Protein 4B6G (pdb70)

Sequence (558 aa):
ENLYFQGAMELIEQHQIFGGSQQVWAHHAQTLQCEMKFAVYLPNNPENRPLGVIYWLSGLTCTEQNFITKSGFQRYAAEHQVIVVAPDTSPRGEQVPNDDAYDLGQSAGFYLNATEQPWAANYQMYDYILNELPRLIEKHFPTNGKRSIMGHSMGGHGALVLALRNQERRYQSVSAFSPILSPSLVPWGEKAFTAYLGKDREKWQQYDANSLIQQGYKVQGMRIDQGLEDEFLPTQLRTEDFIETCRAANQPVDVRFHKGYDHSYYFIASFIGEHIAYHAAFLKMELIEQHQIFGGSQQVWAHHAQTLQCEMKFAVYLPNNPENRPLGVIYWLSGLTCTEQNFITKSGFQRYAAEHQVIVVAPDTSPRGEQVPNDDAYDLGQSAGFYLNATEQPWAANYQMYDYILNELPRLIEKHFPTNGKRSIMGHSMGGHGALVLALRNQERYQSVSAFSPILSPSLVPWGEKAFTAYLGKDREKWQQYDANSLIQQGYKVQGMRIDQGLEDEFLPTQLRTEDFIETCRAANQPVDVRFHKGYDHSYYFIASFIGEHIAYHAAFLK

CATH classification: 3.40.50.1820

Secondary structure (DSSP, 8-state):
----EETTEEEEEEEEETTEEEEEEEEEETTTTEEEEEEEEE---TT---EEEEEEE--TT--SHHHHHHS-THHHHHHHT-EEEEE-SS--STTS---SSTTSBTTB-TTSB--STTGGGT-BHHHIIIIIHHHHHHHHS-EEEEEEEEEETHHHHHHHHHHHHHGGG-S-EEEES----GGGSHHHHHHHHHHH-S-GGGGGGG-HHHHHHHT---S--EEEEETT-TTIIIII-HHHHHHHHHHHT---EEEEETT--SSHHHHHHHHHHHHHHHHTT--/-EEEEEEEETTEEEEEEEEEETTTTEEEEEEEEE---TT---EEEEEEE--TT--SHHHHHHS--HHHHHHHT-EEEEE-SS--STTS---SSTTSBTTB-TTSB--STTGGGT-BHHHIIIIIHHHHHHHHS-EEEEEEEEEETHHHHHHHHHHHHSGGG-S-EEEES----GGGSHHHHHHHHHHH-S-GGGGGGG-HHHHHHTT---S--EEEEETT-TTIIIII-HHHHHHHHHHHT---EEEEETT--SSHHHHHHHHHHHHHHHHHH--

Foldseek 3Di:
DDWDDDVQKTWDDWDDDLQWIKTKIWGQQPQQRAIWIKIKIAADDPPLAAAEEEEEEEAFPDFNPACVPQQQQNNLCNVLRHMYMYTTQFGDDPVFDADPDSLEGHSHLLLDQFDDPPHNNGSHNVCCVQPVPVVVCVVPGSHPQAYAYEYAASRNLNRLLNCQVPPVNHLAYEYELYQQALCPAVSSVVHCCRRPNDPCVSVLSSHNLSSLVVQGAYQEYEYEYEPQEPCCVGGRVVVSSVVSCVVSVHYYHYHYHYPDYRGSVNSSVCVSVVSVVRSVRID/DAWDDWDDDLQWIKTKDWDQQPQQRAIWIKIKIFADDVPLAAAEEEEEEEAFPDANPACVPQQPQNNLCNVLRYMYMYTTQFGDDPPFDADPDRLEGHSHLLLDQFDDPPHNNGSHNVCCVLPVPVVVCVVPGRHPQAYAYEYAASRNLNRLLSCLLPVVRHLAYEYELYQQALVPADSSVVHCCHRPNDPCVSCLSSHNLSSLLVQRAYQEYEYEYEPAEPCVVHGRCVVVSVVSCVVSVHYYHYHYHYPDYRGSVNSSVCVSVVSVVRSVSID

InterPro domains:
  IPR000801 Esterase-like [PF00756] (22-268)
  IPR014186 S-formylglutathione hydrolase [PTHR10061] (2-275)
  IPR014186 S-formylglutathione hydrolase [TIGR02821] (2-272)
  IPR029058 Alpha/Beta hydrolase fold [G3DSA:3.40.50.1820] (1-275)
  IPR029058 Alpha/Beta hydrolase fold [SSF53474] (1-275)

B-factor: mean 21.02, std 8.88, range [10.24, 79.01]

Nearest PDB structures (foldseek):
  4b6g-assembly2_B  TM=1.003E+00  e=7.326E-60  Neisseria meningitidis MC58
  3s8y-assembly1_A  TM=9.848E-01  e=2.434E-44  Oleispira antarctica
  6jzl-assembly1_A  TM=9.833E-01  e=4.722E-42  Shewanella frigidimarina
  3e4d-assembly3_F  TM=9.869E-01  e=2.455E-40  Agrobacterium fabrum str. C58
  3fcx-assembly2_B  TM=9.518E-01  e=2.239E-41  Homo sapiens

Organism: Neisseria meningitidis serogroup B (strain ATCC BAA-335 / MC58) (NCBI:txid122586)

Structure (mmCIF, N/CA/C/O backbone):
data_4B6G
#
_entry.id   4B6G
#
_cell.length_a   111.268
_cell.length_b   111.268
_cell.length_c   169.861
_cell.angle_alpha   90.00
_cell.angle_beta   90.00
_cell.angle_gamma   120.00
#
_symmetry.space_group_name_H-M   'P 65 2 2'
#
loop_
_entity.id
_entity.type
_entity.pdbx_description
1 polymer 'PUTATIVE ESTERASE'
2 water water
#
loop_
_atom_site.group_PDB
_atom_site.id
_atom_site.type_symbol
_atom_site.label_atom_id
_atom_site.label_alt_id
_atom_site.label_comp_id
_atom_site.label_asym_id
_atom_site.label_entity_id
_atom_site.label_seq_id
_atom_site.pdbx_PDB_ins_code
_atom_site.Cartn_x
_atom_site.Cartn_y
_atom_site.Cartn_z
_atom_site.occupancy
_atom_site.B_iso_or_equiv
_atom_site.auth_seq_id
_atom_site.auth_comp_id
_atom_site.auth_asym_id
_atom_site.auth_atom_id
_atom_site.pdbx_PDB_model_num
ATOM 1 N N . GLU A 1 1 ? 14.285 105.840 40.597 1.00 34.10 -7 GLU A N 1
ATOM 2 C CA . GLU A 1 1 ? 14.056 106.237 39.213 1.00 27.92 -7 GLU A CA 1
ATOM 3 C C . GLU A 1 1 ? 15.346 106.845 38.668 1.00 21.55 -7 GLU A C 1
ATOM 4 O O . GLU A 1 1 ? 15.488 108.070 38.610 1.00 19.12 -7 GLU A O 1
ATOM 18 N N . ASN A 1 2 ? 16.272 105.970 38.292 1.00 20.15 -6 ASN A N 1
ATOM 19 C CA . ASN A 1 2 ? 17.568 106.371 37.775 1.00 19.76 -6 ASN A CA 1
ATOM 20 C C . ASN A 1 2 ? 17.535 106.273 36.267 1.00 18.30 -6 ASN A C 1
ATOM 21 O O . ASN A 1 2 ? 17.568 105.169 35.701 1.00 19.64 -6 ASN A O 1
ATOM 32 N N . LEU A 1 3 ? 17.433 107.430 35.619 1.00 16.33 -5 LEU A N 1
ATOM 33 C CA . LEU A 1 3 ? 17.202 107.492 34.190 1.00 15.48 -5 LEU A CA 1
ATOM 34 C C . LEU A 1 3 ? 18.484 107.865 33.478 1.00 15.45 -5 LEU A C 1
ATOM 35 O O . LEU A 1 3 ? 19.376 108.501 34.050 1.00 16.02 -5 LEU A O 1
ATOM 51 N N . TYR A 1 4 ? 18.573 107.494 32.212 1.00 15.06 -4 TYR A N 1
ATOM 52 C CA . TYR A 1 4 ? 19.673 107.918 31.364 1.00 14.47 -4 TYR A CA 1
ATOM 53 C C . TYR A 1 4 ? 19.165 107.997 29.939 1.00 13.74 -4 TYR A C 1
ATOM 54 O O . TYR A 1 4 ? 18.534 107.077 29.470 1.00 13.75 -4 TYR A O 1
ATOM 72 N N . PHE A 1 5 ? 19.422 109.114 29.277 1.00 13.58 -3 PHE A N 1
ATOM 73 C CA . PHE A 1 5 ? 18.942 109.339 27.920 1.00 13.79 -3 PHE A CA 1
ATOM 74 C C . PHE A 1 5 ? 20.089 109.707 27.010 1.00 14.24 -3 PHE A C 1
ATOM 75 O O . PHE A 1 5 ? 20.931 110.535 27.364 1.00 14.97 -3 PHE A O 1
ATOM 92 N N . GLN A 1 6 ? 20.091 109.112 25.826 1.00 14.56 -2 GLN A N 1
ATOM 93 C CA . GLN A 1 6 ? 20.994 109.462 24.750 1.00 15.44 -2 GLN A CA 1
ATOM 94 C C . GLN A 1 6 ? 20.144 109.691 23.505 1.00 15.09 -2 GLN A C 1
ATOM 95 O O . GLN A 1 6 ? 19.859 108.781 22.762 1.00 15.08 -2 GLN A O 1
ATOM 109 N N . GLY A 1 7 ? 19.718 110.928 23.318 1.00 15.10 -1 GLY A N 1
ATOM 110 C CA . GLY A 1 7 ? 18.851 111.258 22.213 1.00 14.79 -1 GLY A CA 1
ATOM 111 C C . GLY A 1 7 ? 17.552 110.494 22.283 1.00 15.43 -1 GLY A C 1
ATOM 112 O O . GLY A 1 7 ? 16.860 110.547 23.269 1.00 16.45 -1 GLY A O 1
ATOM 116 N N . ALA A 1 8 ? 17.235 109.779 21.217 1.00 15.95 0 ALA A N 1
ATOM 117 C CA . ALA A 1 8 ? 15.997 109.017 21.160 1.00 15.97 0 ALA A CA 1
ATOM 118 C C . ALA A 1 8 ? 16.018 107.789 22.056 1.00 16.29 0 ALA A C 1
ATOM 119 O O . ALA A 1 8 ? 15.006 107.181 22.268 1.00 17.55 0 ALA A O 1
ATOM 126 N N . MET A 1 9 ? 17.181 107.436 22.571 1.00 15.12 1 MET A N 1
ATOM 127 C CA . MET A 1 9 ? 17.324 106.220 23.353 1.00 14.90 1 MET A CA 1
ATOM 128 C C . MET A 1 9 ? 17.240 106.468 24.842 1.00 14.78 1 MET A C 1
ATOM 129 O O . MET A 1 9 ? 17.845 107.392 25.346 1.00 15.15 1 MET A O 1
ATOM 143 N N . GLU A 1 10 ? 16.482 105.628 25.532 1.00 13.23 2 GLU A N 1
ATOM 144 C CA . GLU A 1 10 ? 16.462 105.614 26.988 1.00 14.10 2 GLU A CA 1
ATOM 145 C C . GLU A 1 10 ? 17.081 104.322 27.487 1.00 14.00 2 GLU A C 1
ATOM 146 O O . GLU A 1 10 ? 16.712 103.257 27.052 1.00 14.34 2 GLU A O 1
ATOM 158 N N . LEU A 1 11 ? 18.036 104.436 28.393 1.00 13.62 3 LEU A N 1
ATOM 159 C CA . LEU A 1 11 ? 18.695 103.257 28.935 1.00 13.75 3 LEU A CA 1
ATOM 160 C C . LEU A 1 11 ? 17.822 102.597 29.992 1.00 14.73 3 LEU A C 1
ATOM 161 O O . LEU A 1 11 ? 17.449 103.218 30.957 1.00 16.78 3 LEU A O 1
ATOM 177 N N . ILE A 1 12 ? 17.493 101.333 29.779 1.00 13.98 4 ILE A N 1
ATOM 178 C CA . ILE A 1 12 ? 16.632 100.592 30.695 1.00 15.33 4 ILE A CA 1
ATOM 179 C C . ILE A 1 12 ? 17.434 99.678 31.619 1.00 14.96 4 ILE A C 1
ATOM 180 O O . ILE A 1 12 ? 17.120 99.568 32.778 1.00 15.23 4 ILE A O 1
ATOM 196 N N . GLU A 1 13 ? 18.464 99.034 31.085 1.00 14.07 5 GLU A N 1
ATOM 197 C CA . GLU A 1 13 ? 19.345 98.140 31.847 1.00 15.39 5 GLU A CA 1
ATOM 198 C C . GLU A 1 13 ? 20.767 98.327 31.406 1.00 13.75 5 GLU A C 1
ATOM 199 O O . GLU A 1 13 ? 21.034 98.546 30.215 1.00 13.84 5 GLU A O 1
ATOM 211 N N . GLN A 1 14 ? 21.697 98.139 32.328 1.00 14.29 6 GLN A N 1
ATOM 212 C CA . GLN A 1 14 ? 23.097 98.031 31.992 1.00 14.58 6 GLN A CA 1
ATOM 213 C C . GLN A 1 14 ? 23.764 97.103 32.987 1.00 13.56 6 GLN A C 1
ATOM 214 O O . GLN A 1 14 ? 23.587 97.228 34.200 1.00 14.90 6 GLN A O 1
ATOM 228 N N . HIS A 1 15 ? 24.489 96.127 32.464 1.00 12.81 7 HIS A N 1
ATOM 229 C CA . HIS A 1 15 ? 25.177 95.156 33.290 1.00 12.96 7 HIS A CA 1
ATOM 230 C C . HIS A 1 15 ? 26.521 94.806 32.681 1.00 13.48 7 HIS A C 1
ATOM 231 O O . HIS A 1 15 ? 26.592 94.472 31.496 1.00 13.50 7 HIS A O 1
ATOM 246 N N . GLN A 1 16 ? 27.580 94.818 33.479 1.00 13.33 8 GLN A N 1
ATOM 247 C CA . GLN A 1 16 ? 28.884 94.386 32.988 1.00 13.59 8 GLN A CA 1
ATOM 248 C C . GLN A 1 16 ? 28.886 92.864 32.867 1.00 12.86 8 GLN A C 1
ATOM 249 O O . GLN A 1 16 ? 28.384 92.156 33.740 1.00 13.46 8 GLN A O 1
ATOM 263 N N . ILE A 1 17 ? 29.457 92.361 31.785 1.00 12.58 9 ILE A N 1
ATOM 264 C CA . ILE A 1 17 ? 29.571 90.919 31.606 1.00 12.31 9 ILE A CA 1
ATOM 265 C C . ILE A 1 17 ? 30.706 90.625 30.644 1.00 12.68 9 ILE A C 1
ATOM 266 O O . ILE A 1 17 ? 30.787 91.209 29.567 1.00 13.08 9 ILE A O 1
ATOM 282 N N . PHE A 1 18 ? 31.594 89.723 31.062 1.00 13.02 10 PHE A N 1
ATOM 283 C CA . PHE A 1 18 ? 32.809 89.405 30.297 1.00 13.50 10 PHE A CA 1
ATOM 284 C C . PHE A 1 18 ? 33.535 90.647 29.809 1.00 14.27 10 PHE A C 1
ATOM 285 O O . PHE A 1 18 ? 34.038 90.708 28.690 1.00 15.20 10 PHE A O 1
ATOM 302 N N . GLY A 1 19 ? 33.624 91.631 30.695 1.00 13.43 11 GLY A N 1
ATOM 303 C CA . GLY A 1 19 ? 34.441 92.797 30.447 1.00 11.77 11 GLY A CA 1
ATOM 304 C C . GLY A 1 19 ? 33.772 93.869 29.618 1.00 13.36 11 GLY A C 1
ATOM 305 O O . GLY A 1 19 ? 34.322 94.961 29.472 1.00 16.43 11 GLY A O 1
ATOM 309 N N . GLY A 1 20 ? 32.596 93.558 29.074 1.00 15.61 12 GLY A N 1
ATOM 310 C CA . GLY A 1 20 ? 31.850 94.472 28.232 1.00 14.43 12 GLY A CA 1
ATOM 311 C C . GLY A 1 20 ? 30.543 94.842 28.893 1.00 13.24 12 GLY A C 1
ATOM 312 O O . GLY A 1 20 ? 30.294 94.448 30.030 1.00 14.01 12 GLY A O 1
ATOM 316 N N . SER A 1 21 ? 29.697 95.569 28.180 1.00 13.28 13 SER A N 1
ATOM 317 C CA . SER A 1 21 ? 28.470 96.090 28.746 1.00 13.94 13 SER A CA 1
ATOM 318 C C . SER A 1 21 ? 27.263 95.538 28.004 1.00 13.17 13 SER A C 1
ATOM 319 O O . SER A 1 21 ? 27.125 95.751 26.798 1.00 13.04 13 SER A O 1
ATOM 327 N N . GLN A 1 22 ? 26.406 94.814 28.716 1.00 12.55 14 GLN A N 1
ATOM 328 C CA . GLN A 1 22 ? 25.110 94.404 28.194 1.00 12.46 14 GLN A CA 1
ATOM 329 C C . GLN A 1 22 ? 24.088 95.451 28.552 1.00 13.04 14 GLN A C 1
ATOM 330 O O . GLN A 1 22 ? 23.797 95.657 29.731 1.00 13.71 14 GLN A O 1
ATOM 344 N N . GLN A 1 23 ? 23.546 96.095 27.524 1.00 12.03 15 GLN A N 1
ATOM 345 C CA . GLN A 1 23 ? 22.582 97.169 27.689 1.00 12.03 15 GLN A CA 1
ATOM 346 C C . GLN A 1 23 ? 21.243 96.794 27.086 1.00 12.26 15 GLN A C 1
ATOM 347 O O . GLN A 1 23 ? 21.172 95.994 26.182 1.00 12.28 15 GLN A O 1
ATOM 361 N N . VAL A 1 24 ? 20.190 97.398 27.615 1.00 11.63 16 VAL A N 1
ATOM 362 C CA . VAL A 1 24 ? 18.870 97.353 27.019 1.00 11.43 16 VAL A CA 1
ATOM 363 C C . VAL A 1 24 ? 18.381 98.788 26.942 1.00 11.99 16 VAL A C 1
ATOM 364 O O . VAL A 1 24 ? 18.428 99.499 27.917 1.00 12.88 16 VAL A O 1
ATOM 377 N N . TRP A 1 25 ? 17.944 99.202 25.764 1.00 11.99 17 TRP A N 1
ATOM 378 C CA . TRP A 1 25 ? 17.489 100.551 25.536 1.00 11.77 17 TRP A CA 1
ATOM 379 C C . TRP A 1 25 ? 16.093 100.555 25.021 1.00 13.02 17 TRP A C 1
ATOM 380 O O . TRP A 1 25 ? 15.653 99.575 24.422 1.00 13.70 17 TRP A O 1
ATOM 401 N N . ALA A 1 26 ? 15.386 101.659 25.217 1.00 12.99 18 ALA A N 1
ATOM 402 C CA . ALA A 1 26 ? 14.057 101.831 24.648 1.00 13.85 18 ALA A CA 1
ATOM 403 C C . ALA A 1 26 ? 14.026 103.045 23.735 1.00 13.93 18 ALA A C 1
ATOM 404 O O . ALA A 1 26 ? 14.702 103.997 23.988 1.00 13.91 18 ALA A O 1
ATOM 411 N N . HIS A 1 27 ? 13.218 102.992 22.690 1.00 13.65 19 HIS A N 1
ATOM 412 C CA . HIS A 1 27 ? 13.077 104.111 21.783 1.00 14.19 19 HIS A CA 1
ATOM 413 C C . HIS A 1 27 ? 11.752 104.067 21.089 1.00 15.21 19 HIS A C 1
ATOM 414 O O . HIS A 1 27 ? 11.092 103.041 21.061 1.00 15.26 19 HIS A O 1
ATOM 429 N N . HIS A 1 28 ? 11.355 105.196 20.527 1.00 15.04 20 HIS A N 1
ATOM 430 C CA . HIS A 1 28 ? 10.157 105.219 19.731 1.00 15.54 20 HIS A CA 1
ATOM 431 C C . HIS A 1 28 ? 10.459 104.764 18.336 1.00 15.35 20 HIS A C 1
ATOM 432 O O . HIS A 1 28 ? 11.287 105.344 17.650 1.00 16.76 20 HIS A O 1
ATOM 447 N N . ALA A 1 29 ? 9.809 103.692 17.916 1.00 14.81 21 ALA A N 1
ATOM 448 C CA . ALA A 1 29 ? 10.009 103.140 16.588 1.00 15.03 21 ALA A CA 1
ATOM 449 C C . ALA A 1 29 ? 8.975 103.759 15.653 1.00 15.13 21 ALA A C 1
ATOM 450 O O . ALA A 1 29 ? 7.803 103.411 15.703 1.00 15.24 21 ALA A O 1
ATOM 457 N N . GLN A 1 30 ? 9.421 104.659 14.790 1.00 15.51 22 GLN A N 1
ATOM 458 C CA . GLN A 1 30 ? 8.540 105.297 13.821 1.00 18.15 22 GLN A CA 1
ATOM 459 C C . GLN A 1 30 ? 7.878 104.282 12.879 1.00 16.89 22 GLN A C 1
ATOM 460 O O . GLN A 1 30 ? 6.719 104.434 12.502 1.00 17.61 22 GLN A O 1
ATOM 474 N N . THR A 1 31 ? 8.610 103.240 12.494 1.00 15.00 23 THR A N 1
ATOM 475 C CA . THR A 1 31 ? 8.083 102.281 11.528 1.00 15.15 23 THR A CA 1
ATOM 476 C C . THR A 1 31 ? 6.979 101.426 12.145 1.00 15.14 23 THR A C 1
ATOM 477 O O . THR A 1 31 ? 6.134 100.913 11.431 1.00 16.62 23 THR A O 1
ATOM 488 N N . LEU A 1 32 ? 7.013 101.266 13.469 1.00 14.96 24 LEU A N 1
ATOM 489 C CA . LEU A 1 32 ? 6.067 100.400 14.174 1.00 14.72 24 LEU A CA 1
ATOM 490 C C . LEU A 1 32 ? 5.003 101.188 14.927 1.00 15.99 24 LEU A C 1
ATOM 491 O O . LEU A 1 32 ? 4.061 100.600 15.468 1.00 16.44 24 LEU A O 1
ATOM 507 N N . GLN A 1 33 ? 5.165 102.504 15.004 1.00 16.17 25 GLN A N 1
ATOM 508 C CA . GLN A 1 33 ? 4.265 103.355 15.798 1.00 18.02 25 GLN A CA 1
ATOM 509 C C . GLN A 1 33 ? 4.101 102.847 17.230 1.00 16.58 25 GLN A C 1
ATOM 510 O O . GLN A 1 33 ? 2.991 102.763 17.757 1.00 16.53 25 GLN A O 1
ATOM 524 N N . CYS A 1 34 ? 5.213 102.512 17.866 1.00 16.46 26 CYS A N 1
ATOM 525 C CA . CYS A 1 34 ? 5.197 102.069 19.246 1.00 16.98 26 CYS A CA 1
ATOM 526 C C . CYS A 1 34 ? 6.577 102.221 19.870 1.00 17.12 26 CYS A C 1
ATOM 527 O O . CYS A 1 34 ? 7.542 102.458 19.188 1.00 17.36 26 CYS A O 1
ATOM 535 N N . GLU A 1 35 ? 6.650 102.080 21.181 1.00 16.48 27 GLU A N 1
ATOM 536 C CA . GLU A 1 35 ? 7.926 102.068 21.867 1.00 16.73 27 GLU A CA 1
ATOM 537 C C . GLU A 1 35 ? 8.508 100.672 21.777 1.00 15.15 27 GLU A C 1
ATOM 538 O O . GLU A 1 35 ? 7.791 99.700 21.889 1.00 16.56 27 GLU A O 1
ATOM 550 N N . MET A 1 36 ? 9.810 100.591 21.552 1.00 14.23 28 MET A N 1
ATOM 551 C CA . MET A 1 36 ? 10.482 99.307 21.451 1.00 13.54 28 MET A CA 1
ATOM 552 C C . MET A 1 36 ? 11.691 99.243 22.358 1.00 13.75 28 MET A C 1
ATOM 553 O O . MET A 1 36 ? 12.326 100.238 22.633 1.00 15.31 28 MET A O 1
ATOM 567 N N . LYS A 1 37 ? 11.991 98.043 22.814 1.00 12.66 29 LYS A N 1
ATOM 568 C CA . LYS A 1 37 ? 13.208 97.776 23.541 1.00 12.98 29 LYS A CA 1
ATOM 569 C C . LYS A 1 37 ? 14.124 96.920 22.683 1.00 12.39 29 LYS A C 1
ATOM 570 O O . LYS A 1 37 ? 13.661 96.079 21.934 1.00 12.91 29 LYS A O 1
ATOM 589 N N . PHE A 1 38 ? 15.418 97.165 22.787 1.00 12.15 30 PHE A N 1
ATOM 590 C CA . PHE A 1 38 ? 16.410 96.330 22.146 1.00 11.80 30 PHE A CA 1
ATOM 591 C C . PHE A 1 38 ? 17.625 96.210 23.045 1.00 12.07 30 PHE A C 1
ATOM 592 O O . PHE A 1 38 ? 17.892 97.074 23.846 1.00 12.47 30 PHE A O 1
ATOM 609 N N . ALA A 1 39 ? 18.327 95.099 22.911 1.00 11.94 31 ALA A N 1
ATOM 610 C CA . ALA A 1 39 ? 19.548 94.883 23.660 1.00 11.30 31 ALA A CA 1
ATOM 611 C C . ALA A 1 39 ? 20.770 95.108 22.792 1.00 11.54 31 ALA A C 1
ATOM 612 O O . ALA A 1 39 ? 20.768 94.779 21.613 1.00 11.39 31 ALA A O 1
ATOM 619 N N . VAL A 1 40 ? 21.820 95.649 23.387 1.00 11.80 32 VAL A N 1
ATOM 620 C CA . VAL A 1 40 ? 23.089 95.773 22.706 1.00 12.83 32 VAL A CA 1
ATOM 621 C C . VAL A 1 40 ? 24.222 95.416 23.655 1.00 12.36 32 VAL A C 1
ATOM 622 O O . VAL A 1 40 ? 24.241 95.867 24.774 1.00 12.20 32 VAL A O 1
ATOM 635 N N . TYR A 1 41 ? 25.118 94.554 23.189 1.00 11.83 33 TYR A N 1
ATOM 636 C CA . TYR A 1 41 ? 26.309 94.216 23.942 1.00 11.96 33 TYR A CA 1
ATOM 637 C C . TYR A 1 41 ? 27.512 94.866 23.289 1.00 11.77 33 TYR A C 1
ATOM 638 O O . TYR A 1 41 ? 27.757 94.686 22.097 1.00 12.38 33 TYR A O 1
ATOM 656 N N . LEU A 1 42 ? 28.242 95.612 24.107 1.00 11.47 34 LEU A N 1
ATOM 657 C CA . LEU A 1 42 ? 29.417 96.363 23.694 1.00 10.57 34 LEU A CA 1
ATOM 658 C C . LEU A 1 42 ? 30.656 95.776 24.336 1.00 11.42 34 LEU A C 1
ATOM 659 O O . LEU A 1 42 ? 30.846 95.887 25.535 1.00 13.28 34 LEU A O 1
ATOM 675 N N . PRO A 1 43 ? 31.508 95.161 23.547 1.00 14.21 35 PRO A N 1
ATOM 676 C CA . PRO A 1 43 ? 32.759 94.646 24.088 1.00 14.78 35 PRO A CA 1
ATOM 677 C C . PRO A 1 43 ? 33.589 95.785 24.624 1.00 16.03 35 PRO A C 1
ATOM 678 O O . PRO A 1 43 ? 33.459 96.895 24.193 1.00 15.91 35 PRO A O 1
ATOM 689 N N . ASN A 1 44 ? 34.449 95.484 25.571 1.00 16.93 36 ASN A N 1
ATOM 690 C CA . ASN A 1 44 ? 35.366 96.481 26.080 1.00 18.53 36 ASN A CA 1
ATOM 691 C C . ASN A 1 44 ? 36.118 97.190 24.953 1.00 19.54 36 ASN A C 1
ATOM 692 O O . ASN A 1 44 ? 36.644 96.567 24.137 1.00 20.13 36 ASN A O 1
ATOM 703 N N . ASN A 1 45 ? 36.082 98.507 24.948 1.00 19.79 37 ASN A N 1
ATOM 704 C CA . ASN A 1 45 ? 36.518 99.289 23.800 1.00 21.85 37 ASN A CA 1
ATOM 705 C C . ASN A 1 45 ? 36.763 100.740 24.201 1.00 28.07 37 ASN A C 1
ATOM 706 O O . ASN A 1 45 ? 36.078 101.631 23.745 1.00 26.90 37 ASN A O 1
ATOM 717 N N . PRO A 1 46 ? 37.726 100.955 25.092 1.00 34.01 38 PRO A N 1
ATOM 718 C CA . PRO A 1 46 ? 37.965 102.288 25.653 1.00 36.83 38 PRO A CA 1
ATOM 719 C C . PRO A 1 46 ? 38.278 103.320 24.575 1.00 38.38 38 PRO A C 1
ATOM 720 O O . PRO A 1 46 ? 37.947 104.495 24.746 1.00 38.58 38 PRO A O 1
ATOM 731 N N . GLU A 1 47 ? 38.883 102.869 23.479 1.00 35.54 39 GLU A N 1
ATOM 732 C CA . GLU A 1 47 ? 39.276 103.750 22.378 1.00 34.86 39 GLU A CA 1
ATOM 733 C C . GLU A 1 47 ? 38.193 103.950 21.317 1.00 33.35 39 GLU A C 1
ATOM 734 O O . GLU A 1 47 ? 38.419 104.639 20.325 1.00 33.18 39 GLU A O 1
ATOM 746 N N . ASN A 1 48 ? 37.030 103.343 21.506 1.00 32.87 40 ASN A N 1
ATOM 747 C CA . ASN A 1 48 ? 35.937 103.506 20.554 1.00 31.67 40 ASN A CA 1
ATOM 748 C C . ASN A 1 48 ? 36.336 103.106 19.135 1.00 27.93 40 ASN A C 1
ATOM 749 O O . ASN A 1 48 ? 35.979 103.783 18.169 1.00 28.06 40 ASN A O 1
ATOM 760 N N . ARG A 1 49 ? 37.089 102.031 19.022 1.00 24.28 41 ARG A N 1
ATOM 761 C CA . ARG A 1 49 ? 37.431 101.435 17.751 1.00 22.99 41 ARG A CA 1
ATOM 762 C C . ARG A 1 49 ? 36.140 100.977 17.040 1.00 19.21 41 ARG A C 1
ATOM 763 O O . ARG A 1 49 ? 35.280 100.420 17.684 1.00 17.93 41 ARG A O 1
ATOM 784 N N . PRO A 1 50 ? 36.001 101.190 15.738 1.00 18.15 42 PRO A N 1
ATOM 785 C CA . PRO A 1 50 ? 34.799 100.685 15.065 1.00 16.22 42 PRO A CA 1
ATOM 786 C C . PRO A 1 50 ? 34.745 99.162 14.994 1.00 16.68 42 PRO A C 1
ATOM 787 O O . PRO A 1 50 ? 35.683 98.537 14.578 1.00 18.84 42 PRO A O 1
ATOM 798 N N . LEU A 1 51 ? 33.607 98.591 15.361 1.00 15.22 43 LEU A N 1
ATOM 799 C CA . LEU A 1 51 ? 33.414 97.163 15.415 1.00 15.11 43 LEU A CA 1
ATOM 800 C C . LEU A 1 51 ? 32.237 96.782 14.540 1.00 14.02 43 LEU A C 1
ATOM 801 O O . LEU A 1 51 ? 31.333 97.542 14.335 1.00 14.30 43 LEU A O 1
ATOM 817 N N . GLY A 1 52 ? 32.256 95.558 14.069 1.00 13.89 44 GLY A N 1
ATOM 818 C CA . GLY A 1 52 ? 31.163 95.047 13.268 1.00 12.95 44 GLY A CA 1
ATOM 819 C C . GLY A 1 52 ? 30.017 94.697 14.186 1.00 13.03 44 GLY A C 1
ATOM 820 O O . GLY A 1 52 ? 30.208 94.541 15.366 1.00 13.53 44 GLY A O 1
ATOM 824 N N . VAL A 1 53 ? 28.832 94.602 13.603 1.00 13.15 45 VAL A N 1
ATOM 825 C CA . VAL A 1 53 ? 27.612 94.334 14.328 1.00 12.60 45 VAL A CA 1
ATOM 826 C C . VAL A 1 53 ? 26.944 93.066 13.830 1.00 11.92 45 VAL A C 1
ATOM 827 O O . VAL A 1 53 ? 26.754 92.878 12.653 1.00 13.04 45 VAL A O 1
ATOM 840 N N . ILE A 1 54 ? 26.593 92.190 14.756 1.00 11.47 46 ILE A N 1
ATOM 841 C CA . ILE A 1 54 ? 25.719 91.059 14.456 1.00 11.73 46 ILE A CA 1
ATOM 842 C C . ILE A 1 54 ? 24.345 91.330 15.056 1.00 11.70 46 ILE A C 1
ATOM 843 O O . ILE A 1 54 ? 24.240 91.615 16.253 1.00 11.53 46 ILE A O 1
ATOM 859 N N . TYR A 1 55 ? 23.299 91.256 14.234 1.00 11.48 47 TYR A N 1
ATOM 860 C CA . TYR A 1 55 ? 21.903 91.269 14.697 1.00 11.05 47 TYR A CA 1
ATOM 861 C C . TYR A 1 55 ? 21.448 89.846 14.963 1.00 11.32 47 TYR A C 1
ATOM 862 O O . TYR A 1 55 ? 21.569 88.993 14.095 1.00 12.34 47 TYR A O 1
ATOM 880 N N . TRP A 1 56 ? 20.923 89.595 16.163 1.00 11.27 48 TRP A N 1
ATOM 881 C CA . TRP A 1 56 ? 20.316 88.321 16.512 1.00 10.55 48 TRP A CA 1
ATOM 882 C C . TRP A 1 56 ? 18.814 88.485 16.605 1.00 10.64 48 TRP A C 1
ATOM 883 O O . TRP A 1 56 ? 18.331 89.285 17.401 1.00 11.05 48 TRP A O 1
ATOM 904 N N . LEU A 1 57 ? 18.081 87.734 15.793 1.00 10.71 49 LEU A N 1
ATOM 905 C CA . LEU A 1 57 ? 16.630 87.800 15.804 1.00 10.78 49 LEU A CA 1
ATOM 906 C C . LEU A 1 57 ? 16.078 86.613 16.574 1.00 11.02 49 LEU A C 1
ATOM 907 O O . LEU A 1 57 ? 16.413 85.466 16.302 1.00 11.56 49 LEU A O 1
ATOM 923 N N . SER A 1 58 ? 15.176 86.896 17.497 1.00 11.27 50 SER A N 1
ATOM 924 C CA . SER A 1 58 ? 14.609 85.862 18.344 1.00 11.40 50 SER A CA 1
ATOM 925 C C . SER A 1 58 ? 13.291 85.316 17.805 1.00 12.57 50 SER A C 1
ATOM 926 O O . SER A 1 58 ? 12.673 85.903 16.899 1.00 12.77 50 SER A O 1
ATOM 934 N N . GLY A 1 59 ? 12.881 84.183 18.362 1.00 12.32 51 GLY A N 1
ATOM 935 C CA . GLY A 1 59 ? 11.723 83.463 17.874 1.00 12.45 51 GLY A CA 1
ATOM 936 C C . GLY A 1 59 ? 10.433 83.741 18.614 1.00 12.54 51 GLY A C 1
ATOM 937 O O . GLY A 1 59 ? 10.341 84.640 19.434 1.00 12.85 51 GLY A O 1
ATOM 941 N N . LEU A 1 60 ? 9.428 82.928 18.309 1.00 12.80 52 LEU A N 1
ATOM 942 C CA . LEU A 1 60 ? 8.121 83.077 18.904 1.00 12.99 52 LEU A CA 1
ATOM 943 C C . LEU A 1 60 ? 8.187 83.068 20.421 1.00 13.18 52 LEU A C 1
ATOM 944 O O . LEU A 1 60 ? 8.922 82.276 21.005 1.00 14.10 52 LEU A O 1
ATOM 960 N N . THR A 1 61 ? 7.363 83.916 21.033 1.00 12.73 53 THR A N 1
ATOM 961 C CA . THR A 1 61 ? 7.190 84.062 22.482 1.00 14.25 53 THR A CA 1
ATOM 962 C C . THR A 1 61 ? 8.345 84.778 23.184 1.00 14.77 53 THR A C 1
ATOM 963 O O . THR A 1 61 ? 8.248 85.071 24.372 1.00 16.79 53 THR A O 1
ATOM 974 N N . CYS A 1 62 ? 9.405 85.111 22.456 1.00 13.11 54 CYS A N 1
ATOM 975 C CA . CYS A 1 62 ? 10.557 85.750 23.074 1.00 12.55 54 CYS A CA 1
ATOM 976 C C . CYS A 1 62 ? 10.432 87.261 23.081 1.00 12.78 54 CYS A C 1
ATOM 977 O O . CYS A 1 62 ? 9.699 87.860 22.268 1.00 13.31 54 CYS A O 1
ATOM 985 N N . THR A 1 63 ? 11.178 87.881 23.993 1.00 12.92 55 THR A N 1
ATOM 986 C CA . THR A 1 63 ? 11.456 89.304 23.954 1.00 13.23 55 THR A CA 1
ATOM 987 C C . THR A 1 63 ? 12.940 89.441 23.676 1.00 13.97 55 THR A C 1
ATOM 988 O O . THR A 1 63 ? 13.557 88.495 23.234 1.00 14.58 55 THR A O 1
ATOM 999 N N . GLU A 1 64 ? 13.515 90.607 23.937 1.00 14.85 56 GLU A N 1
ATOM 1000 C CA . GLU A 1 64 ? 14.970 90.743 23.830 1.00 15.64 56 GLU A CA 1
ATOM 1001 C C . GLU A 1 64 ? 15.691 89.990 24.962 1.00 15.87 56 GLU A C 1
ATOM 1002 O O . GLU A 1 64 ? 16.897 89.726 24.894 1.00 17.95 56 GLU A O 1
ATOM 1014 N N . GLN A 1 65 ? 14.951 89.584 25.982 1.00 13.39 57 GLN A N 1
ATOM 1015 C CA . GLN A 1 65 ? 15.591 89.049 27.187 1.00 12.91 57 GLN A CA 1
ATOM 1016 C C . GLN A 1 65 ? 16.106 87.632 27.033 1.00 12.79 57 GLN A C 1
ATOM 1017 O O . GLN A 1 65 ? 17.083 87.242 27.667 1.00 13.26 57 GLN A O 1
ATOM 1031 N N . ASN A 1 66 ? 15.421 86.820 26.243 1.00 12.86 58 ASN A N 1
ATOM 1032 C CA . ASN A 1 66 ? 15.734 85.402 26.215 1.00 13.02 58 ASN A CA 1
ATOM 1033 C C . ASN A 1 66 ? 17.172 85.161 25.767 1.00 12.75 58 ASN A C 1
ATOM 1034 O O . ASN A 1 66 ? 17.937 84.442 26.426 1.00 13.23 58 ASN A O 1
ATOM 1045 N N . PHE A 1 67 ? 17.558 85.765 24.651 1.00 11.95 59 PHE A N 1
ATOM 1046 C CA . PHE A 1 67 ? 18.902 85.560 24.109 1.00 11.77 59 PHE A CA 1
ATOM 1047 C C . PHE A 1 67 ? 19.969 86.140 25.021 1.00 11.68 59 PHE A C 1
ATOM 1048 O O . PHE A 1 67 ? 20.990 85.500 25.283 1.00 12.27 59 PHE A O 1
ATOM 1065 N N . ILE A 1 68 ? 19.751 87.344 25.535 1.00 11.78 60 ILE A N 1
ATOM 1066 C CA . ILE A 1 68 ? 20.812 87.979 26.315 1.00 12.08 60 ILE A CA 1
ATOM 1067 C C . ILE A 1 68 ? 21.012 87.326 27.670 1.00 12.44 60 ILE A C 1
ATOM 1068 O O . ILE A 1 68 ? 22.102 87.392 28.214 1.00 13.47 60 ILE A O 1
ATOM 1084 N N . THR A 1 69 ? 19.990 86.659 28.198 1.00 11.69 61 THR A N 1
ATOM 1085 C CA . THR A 1 69 ? 20.150 85.991 29.483 1.00 11.30 61 THR A CA 1
ATOM 1086 C C . THR A 1 69 ? 20.499 84.518 29.368 1.00 12.62 61 THR A C 1
ATOM 1087 O O . THR A 1 69 ? 21.152 83.997 30.265 1.00 13.94 61 THR A O 1
ATOM 1098 N N . LYS A 1 70 ? 20.086 83.846 28.298 1.00 11.70 62 LYS A N 1
ATOM 1099 C CA . LYS A 1 70 ? 20.186 82.384 28.232 1.00 12.17 62 LYS A CA 1
ATOM 1100 C C . LYS A 1 70 ? 21.176 81.843 27.226 1.00 12.96 62 LYS A C 1
ATOM 1101 O O . LYS A 1 70 ? 21.538 80.671 27.306 1.00 14.44 62 LYS A O 1
ATOM 1120 N N . SER A 1 71 ? 21.617 82.647 26.268 1.00 11.64 63 SER A N 1
ATOM 1121 C CA . SER A 1 71 ? 22.479 82.088 25.239 1.00 11.83 63 SER A CA 1
ATOM 1122 C C . SER A 1 71 ? 23.930 81.940 25.624 1.00 12.03 63 SER A C 1
ATOM 1123 O O . SER A 1 71 ? 24.659 81.169 24.999 1.00 12.48 63 SER A O 1
ATOM 1131 N N . GLY A 1 72 ? 24.371 82.681 26.630 1.00 12.09 64 GLY A N 1
ATOM 1132 C CA . GLY A 1 72 ? 25.777 82.689 26.970 1.00 11.65 64 GLY A CA 1
ATOM 1133 C C . GLY A 1 72 ? 26.667 83.331 25.922 1.00 11.77 64 GLY A C 1
ATOM 1134 O O . GLY A 1 72 ? 27.857 83.061 25.871 1.00 13.27 64 GLY A O 1
ATOM 1138 N N . PHE A 1 73 ? 26.115 84.188 25.071 1.00 11.79 65 PHE A N 1
ATOM 1139 C CA . PHE A 1 73 ? 26.859 84.648 23.897 1.00 11.39 65 PHE A CA 1
ATOM 1140 C C . PHE A 1 73 ? 27.957 85.670 24.218 1.00 11.74 65 PHE A C 1
ATOM 1141 O O . PHE A 1 73 ? 28.885 85.834 23.440 1.00 12.38 65 PHE A O 1
ATOM 1158 N N . GLN A 1 74 ? 27.822 86.372 25.344 1.00 11.73 66 GLN A N 1
ATOM 1159 C CA . GLN A 1 74 ? 28.668 87.538 25.588 1.00 11.97 66 GLN A CA 1
ATOM 1160 C C . GLN A 1 74 ? 30.129 87.134 25.690 1.00 12.46 66 GLN A C 1
ATOM 1161 O O . GLN A 1 74 ? 31.009 87.871 25.263 1.00 13.41 66 GLN A O 1
ATOM 1175 N N . ARG A 1 75 ? 30.402 85.968 26.256 1.00 12.02 67 ARG A N 1
ATOM 1176 C CA . ARG A 1 75 ? 31.764 85.474 26.328 1.00 13.45 67 ARG A CA 1
ATOM 1177 C C . ARG A 1 75 ? 32.435 85.525 24.947 1.00 12.83 67 ARG A C 1
ATOM 1178 O O . ARG A 1 75 ? 33.602 85.871 24.814 1.00 13.99 67 ARG A O 1
ATOM 1199 N N . TYR A 1 76 ? 31.674 85.129 23.942 1.00 13.06 68 TYR A N 1
ATOM 1200 C CA . TYR A 1 76 ? 32.221 84.996 22.578 1.00 13.16 68 TYR A CA 1
ATOM 1201 C C . TYR A 1 76 ? 32.253 86.338 21.855 1.00 12.88 68 TYR A C 1
ATOM 1202 O O . TYR A 1 76 ? 33.156 86.616 21.098 1.00 13.59 68 TYR A O 1
ATOM 1220 N N . ALA A 1 77 ? 31.258 87.168 22.106 1.00 11.95 69 ALA A N 1
ATOM 1221 C CA . ALA A 1 77 ? 31.269 88.500 21.530 1.00 12.26 69 ALA A CA 1
ATOM 1222 C C . ALA A 1 77 ? 32.458 89.261 22.078 1.00 12.72 69 ALA A C 1
ATOM 1223 O O . ALA A 1 77 ? 33.053 90.033 21.382 1.00 14.21 69 ALA A O 1
ATOM 1230 N N . ALA A 1 78 ? 32.799 89.024 23.333 1.00 13.23 70 ALA A N 1
ATOM 1231 C CA . ALA A 1 78 ? 33.972 89.663 23.910 1.00 14.16 70 ALA A CA 1
ATOM 1232 C C . ALA A 1 78 ? 35.262 89.150 23.267 1.00 15.05 70 ALA A C 1
ATOM 1233 O O . ALA A 1 78 ? 36.131 89.915 22.921 1.00 16.71 70 ALA A O 1
ATOM 1240 N N . GLU A 1 79 ? 35.351 87.838 23.131 1.00 13.78 71 GLU A N 1
ATOM 1241 C CA . GLU A 1 79 ? 36.486 87.182 22.500 1.00 14.99 71 GLU A CA 1
ATOM 1242 C C . GLU A 1 79 ? 36.728 87.722 21.095 1.00 15.61 71 GLU A C 1
ATOM 1243 O O . GLU A 1 79 ? 37.844 87.981 20.716 1.00 17.44 71 GLU A O 1
ATOM 1255 N N . HIS A 1 80 ? 35.660 87.889 20.334 1.00 14.34 72 HIS A N 1
ATOM 1256 C CA . HIS A 1 80 ? 35.766 88.297 18.951 1.00 14.87 72 HIS A CA 1
ATOM 1257 C C . HIS A 1 80 ? 35.624 89.767 18.723 1.00 15.45 72 HIS A C 1
ATOM 1258 O O . HIS A 1 80 ? 35.750 90.232 17.598 1.00 17.44 72 HIS A O 1
ATOM 1273 N N . GLN A 1 81 ? 35.389 90.503 19.789 1.00 14.69 73 GLN A N 1
ATOM 1274 C CA . GLN A 1 81 ? 35.210 91.963 19.708 1.00 16.54 73 GLN A CA 1
ATOM 1275 C C . GLN A 1 81 ? 34.188 92.376 18.665 1.00 15.64 73 GLN A C 1
ATOM 1276 O O . GLN A 1 81 ? 34.474 93.135 17.768 1.00 15.90 73 GLN A O 1
ATOM 1290 N N . VAL A 1 82 ? 32.977 91.877 18.824 1.00 14.37 74 VAL A N 1
ATOM 1291 C CA . VAL A 1 82 ? 31.886 92.268 17.965 1.00 14.21 74 VAL A CA 1
ATOM 1292 C C . VAL A 1 82 ? 30.710 92.731 18.795 1.00 12.86 74 VAL A C 1
ATOM 1293 O O . VAL A 1 82 ? 30.442 92.184 19.835 1.00 13.04 74 VAL A O 1
ATOM 1306 N N . ILE A 1 83 ? 30.026 93.748 18.305 1.00 12.53 75 ILE A N 1
ATOM 1307 C CA . ILE A 1 83 ? 28.809 94.238 18.895 1.00 12.29 75 ILE A CA 1
ATOM 1308 C C . ILE A 1 83 ? 27.672 93.317 18.495 1.00 12.87 75 ILE A C 1
ATOM 1309 O O . ILE A 1 83 ? 27.577 92.893 17.362 1.00 12.97 75 ILE A O 1
ATOM 1325 N N . VAL A 1 84 ? 26.815 93.004 19.452 1.00 12.13 76 VAL A N 1
ATOM 1326 C CA . VAL A 1 84 ? 25.661 92.177 19.147 1.00 11.16 76 VAL A CA 1
ATOM 1327 C C . VAL A 1 84 ? 24.387 92.901 19.577 1.00 10.96 76 VAL A C 1
ATOM 1328 O O . VAL A 1 84 ? 24.264 93.331 20.725 1.00 11.48 76 VAL A O 1
ATOM 1341 N N . VAL A 1 85 ? 23.462 93.051 18.645 1.00 11.35 77 VAL A N 1
ATOM 1342 C CA . VAL A 1 85 ? 22.177 93.684 18.875 1.00 11.18 77 VAL A CA 1
ATOM 1343 C C . VAL A 1 85 ? 21.092 92.619 18.840 1.00 11.56 77 VAL A C 1
ATOM 1344 O O . VAL A 1 85 ? 21.021 91.840 17.890 1.00 12.01 77 VAL A O 1
ATOM 1357 N N . ALA A 1 86 ? 20.270 92.569 19.889 1.00 11.52 78 ALA A N 1
ATOM 1358 C CA . ALA A 1 86 ? 19.141 91.661 19.976 1.00 11.15 78 ALA A CA 1
ATOM 1359 C C . ALA A 1 86 ? 17.853 92.456 20.082 1.00 10.98 78 ALA A C 1
ATOM 1360 O O . ALA A 1 86 ? 17.499 92.931 21.158 1.00 11.63 78 ALA A O 1
ATOM 1367 N N . PRO A 1 87 ? 17.170 92.655 18.946 1.00 11.17 79 PRO A N 1
ATOM 1368 C CA . PRO A 1 87 ? 15.890 93.361 18.957 1.00 11.72 79 PRO A CA 1
ATOM 1369 C C . PRO A 1 87 ? 14.771 92.528 19.558 1.00 12.12 79 PRO A C 1
ATOM 1370 O O . PRO A 1 87 ? 14.878 91.311 19.773 1.00 12.47 79 PRO A O 1
ATOM 1381 N N . ASP A 1 88 ? 13.650 93.194 19.796 1.00 12.54 80 ASP A N 1
ATOM 1382 C CA . ASP A 1 88 ? 12.433 92.491 20.170 1.00 12.98 80 ASP A CA 1
ATOM 1383 C C . ASP A 1 88 ? 11.819 91.837 18.926 1.00 13.10 80 ASP A C 1
ATOM 1384 O O . ASP A 1 88 ? 12.348 91.946 17.808 1.00 13.57 80 ASP A O 1
ATOM 1393 N N . THR A 1 89 ? 10.709 91.136 19.131 1.00 12.58 81 THR A N 1
ATOM 1394 C CA . THR A 1 89 ? 10.166 90.220 18.132 1.00 11.98 81 THR A CA 1
ATOM 1395 C C . THR A 1 89 ? 8.830 90.684 17.548 1.00 12.49 81 THR A C 1
ATOM 1396 O O . THR A 1 89 ? 8.270 90.045 16.654 1.00 13.07 81 THR A O 1
ATOM 1407 N N . SER A 1 90 ? 8.297 91.781 18.072 1.00 11.83 82 SER A N 1
ATOM 1408 C CA . SER A 1 90 ? 7.041 92.353 17.581 1.00 12.44 82 SER A CA 1
ATOM 1409 C C . SER A 1 90 ? 6.917 93.762 18.109 1.00 13.19 82 SER A C 1
ATOM 1410 O O . SER A 1 90 ? 7.598 94.122 19.069 1.00 13.15 82 SER A O 1
ATOM 1418 N N . PRO A 1 91 ? 5.999 94.548 17.545 1.00 12.91 83 PRO A N 1
ATOM 1419 C CA . PRO A 1 91 ? 5.589 95.751 18.264 1.00 12.78 83 PRO A CA 1
ATOM 1420 C C . PRO A 1 91 ? 4.963 95.379 19.607 1.00 13.72 83 PRO A C 1
ATOM 1421 O O . PRO A 1 91 ? 4.563 94.221 19.824 1.00 13.74 83 PRO A O 1
ATOM 1432 N N . ARG A 1 92 ? 4.876 96.365 20.489 1.00 14.46 84 ARG A N 1
ATOM 1433 C CA . ARG A 1 92 ? 4.419 96.177 21.857 1.00 17.00 84 ARG A CA 1
ATOM 1434 C C . ARG A 1 92 ? 3.611 97.370 22.277 1.00 19.52 84 ARG A C 1
ATOM 1435 O O . ARG A 1 92 ? 3.888 98.491 21.857 1.00 20.09 84 ARG A O 1
ATOM 1456 N N . GLY A 1 93 ? 2.663 97.120 23.167 1.00 22.41 85 GLY A N 1
ATOM 1457 C CA . GLY A 1 93 ? 1.871 98.186 23.747 1.00 25.68 85 GLY A CA 1
ATOM 1458 C C . GLY A 1 93 ? 0.408 97.794 23.822 1.00 27.47 85 GLY A C 1
ATOM 1459 O O . GLY A 1 93 ? -0.069 96.925 23.083 1.00 25.30 85 GLY A O 1
ATOM 1463 N N . GLU A 1 94 ? -0.315 98.417 24.742 1.00 30.42 86 GLU A N 1
ATOM 1464 C CA . GLU A 1 94 ? -1.743 98.154 24.852 1.00 33.13 86 GLU A CA 1
ATOM 1465 C C . GLU A 1 94 ? -2.506 98.655 23.625 1.00 28.87 86 GLU A C 1
ATOM 1466 O O . GLU A 1 94 ? -3.634 98.218 23.374 1.00 29.08 86 GLU A O 1
ATOM 1478 N N . GLN A 1 95 ? -1.899 99.549 22.851 1.00 24.56 87 GLN A N 1
ATOM 1479 C CA . GLN A 1 95 ? -2.531 100.032 21.624 1.00 26.20 87 GLN A CA 1
ATOM 1480 C C . GLN A 1 95 ? -2.198 99.160 20.414 1.00 22.13 87 GLN A C 1
ATOM 1481 O O . GLN A 1 95 ? -2.700 99.412 19.313 1.00 23.17 87 GLN A O 1
ATOM 1495 N N . VAL A 1 96 ? -1.358 98.146 20.614 1.00 19.50 88 VAL A N 1
ATOM 1496 C CA . VAL A 1 96 ? -0.924 97.247 19.552 1.00 17.30 88 VAL A CA 1
ATOM 1497 C C . VAL A 1 96 ? -1.756 95.957 19.609 1.00 16.36 88 VAL A C 1
ATOM 1498 O O . VAL A 1 96 ? -1.891 95.340 20.671 1.00 16.90 88 VAL A O 1
ATOM 1511 N N . PRO A 1 97 ? -2.349 95.569 18.488 1.00 15.30 89 PRO A N 1
ATOM 1512 C CA . PRO A 1 97 ? -3.192 94.376 18.475 1.00 16.30 89 PRO A CA 1
ATOM 1513 C C . PRO A 1 97 ? -2.421 93.151 18.931 1.00 15.55 89 PRO A C 1
ATOM 1514 O O . PRO A 1 97 ? -1.219 93.086 18.797 1.00 15.35 89 PRO A O 1
ATOM 1525 N N . ASN A 1 98 ? -3.144 92.193 19.482 1.00 16.36 90 ASN A N 1
ATOM 1526 C CA . ASN A 1 98 ? -2.548 90.987 20.011 1.00 15.55 90 ASN A CA 1
ATOM 1527 C C . ASN A 1 98 ? -3.483 89.819 19.713 1.00 16.62 90 ASN A C 1
ATOM 1528 O O . ASN A 1 98 ? -4.600 89.997 19.229 1.00 18.31 90 ASN A O 1
ATOM 1539 N N . ASP A 1 99 ? -2.996 88.617 19.993 1.00 16.51 91 ASP A N 1
ATOM 1540 C CA . ASP A 1 99 ? -3.810 87.411 19.915 1.00 17.50 91 ASP A CA 1
ATOM 1541 C C . ASP A 1 99 ? -3.245 86.469 20.944 1.00 17.23 91 ASP A C 1
ATOM 1542 O O . ASP A 1 99 ? -2.035 86.335 21.073 1.00 15.93 91 ASP A O 1
ATOM 1551 N N . ASP A 1 100 ? -4.117 85.808 21.691 1.00 16.85 92 ASP A N 1
ATOM 1552 C CA . ASP A 1 100 ? -3.652 84.961 22.785 1.00 16.27 92 ASP A CA 1
ATOM 1553 C C . ASP A 1 100 ? -2.785 83.774 22.346 1.00 16.22 92 ASP A C 1
ATOM 1554 O O . ASP A 1 100 ? -1.999 83.252 23.156 1.00 16.48 92 ASP A O 1
ATOM 1563 N N . ALA A 1 101 ? -2.931 83.341 21.101 1.00 16.84 93 ALA A N 1
ATOM 1564 C CA . ALA A 1 101 ? -2.120 82.234 20.602 1.00 17.20 93 ALA A CA 1
ATOM 1565 C C . ALA A 1 101 ? -0.660 82.606 20.622 1.00 17.11 93 ALA A C 1
ATOM 1566 O O . ALA A 1 101 ? -0.289 83.747 20.341 1.00 15.88 93 ALA A O 1
ATOM 1573 N N . TYR A 1 102 ? 0.195 81.652 20.930 1.00 17.16 94 TYR A N 1
ATOM 1574 C CA . TYR A 1 102 ? 1.640 81.953 20.973 1.00 17.16 94 TYR A CA 1
ATOM 1575 C C . TYR A 1 102 ? 2.217 82.209 19.587 1.00 16.81 94 TYR A C 1
ATOM 1576 O O . TYR A 1 102 ? 3.261 82.807 19.476 1.00 16.56 94 TYR A O 1
ATOM 1594 N N . ASP A 1 103 ? 1.516 81.791 18.543 1.00 15.60 95 ASP A N 1
ATOM 1595 C CA . ASP A 1 103 ? 2.044 81.897 17.185 1.00 15.92 95 ASP A CA 1
ATOM 1596 C C . ASP A 1 103 ? 1.467 83.061 16.379 1.00 16.58 95 ASP A C 1
ATOM 1597 O O . ASP A 1 103 ? 1.661 83.135 15.168 1.00 16.43 95 ASP A O 1
ATOM 1606 N N . LEU A 1 104 ? 0.776 83.983 17.049 1.00 16.16 96 LEU A N 1
ATOM 1607 C CA . LEU A 1 104 ? 0.208 85.149 16.370 1.00 15.45 96 LEU A CA 1
ATOM 1608 C C . LEU A 1 104 ? 0.160 86.348 17.307 1.00 14.49 96 LEU A C 1
ATOM 1609 O O . LEU A 1 104 ? -0.084 86.188 18.491 1.00 14.87 96 LEU A O 1
ATOM 1625 N N . GLY A 1 105 ? 0.394 87.548 16.789 1.00 14.77 97 GLY A N 1
ATOM 1626 C CA . GLY A 1 105 ? 0.306 88.744 17.610 1.00 14.90 97 GLY A CA 1
ATOM 1627 C C . GLY A 1 105 ? 1.620 89.090 18.265 1.00 14.18 97 GLY A C 1
ATOM 1628 O O . GLY A 1 105 ? 2.674 88.971 17.649 1.00 13.28 97 GLY A O 1
ATOM 1632 N N . GLN A 1 106 ? 1.569 89.524 19.513 1.00 13.39 98 GLN A N 1
ATOM 1633 C CA . GLN A 1 106 ? 2.789 90.011 20.139 1.00 12.89 98 GLN A CA 1
ATOM 1634 C C . GLN A 1 106 ? 3.723 88.826 20.424 1.00 12.40 98 GLN A C 1
ATOM 1635 O O . GLN A 1 106 ? 3.282 87.681 20.654 1.00 13.53 98 GLN A O 1
ATOM 1649 N N . SER A 1 107 ? 5.011 89.115 20.322 1.00 12.47 99 SER A N 1
ATOM 1650 C CA . SER A 1 107 ? 6.093 88.138 20.281 1.00 10.82 99 SER A CA 1
ATOM 1651 C C . SER A 1 107 ? 6.011 87.212 19.067 1.00 11.05 99 SER A C 1
ATOM 1652 O O . SER A 1 107 ? 6.620 86.140 19.048 1.00 13.48 99 SER A O 1
ATOM 1660 N N . ALA A 1 108 ? 5.297 87.639 18.028 1.00 13.63 100 ALA A N 1
ATOM 1661 C CA . ALA A 1 108 ? 5.097 86.803 16.843 1.00 12.38 100 ALA A CA 1
ATOM 1662 C C . ALA A 1 108 ? 4.984 87.653 15.583 1.00 12.73 100 ALA A C 1
ATOM 1663 O O . ALA A 1 108 ? 4.092 87.471 14.757 1.00 13.13 100 ALA A O 1
ATOM 1670 N N . GLY A 1 109 ? 5.908 88.580 15.401 1.00 12.23 101 GLY A N 1
ATOM 1671 C CA . GLY A 1 109 ? 5.807 89.508 14.282 1.00 12.26 101 GLY A CA 1
ATOM 1672 C C . GLY A 1 109 ? 6.194 88.953 12.919 1.00 12.32 101 GLY A C 1
ATOM 1673 O O . GLY A 1 109 ? 5.891 89.578 11.887 1.00 13.00 101 GLY A O 1
ATOM 1677 N N . PHE A 1 110 ? 6.894 87.830 12.909 1.00 12.46 102 PHE A N 1
ATOM 1678 C CA . PHE A 1 110 ? 7.335 87.129 11.665 1.00 12.23 102 PHE A CA 1
ATOM 1679 C C . PHE A 1 110 ? 8.170 87.971 10.703 1.00 11.85 102 PHE A C 1
ATOM 1680 O O . PHE A 1 110 ? 8.318 87.636 9.550 1.00 12.21 102 PHE A O 1
ATOM 1697 N N . TYR A 1 111 ? 8.752 89.039 11.222 1.00 11.76 103 TYR A N 1
ATOM 1698 C CA . TYR A 1 111 ? 9.742 89.820 10.455 1.00 11.95 103 TYR A CA 1
ATOM 1699 C C . TYR A 1 111 ? 9.247 90.144 9.051 1.00 12.79 103 TYR A C 1
ATOM 1700 O O . TYR A 1 111 ? 9.987 90.006 8.080 1.00 14.34 103 TYR A O 1
ATOM 1718 N N . LEU A 1 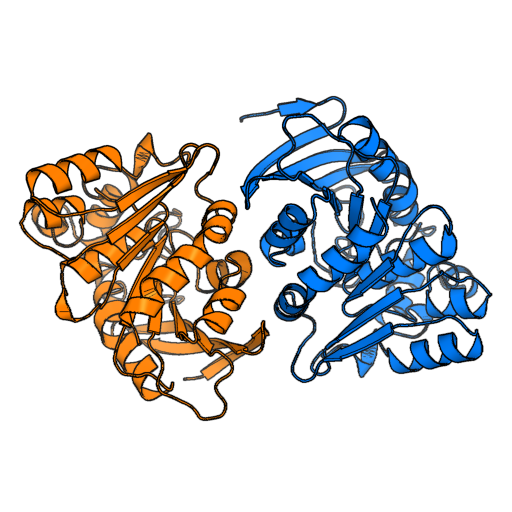112 ? 8.003 90.608 8.975 1.00 11.70 104 LEU A N 1
ATOM 1719 C CA . LEU A 1 112 ? 7.377 90.968 7.704 1.00 11.37 104 LEU A CA 1
ATOM 1720 C C . LEU A 1 112 ? 6.718 92.344 7.855 1.00 12.59 104 LEU A C 1
ATOM 1721 O O . LEU A 1 112 ? 6.691 92.921 8.945 1.00 13.53 104 LEU A O 1
ATOM 1737 N N . ASN A 1 113 ? 6.254 92.891 6.741 1.00 12.56 105 ASN A N 1
ATOM 1738 C CA . ASN A 1 113 ? 5.475 94.121 6.730 1.00 13.12 105 ASN A CA 1
ATOM 1739 C C . ASN A 1 113 ? 4.011 93.761 6.488 1.00 14.27 105 ASN A C 1
ATOM 1740 O O . ASN A 1 113 ? 3.613 93.367 5.384 1.00 14.97 105 ASN A O 1
ATOM 1751 N N . ALA A 1 114 ? 3.206 93.834 7.533 1.00 13.75 106 ALA A N 1
ATOM 1752 C CA . ALA A 1 114 ? 1.818 93.421 7.418 1.00 14.04 106 ALA A CA 1
ATOM 1753 C C . ALA A 1 114 ? 1.002 94.411 6.605 1.00 15.25 106 ALA A C 1
ATOM 1754 O O . ALA A 1 114 ? 1.259 95.611 6.629 1.00 15.58 106 ALA A O 1
ATOM 1761 N N . THR A 1 115 ? 0.018 93.891 5.889 1.00 14.74 107 THR A N 1
ATOM 1762 C CA . THR A 1 115 ? -0.853 94.720 5.073 1.00 16.34 107 THR A CA 1
ATOM 1763 C C . THR A 1 115 ? -2.310 94.698 5.518 1.00 17.42 107 THR A C 1
ATOM 1764 O O . THR A 1 115 ? -3.091 95.567 5.125 1.00 19.09 107 THR A O 1
ATOM 1775 N N . GLU A 1 116 ? -2.683 93.716 6.319 1.00 15.53 108 GLU A N 1
ATOM 1776 C CA . GLU A 1 116 ? -4.078 93.545 6.710 1.00 16.90 108 GLU A CA 1
ATOM 1777 C C . GLU A 1 116 ? -4.383 94.228 8.033 1.00 17.50 108 GLU A C 1
ATOM 1778 O O . GLU A 1 116 ? -3.613 94.161 8.952 1.00 16.72 108 GLU A O 1
ATOM 1790 N N . GLN A 1 117 ? -5.530 94.878 8.127 1.00 19.18 109 GLN A N 1
ATOM 1791 C CA . GLN A 1 117 ? -5.917 95.452 9.396 1.00 20.43 109 GLN A CA 1
ATOM 1792 C C . GLN A 1 117 ? -6.363 94.333 10.329 1.00 20.22 109 GLN A C 1
ATOM 1793 O O . GLN A 1 117 ? -6.889 93.328 9.881 1.00 21.75 109 GLN A O 1
ATOM 1807 N N . PRO A 1 118 ? -6.112 94.478 11.621 1.00 19.37 110 PRO A N 1
ATOM 1808 C CA . PRO A 1 118 ? -5.568 95.691 12.227 1.00 18.94 110 PRO A CA 1
ATOM 1809 C C . PRO A 1 118 ? -4.046 95.646 12.391 1.00 17.70 110 PRO A C 1
ATOM 1810 O O . PRO A 1 118 ? -3.481 96.494 13.055 1.00 17.15 110 PRO A O 1
ATOM 1821 N N . TRP A 1 119 ? -3.413 94.661 11.777 1.00 16.97 111 TRP A N 1
ATOM 1822 C CA . TRP A 1 119 ? -1.992 94.444 11.936 1.00 15.99 111 TRP A CA 1
ATOM 1823 C C . TRP A 1 119 ? -1.124 95.417 11.210 1.00 15.23 111 TRP A C 1
ATOM 1824 O O . TRP A 1 119 ? 0.019 95.636 11.590 1.00 14.41 111 TRP A O 1
ATOM 1845 N N . ALA A 1 120 ? -1.640 96.010 10.152 1.00 15.31 112 ALA A N 1
ATOM 1846 C CA . ALA A 1 120 ? -0.815 96.880 9.334 1.00 15.78 112 ALA A CA 1
ATOM 1847 C C . ALA A 1 120 ? -0.281 98.084 10.095 1.00 15.65 112 ALA A C 1
ATOM 1848 O O . ALA A 1 120 ? 0.794 98.552 9.825 1.00 17.04 112 ALA A O 1
ATOM 1855 N N . ALA A 1 121 ? -1.044 98.575 11.052 1.00 16.31 113 ALA A N 1
ATOM 1856 C CA . ALA A 1 121 ? -0.648 99.784 11.748 1.00 17.47 113 ALA A CA 1
ATOM 1857 C C . ALA A 1 121 ? 0.709 99.670 12.431 1.00 17.36 113 ALA A C 1
ATOM 1858 O O . ALA A 1 121 ? 1.476 100.603 12.426 1.00 18.71 113 ALA A O 1
ATOM 1865 N N . ASN A 1 122 ? 0.983 98.523 13.030 1.00 15.08 114 ASN A N 1
ATOM 1866 C CA . ASN A 1 122 ? 2.180 98.376 13.841 1.00 14.21 114 ASN A CA 1
ATOM 1867 C C . ASN A 1 122 ? 3.133 97.260 13.428 1.00 13.33 114 ASN A C 1
ATOM 1868 O O . ASN A 1 122 ? 4.291 97.300 13.819 1.00 13.14 114 ASN A O 1
ATOM 1879 N N . TYR A 1 123 ? 2.654 96.259 12.688 1.00 13.54 115 TYR A N 1
ATOM 1880 C CA . TYR A 1 123 ? 3.445 95.061 12.423 1.00 12.64 115 TYR A CA 1
ATOM 1881 C C . TYR A 1 123 ? 4.288 95.235 11.172 1.00 12.64 115 TYR A C 1
ATOM 1882 O O . TYR A 1 123 ? 4.038 94.639 10.125 1.00 13.11 115 TYR A O 1
ATOM 1900 N N . GLN A 1 124 ? 5.295 96.086 11.306 1.00 13.11 116 GLN A N 1
ATOM 1901 C CA . GLN A 1 124 ? 6.219 96.373 10.223 1.00 13.65 116 GLN A CA 1
ATOM 1902 C C . GLN A 1 124 ? 7.632 95.989 10.636 1.00 12.81 116 GLN A C 1
ATOM 1903 O O . GLN A 1 124 ? 8.577 96.742 10.434 1.00 13.02 116 GLN A O 1
ATOM 1917 N N . MET A 1 125 ? 7.770 94.793 11.198 1.00 12.87 117 MET A N 1
ATOM 1918 C CA . MET A 1 125 ? 9.059 94.367 11.732 1.00 12.08 117 MET A CA 1
ATOM 1919 C C . MET A 1 125 ? 10.153 94.245 10.671 1.00 11.73 117 MET A C 1
ATOM 1920 O O . MET A 1 125 ? 11.322 94.448 10.972 1.00 12.47 117 MET A O 1
ATOM 1934 N N . TYR A 1 126 ? 9.783 93.910 9.452 1.00 12.28 118 TYR A N 1
ATOM 1935 C CA . TYR A 1 126 ? 10.799 93.827 8.381 1.00 12.21 118 TYR A CA 1
ATOM 1936 C C . TYR A 1 126 ? 11.465 95.188 8.166 1.00 12.67 118 TYR A C 1
ATOM 1937 O O . TYR A 1 126 ? 12.667 95.283 8.163 1.00 13.17 118 TYR A O 1
ATOM 1955 N N . ASP A 1 127 ? 10.655 96.223 8.013 1.00 13.28 119 ASP A N 1
ATOM 1956 C CA . ASP A 1 127 ? 11.142 97.605 7.836 1.00 14.75 119 ASP A CA 1
ATOM 1957 C C . ASP A 1 127 ? 11.967 98.044 9.064 1.00 12.92 119 ASP A C 1
ATOM 1958 O O . ASP A 1 127 ? 13.044 98.657 8.961 1.00 13.02 119 ASP A O 1
ATOM 1967 N N . TYR A 1 128 ? 11.462 97.736 10.249 1.00 12.42 120 TYR A N 1
ATOM 1968 C CA . TYR A 1 128 ? 12.128 98.123 11.496 1.00 12.35 120 TYR A CA 1
ATOM 1969 C C . TYR A 1 128 ? 13.526 97.516 11.582 1.00 12.15 120 TYR A C 1
ATOM 1970 O O . TYR A 1 128 ? 14.507 98.217 11.881 1.00 12.52 120 TYR A O 1
ATOM 1988 N N . ILE A 1 129 ? 13.625 96.218 11.317 1.00 12.28 121 ILE A N 1
ATOM 1989 C CA . ILE A 1 129 ? 14.903 95.527 11.453 1.00 11.94 121 ILE A CA 1
ATOM 1990 C C . ILE A 1 129 ? 15.871 95.902 10.332 1.00 12.20 121 ILE A C 1
ATOM 1991 O O . ILE A 1 129 ? 17.068 96.057 10.565 1.00 12.75 121 ILE A O 1
ATOM 2007 N N . LEU A 1 130 ? 15.364 96.047 9.112 1.00 11.70 122 LEU A N 1
ATOM 2008 C CA . LEU A 1 130 ? 16.217 96.352 7.971 1.00 12.25 122 LEU A CA 1
ATOM 2009 C C . LEU A 1 130 ? 16.740 97.784 8.020 1.00 12.56 122 LEU A C 1
ATOM 2010 O O . LEU A 1 130 ? 17.916 98.021 7.745 1.00 13.56 122 LEU A O 1
ATOM 2026 N N . ASN A 1 131 ? 15.854 98.727 8.287 1.00 12.46 123 ASN A N 1
ATOM 2027 C CA . ASN A 1 131 ? 16.147 100.144 8.112 1.00 14.01 123 ASN A CA 1
ATOM 2028 C C . ASN A 1 131 ? 16.253 100.956 9.391 1.00 13.79 123 ASN A C 1
ATOM 2029 O O . ASN A 1 131 ? 17.255 101.571 9.631 1.00 14.77 123 ASN A O 1
ATOM 2040 N N . GLU A 1 132 ? 15.205 100.965 10.195 1.00 13.65 124 GLU A N 1
ATOM 2041 C CA . GLU A 1 132 ? 15.150 101.904 11.295 1.00 13.50 124 GLU A CA 1
ATOM 2042 C C . GLU A 1 132 ? 16.129 101.588 12.397 1.00 12.91 124 GLU A C 1
ATOM 2043 O O . GLU A 1 132 ? 16.880 102.478 12.837 1.00 12.94 124 GLU A O 1
ATOM 2055 N N . LEU A 1 133 ? 16.107 100.358 12.899 1.00 12.67 125 LEU A N 1
ATOM 2056 C CA . LEU A 1 133 ? 16.972 100.044 14.033 1.00 12.98 125 LEU A CA 1
ATOM 2057 C C . LEU A 1 133 ? 18.463 100.170 13.681 1.00 12.45 125 LEU A C 1
ATOM 2058 O O . LEU A 1 133 ? 19.212 100.794 14.440 1.00 12.36 125 LEU A O 1
ATOM 2074 N N . PRO A 1 134 ? 18.906 99.627 12.539 1.00 12.85 126 PRO A N 1
ATOM 2075 C CA . PRO A 1 134 ? 20.334 99.798 12.225 1.00 13.22 126 PRO A CA 1
ATOM 2076 C C . PRO A 1 134 ? 20.766 101.260 12.146 1.00 13.26 126 PRO A C 1
ATOM 2077 O O . PRO A 1 134 ? 21.883 101.589 12.558 1.00 13.64 126 PRO A O 1
ATOM 2088 N N . ARG A 1 135 ? 19.900 102.131 11.665 1.00 12.86 127 ARG A N 1
ATOM 2089 C CA . ARG A 1 135 ? 20.234 103.544 11.614 1.00 13.87 127 ARG A CA 1
ATOM 2090 C C . ARG A 1 135 ? 20.505 104.121 13.014 1.00 13.65 127 ARG A C 1
ATOM 2091 O O . ARG A 1 135 ? 21.439 104.874 13.221 1.00 14.27 127 ARG A O 1
ATOM 2112 N N . LEU A 1 136 ? 19.693 103.720 13.974 1.00 12.84 128 LEU A N 1
ATOM 2113 C CA . LEU A 1 136 ? 19.880 104.125 15.362 1.00 13.10 128 LEU A CA 1
ATOM 2114 C C . LEU A 1 136 ? 21.158 103.538 15.948 1.00 13.05 128 LEU A C 1
ATOM 2115 O O . LEU A 1 136 ? 21.922 104.229 16.622 1.00 12.74 128 LEU A O 1
ATOM 2131 N N . ILE A 1 137 ? 21.398 102.250 15.710 1.00 12.41 129 ILE A N 1
ATOM 2132 C CA . ILE A 1 137 ? 22.589 101.590 16.220 1.00 12.62 129 ILE A CA 1
ATOM 2133 C C . ILE A 1 137 ? 23.846 102.291 15.705 1.00 13.18 129 ILE A C 1
ATOM 2134 O O . ILE A 1 137 ? 24.785 102.574 16.459 1.00 13.35 129 ILE A O 1
ATOM 2150 N N . GLU A 1 138 ? 23.867 102.581 14.410 1.00 13.27 130 GLU A N 1
ATOM 2151 C CA . GLU A 1 138 ? 25.031 103.193 13.801 1.00 14.19 130 GLU A CA 1
ATOM 2152 C C . GLU A 1 138 ? 25.253 104.625 14.292 1.00 14.21 130 GLU A C 1
ATOM 2153 O O . GLU A 1 138 ? 26.387 105.093 14.378 1.00 15.69 130 GLU A O 1
ATOM 2165 N N . LYS A 1 139 ? 24.176 105.313 14.627 1.00 13.42 131 LYS A N 1
ATOM 2166 C CA . LYS A 1 139 ? 24.283 106.679 15.150 1.00 14.50 131 LYS A CA 1
ATOM 2167 C C . LYS A 1 139 ? 24.969 106.719 16.507 1.00 15.16 131 LYS A C 1
ATOM 2168 O O . LYS A 1 139 ? 25.781 107.613 16.768 1.00 16.59 131 LYS A O 1
ATOM 2187 N N . HIS A 1 140 ? 24.652 105.755 17.364 1.00 13.89 132 HIS A N 1
ATOM 2188 C CA . HIS A 1 140 ? 25.016 105.850 18.769 1.00 14.05 132 HIS A CA 1
ATOM 2189 C C . HIS A 1 140 ? 26.129 104.930 19.256 1.00 15.50 132 HIS A C 1
ATOM 2190 O O . HIS A 1 140 ? 26.674 105.138 20.334 1.00 17.80 132 HIS A O 1
ATOM 2205 N N . PHE A 1 141 ? 26.468 103.910 18.480 1.00 13.52 133 PHE A N 1
ATOM 2206 C CA . PHE A 1 141 ? 27.458 102.934 18.904 1.00 14.09 133 PHE A CA 1
ATOM 2207 C C . PHE A 1 141 ? 28.637 102.864 17.926 1.00 14.65 133 PHE A C 1
ATOM 2208 O O . PHE A 1 141 ? 28.505 103.262 16.792 1.00 15.11 133 PHE A O 1
ATOM 2225 N N . PRO A 1 142 ? 29.790 102.416 18.379 1.00 15.35 134 PRO A N 1
ATOM 2226 C CA . PRO A 1 142 ? 30.979 102.519 17.540 1.00 15.95 134 PRO A CA 1
ATOM 2227 C C . PRO A 1 142 ? 31.048 101.403 16.533 1.00 15.77 134 PRO A C 1
ATOM 2228 O O . PRO A 1 142 ? 31.715 100.456 16.786 1.00 16.81 134 PRO A O 1
ATOM 2239 N N . THR A 1 143 ? 30.356 101.539 15.412 1.00 15.55 135 THR A N 1
ATOM 2240 C CA . THR A 1 143 ? 30.331 100.486 14.415 1.00 15.64 135 THR A CA 1
ATOM 2241 C C . THR A 1 143 ? 31.205 100.821 13.223 1.00 16.00 135 THR A C 1
ATOM 2242 O O . THR A 1 143 ? 31.558 101.959 13.008 1.00 17.66 135 THR A O 1
ATOM 2253 N N . ASN A 1 144 ? 31.537 99.799 12.453 1.00 15.48 136 ASN A N 1
ATOM 2254 C CA . ASN A 1 144 ? 32.413 99.935 11.304 1.00 16.49 136 ASN A CA 1
ATOM 2255 C C . ASN A 1 144 ? 31.633 99.909 10.005 1.00 18.49 136 ASN A C 1
ATOM 2256 O O . ASN A 1 144 ? 32.197 99.784 8.952 1.00 21.38 136 ASN A O 1
ATOM 2267 N N . GLY A 1 145 ? 30.329 100.056 10.119 1.00 19.41 137 GLY A N 1
ATOM 2268 C CA . GLY A 1 145 ? 29.470 100.100 8.955 1.00 22.52 137 GLY A CA 1
ATOM 2269 C C . GLY A 1 145 ? 29.152 98.752 8.340 1.00 23.20 137 GLY A C 1
ATOM 2270 O O . GLY A 1 145 ? 28.504 98.693 7.312 1.00 26.27 137 GLY A O 1
ATOM 2274 N N . LYS A 1 146 ? 29.614 97.677 8.957 1.00 17.90 138 LYS A N 1
ATOM 2275 C CA . LYS A 1 146 ? 29.301 96.341 8.472 1.00 15.61 138 LYS A CA 1
ATOM 2276 C C . LYS A 1 146 ? 28.391 95.624 9.458 1.00 13.29 138 LYS A C 1
ATOM 2277 O O . LYS A 1 146 ? 28.432 95.873 10.638 1.00 14.33 138 LYS A O 1
ATOM 2296 N N . ARG A 1 147 ? 27.569 94.727 8.943 1.00 13.17 139 ARG A N 1
ATOM 2297 C CA . ARG A 1 147 ? 26.652 93.984 9.782 1.00 12.59 139 ARG A CA 1
ATOM 2298 C C . ARG A 1 147 ? 26.409 92.612 9.200 1.00 12.28 139 ARG A C 1
ATOM 2299 O O . ARG A 1 147 ? 26.506 92.417 8.012 1.00 12.95 139 ARG A O 1
ATOM 2320 N N . SER A 1 148 ? 26.090 91.677 10.081 1.00 11.88 140 SER A N 1
ATOM 2321 C CA . SER A 1 148 ? 25.637 90.338 9.737 1.00 12.01 140 SER A CA 1
ATOM 2322 C C . SER A 1 148 ? 24.381 90.056 10.529 1.00 11.69 140 SER A C 1
ATOM 2323 O O . SER A 1 148 ? 24.004 90.827 11.428 1.00 11.96 140 SER A O 1
ATOM 2331 N N . ILE A 1 149 ? 23.724 88.956 10.218 1.00 11.50 141 ILE A N 1
ATOM 2332 C CA . ILE A 1 149 ? 22.445 88.662 10.843 1.00 11.62 141 ILE A CA 1
ATOM 2333 C C . ILE A 1 149 ? 22.265 87.169 11.069 1.00 11.39 141 ILE A C 1
ATOM 2334 O O . ILE A 1 149 ? 22.714 86.334 10.280 1.00 12.05 141 ILE A O 1
ATOM 2350 N N . MET A 1 150 ? 21.600 86.836 12.162 1.00 11.11 142 MET A N 1
ATOM 2351 C CA . MET A 1 150 ? 21.329 85.445 12.502 1.00 11.67 142 MET A CA 1
ATOM 2352 C C . MET A 1 150 ? 20.122 85.406 13.419 1.00 11.43 142 MET A C 1
ATOM 2353 O O . MET A 1 150 ? 19.638 86.436 13.875 1.00 11.37 142 MET A O 1
ATOM 2367 N N . GLY A 1 151 ? 19.624 84.216 13.708 1.00 11.22 143 GLY A N 1
ATOM 2368 C CA . GLY A 1 151 ? 18.504 84.110 14.614 1.00 11.69 143 GLY A CA 1
ATOM 2369 C C . GLY A 1 151 ? 18.041 82.696 14.811 1.00 12.03 143 GLY A C 1
ATOM 2370 O O . GLY A 1 151 ? 18.596 81.768 14.214 1.00 13.13 143 GLY A O 1
ATOM 2374 N N . HIS A 1 152 ? 17.009 82.541 15.640 1.00 11.64 144 HIS A N 1
ATOM 2375 C CA . HIS A 1 152 ? 16.471 81.245 16.008 1.00 12.49 144 HIS A CA 1
ATOM 2376 C C . HIS A 1 152 ? 15.010 81.159 15.608 1.00 12.78 144 HIS A C 1
ATOM 2377 O O . HIS A 1 152 ? 14.234 82.060 15.905 1.00 12.77 144 HIS A O 1
ATOM 2392 N N . SER A 1 153 ? 14.653 80.097 14.884 1.00 14.16 145 SER A N 1
ATOM 2393 C CA . SER A 1 153 ? 13.245 79.741 14.605 1.00 16.09 145 SER A CA 1
ATOM 2394 C C . SER A 1 153 ? 12.530 80.805 13.746 1.00 14.60 145 SER A C 1
ATOM 2395 O O . SER A 1 153 ? 12.940 80.982 12.612 1.00 14.61 145 SER A O 1
ATOM 2403 N N . MET A 1 154 ? 11.485 81.480 14.229 1.00 13.11 146 MET A N 1
ATOM 2404 C CA . MET A 1 154 ? 10.962 82.651 13.525 1.00 12.58 146 MET A CA 1
ATOM 2405 C C . MET A 1 154 ? 12.073 83.671 13.237 1.00 12.13 146 MET A C 1
ATOM 2406 O O . MET A 1 154 ? 12.046 84.359 12.228 1.00 12.04 146 MET A O 1
ATOM 2420 N N . GLY A 1 155 ? 13.040 83.780 14.131 1.00 12.08 147 GLY A N 1
ATOM 2421 C CA . GLY A 1 155 ? 14.170 84.671 13.923 1.00 12.09 147 GLY A CA 1
ATOM 2422 C C . GLY A 1 155 ? 15.165 84.183 12.887 1.00 11.37 147 GLY A C 1
ATOM 2423 O O . GLY A 1 155 ? 15.866 84.982 12.259 1.00 11.84 147 GLY A O 1
ATOM 2427 N N . GLY A 1 156 ? 15.271 82.871 12.728 1.00 11.96 148 GLY A N 1
ATOM 2428 C CA . GLY A 1 156 ? 16.109 82.324 11.670 1.00 12.14 148 GLY A CA 1
ATOM 2429 C C . GLY A 1 156 ? 15.482 82.532 10.308 1.00 12.09 148 GLY A C 1
ATOM 2430 O O . GLY A 1 156 ? 16.170 82.856 9.330 1.00 12.49 148 GLY A O 1
ATOM 2434 N N . HIS A 1 157 ? 14.164 82.331 10.258 1.00 12.09 149 HIS A N 1
ATOM 2435 C CA . HIS A 1 157 ? 13.351 82.762 9.124 1.00 11.44 149 HIS A CA 1
ATOM 2436 C C . HIS A 1 157 ? 13.646 84.231 8.799 1.00 11.14 149 HIS A C 1
ATOM 2437 O O . HIS A 1 157 ? 13.983 84.578 7.674 1.00 12.00 149 HIS A O 1
ATOM 2452 N N . GLY A 1 158 ? 13.568 85.105 9.793 1.00 10.90 150 GLY A N 1
ATOM 2453 C CA . GLY A 1 158 ? 13.771 86.522 9.556 1.00 10.76 150 GLY A CA 1
ATOM 2454 C C . GLY A 1 158 ? 15.158 86.822 9.028 1.00 11.24 150 GLY A C 1
ATOM 2455 O O . GLY A 1 158 ? 15.316 87.605 8.100 1.00 11.80 150 GLY A O 1
ATOM 2459 N N . ALA A 1 159 ? 16.165 86.194 9.618 1.00 11.29 151 ALA A N 1
ATOM 2460 C CA . ALA A 1 159 ? 17.533 86.453 9.238 1.00 11.42 151 ALA A CA 1
ATOM 2461 C C . ALA A 1 159 ? 17.745 86.069 7.781 1.00 10.87 151 ALA A C 1
ATOM 2462 O O . ALA A 1 159 ? 18.350 86.824 7.008 1.00 11.80 151 ALA A O 1
ATOM 2469 N N . LEU A 1 160 ? 17.266 84.888 7.406 1.00 10.75 152 LEU A N 1
ATOM 2470 C CA . LEU A 1 160 ? 17.513 84.403 6.055 1.00 11.31 152 LEU A CA 1
ATOM 2471 C C . LEU A 1 160 ? 16.732 85.220 5.033 1.00 11.75 152 LEU A C 1
ATOM 2472 O O . LEU A 1 160 ? 17.264 85.553 3.975 1.00 12.26 152 LEU A O 1
ATOM 2488 N N . VAL A 1 161 ? 15.491 85.566 5.340 1.00 11.17 153 VAL A N 1
ATOM 2489 C CA . VAL A 1 161 ? 14.706 86.389 4.441 1.00 11.83 153 VAL A CA 1
ATOM 2490 C C . VAL A 1 161 ? 15.364 87.745 4.220 1.00 11.78 153 VAL A C 1
ATOM 2491 O O . VAL A 1 161 ? 15.500 88.192 3.108 1.00 12.02 153 VAL A O 1
ATOM 2504 N N . LEU A 1 162 ? 15.780 88.376 5.302 1.00 11.13 154 LEU A N 1
ATOM 2505 C CA . LEU A 1 162 ? 16.474 89.678 5.203 1.00 11.44 154 LEU A CA 1
ATOM 2506 C C . LEU A 1 162 ? 17.787 89.580 4.433 1.00 11.86 154 LEU A C 1
ATOM 2507 O O . LEU A 1 162 ? 18.062 90.419 3.614 1.00 12.55 154 LEU A O 1
ATOM 2523 N N . ALA A 1 163 ? 18.575 88.556 4.693 1.00 11.60 155 ALA A N 1
ATOM 2524 C CA . ALA A 1 163 ? 19.826 88.410 3.981 1.00 12.25 155 ALA A CA 1
ATOM 2525 C C . ALA A 1 163 ? 19.607 88.147 2.499 1.00 12.12 155 ALA A C 1
ATOM 2526 O O . ALA A 1 163 ? 20.279 88.709 1.671 1.00 12.41 155 ALA A O 1
ATOM 2533 N N . LEU A 1 164 ? 18.663 87.284 2.175 1.00 11.59 156 LEU A N 1
ATOM 2534 C CA . LEU A 1 164 ? 18.413 86.940 0.762 1.00 11.90 156 LEU A CA 1
ATOM 2535 C C . LEU A 1 164 ? 17.896 88.138 -0.013 1.00 12.56 156 LEU A C 1
ATOM 2536 O O . LEU A 1 164 ? 18.276 88.370 -1.128 1.00 13.22 156 LEU A O 1
ATOM 2552 N N . ARG A 1 165 ? 17.015 88.897 0.608 1.00 12.94 157 ARG A N 1
ATOM 2553 C CA . ARG A 1 165 ? 16.404 90.006 -0.090 1.00 14.21 157 ARG A CA 1
ATOM 2554 C C . ARG A 1 165 ? 17.284 91.235 -0.182 1.00 14.40 157 ARG A C 1
ATOM 2555 O O . ARG A 1 165 ? 17.073 92.057 -1.031 1.00 15.63 157 ARG A O 1
ATOM 2576 N N . ASN A 1 166 ? 18.271 91.345 0.689 1.00 14.02 158 ASN A N 1
ATOM 2577 C CA . ASN A 1 166 ? 19.017 92.585 0.765 1.00 14.83 158 ASN A CA 1
ATOM 2578 C C . ASN A 1 166 ? 20.495 92.520 0.441 1.00 16.93 158 ASN A C 1
ATOM 2579 O O . ASN A 1 166 ? 21.185 93.512 0.487 1.00 18.10 158 ASN A O 1
ATOM 2590 N N . GLN A 1 167 ? 20.944 91.340 0.070 1.00 16.67 159 GLN A N 1
ATOM 2591 C CA . GLN A 1 167 ? 22.226 91.148 -0.555 1.00 16.43 159 GLN A CA 1
ATOM 2592 C C . GLN A 1 167 ? 23.394 91.829 0.153 1.00 16.22 159 GLN A C 1
ATOM 2593 O O . GLN A 1 167 ? 23.812 91.392 1.203 1.00 16.87 159 GLN A O 1
ATOM 2607 N N . GLU A 1 168 ? 23.910 92.892 -0.438 1.00 15.20 160 GLU A N 1
ATOM 2608 C CA . GLU A 1 168 ? 25.065 93.596 0.096 1.00 15.06 160 GLU A CA 1
ATOM 2609 C C . GLU A 1 168 ? 24.869 94.176 1.490 1.00 13.97 160 GLU A C 1
ATOM 2610 O O . GLU A 1 168 ? 25.818 94.569 2.120 1.00 14.67 160 GLU A O 1
ATOM 2622 N N . ARG A 1 169 ? 23.626 94.231 1.944 1.00 13.76 161 ARG A N 1
ATOM 2623 C CA A ARG A 1 169 ? 23.364 94.783 3.270 0.52 14.29 161 ARG A CA 1
ATOM 2624 C CA B ARG A 1 169 ? 23.326 94.752 3.273 0.48 14.58 161 ARG A CA 1
ATOM 2625 C C . ARG A 1 169 ? 24.026 93.975 4.388 1.00 13.39 161 ARG A C 1
ATOM 2626 O O . ARG A 1 169 ? 24.304 94.519 5.434 1.00 13.31 161 ARG A O 1
ATOM 2667 N N . TYR A 1 170 ? 24.142 92.672 4.182 1.00 12.98 162 TYR A N 1
ATOM 2668 C CA . TYR A 1 170 ? 24.612 91.744 5.231 1.00 12.83 162 TYR A CA 1
ATOM 2669 C C . TYR A 1 170 ? 25.833 90.978 4.760 1.00 13.51 162 TYR A C 1
ATOM 2670 O O . TYR A 1 170 ? 25.833 90.422 3.695 1.00 14.16 162 TYR A O 1
ATOM 2688 N N . GLN A 1 171 ? 26.864 90.946 5.583 1.00 12.75 163 GLN A N 1
ATOM 2689 C CA . GLN A 1 171 ? 28.085 90.248 5.217 1.00 12.59 163 GLN A CA 1
ATOM 2690 C C . GLN A 1 171 ? 27.963 88.729 5.304 1.00 12.77 163 GLN A C 1
ATOM 2691 O O . GLN A 1 171 ? 28.645 88.020 4.605 1.00 14.49 163 GLN A O 1
ATOM 2705 N N . SER A 1 172 ? 27.105 88.254 6.193 1.00 12.21 164 SER A N 1
ATOM 2706 C CA . SER A 1 172 ? 26.940 86.827 6.435 1.00 12.21 164 SER A CA 1
ATOM 2707 C C . SER A 1 172 ? 25.620 86.599 7.177 1.00 11.88 164 SER A C 1
ATOM 2708 O O . SER A 1 172 ? 25.044 87.533 7.747 1.00 12.26 164 SER A O 1
ATOM 2716 N N . VAL A 1 173 ? 25.143 85.361 7.124 1.00 11.60 165 VAL A N 1
ATOM 2717 C CA . VAL A 1 173 ? 23.888 84.972 7.719 1.00 11.40 165 VAL A CA 1
ATOM 2718 C C . VAL A 1 173 ? 23.969 83.529 8.228 1.00 11.59 165 VAL A C 1
ATOM 2719 O O . VAL A 1 173 ? 24.586 82.659 7.621 1.00 12.17 165 VAL A O 1
ATOM 2732 N N . SER A 1 174 ? 23.354 83.291 9.377 1.00 11.18 166 SER A N 1
ATOM 2733 C CA . SER A 1 174 ? 23.259 81.955 9.921 1.00 11.39 166 SER A CA 1
ATOM 2734 C C . SER A 1 174 ? 21.967 81.816 10.712 1.00 11.45 166 SER A C 1
ATOM 2735 O O . SER A 1 174 ? 21.270 82.799 10.956 1.00 12.44 166 SER A O 1
ATOM 2743 N N . ALA A 1 175 ? 21.649 80.598 11.131 1.00 11.12 167 ALA A N 1
ATOM 2744 C CA . ALA A 1 175 ? 20.406 80.380 11.857 1.00 11.37 167 ALA A CA 1
ATOM 2745 C C . ALA A 1 175 ? 20.444 79.127 12.677 1.00 11.67 167 ALA A C 1
ATOM 2746 O O . ALA A 1 175 ? 21.129 78.166 12.333 1.00 12.46 167 ALA A O 1
ATOM 2753 N N . PHE A 1 176 ? 19.700 79.175 13.783 1.00 11.85 168 PHE A N 1
ATOM 2754 C CA . PHE A 1 176 ? 19.381 78.012 14.587 1.00 11.88 168 PHE A CA 1
ATOM 2755 C C . PHE A 1 176 ? 17.929 77.645 14.375 1.00 11.87 168 PHE A C 1
ATOM 2756 O O . PHE A 1 176 ? 17.048 78.485 14.483 1.00 12.30 168 PHE A O 1
ATOM 2773 N N . SER A 1 177 ? 17.669 76.375 14.081 1.00 12.32 169 SER A N 1
ATOM 2774 C CA . SER A 1 177 ? 16.297 75.870 14.041 1.00 12.87 169 SER A CA 1
ATOM 2775 C C . SER A 1 177 ? 15.353 76.743 13.204 1.00 13.00 169 SER A C 1
ATOM 2776 O O . SER A 1 177 ? 14.221 76.985 13.614 1.00 13.19 169 SER A O 1
ATOM 2784 N N . PRO A 1 178 ? 15.785 77.216 12.020 1.00 12.35 170 PRO A N 1
ATOM 2785 C CA . PRO A 1 178 ? 14.927 78.166 11.291 1.00 12.01 170 PRO A CA 1
ATOM 2786 C C . PRO A 1 178 ? 13.652 77.568 10.709 1.00 11.94 170 PRO A C 1
ATOM 2787 O O . PRO A 1 178 ? 13.649 76.414 10.292 1.00 12.73 170 PRO A O 1
ATOM 2798 N N . ILE A 1 179 ? 12.623 78.390 10.625 1.00 11.66 171 ILE A N 1
ATOM 2799 C CA . ILE A 1 179 ? 11.451 78.074 9.833 1.00 13.27 171 ILE A CA 1
ATOM 2800 C C . ILE A 1 179 ? 11.786 78.423 8.390 1.00 14.62 171 ILE A C 1
ATOM 2801 O O . ILE A 1 179 ? 11.800 79.573 8.028 1.00 15.33 171 ILE A O 1
ATOM 2817 N N . LEU A 1 180 ? 12.063 77.422 7.578 1.00 14.23 172 LEU A N 1
ATOM 2818 C CA . LEU A 1 180 ? 12.656 77.660 6.270 1.00 13.58 172 LEU A CA 1
ATOM 2819 C C . LEU A 1 180 ? 11.644 77.801 5.128 1.00 13.95 172 LEU A C 1
ATOM 2820 O O . LEU A 1 180 ? 11.925 78.462 4.127 1.00 14.27 172 LEU A O 1
ATOM 2836 N N . SER A 1 181 ? 10.475 77.189 5.278 1.00 13.71 173 SER A N 1
ATOM 2837 C CA . SER A 1 181 ? 9.433 77.219 4.255 1.00 15.12 173 SER A CA 1
ATOM 2838 C C . SER A 1 181 ? 8.121 77.578 4.947 1.00 14.27 173 SER A C 1
ATOM 2839 O O . SER A 1 181 ? 7.192 76.770 5.022 1.00 15.35 173 SER A O 1
ATOM 2847 N N . PRO A 1 182 ? 8.044 78.787 5.480 1.00 13.70 174 PRO A N 1
ATOM 2848 C CA . PRO A 1 182 ? 6.888 79.166 6.292 1.00 13.86 174 PRO A CA 1
ATOM 2849 C C . PRO A 1 182 ? 5.554 79.078 5.553 1.00 15.11 174 PRO A C 1
ATOM 2850 O O . PRO A 1 182 ? 4.573 78.838 6.196 1.00 15.95 174 PRO A O 1
ATOM 2861 N N . SER A 1 183 ? 5.538 79.247 4.242 1.00 15.57 175 SER A N 1
ATOM 2862 C CA . SER A 1 183 ? 4.306 79.159 3.465 1.00 17.22 175 SER A CA 1
ATOM 2863 C C . SER A 1 183 ? 3.683 77.778 3.519 1.00 17.36 175 SER A C 1
ATOM 2864 O O . SER A 1 183 ? 2.519 77.629 3.248 1.00 17.90 175 SER A O 1
ATOM 2872 N N . LEU A 1 184 ? 4.489 76.788 3.863 1.00 16.29 176 LEU A N 1
ATOM 2873 C CA . LEU A 1 184 ? 4.112 75.387 3.753 1.00 18.40 176 LEU A CA 1
ATOM 2874 C C . LEU A 1 184 ? 3.923 74.701 5.109 1.00 18.58 176 LEU A C 1
ATOM 2875 O O . LEU A 1 184 ? 3.678 73.490 5.159 1.00 20.18 176 LEU A O 1
ATOM 2891 N N . VAL A 1 185 ? 4.019 75.445 6.197 1.00 15.35 177 VAL A N 1
ATOM 2892 C CA . VAL A 1 185 ? 3.853 74.857 7.514 1.00 13.96 177 VAL A CA 1
ATOM 2893 C C . VAL A 1 185 ? 2.883 75.684 8.343 1.00 14.23 177 VAL A C 1
ATOM 2894 O O . VAL A 1 185 ? 2.667 76.799 8.026 1.00 16.70 177 VAL A O 1
ATOM 2907 N N . PRO A 1 186 ? 2.290 75.140 9.395 1.00 18.63 178 PRO A N 1
ATOM 2908 C CA . PRO A 1 186 ? 1.199 75.866 10.054 1.00 16.90 178 PRO A CA 1
ATOM 2909 C C . PRO A 1 186 ? 1.528 77.229 10.668 1.00 15.91 178 PRO A C 1
ATOM 2910 O O . PRO A 1 186 ? 0.696 78.091 10.702 1.00 16.59 178 PRO A O 1
ATOM 2921 N N . TRP A 1 187 ? 2.740 77.418 11.137 1.00 16.14 179 TRP A N 1
ATOM 2922 C CA . TRP A 1 187 ? 3.090 78.652 11.797 1.00 16.45 179 TRP A CA 1
ATOM 2923 C C . TRP A 1 187 ? 3.056 79.757 10.801 1.00 16.61 179 TRP A C 1
ATOM 2924 O O . TRP A 1 187 ? 2.561 80.838 11.085 1.00 17.32 179 TRP A O 1
ATOM 2945 N N . GLY A 1 188 ? 3.563 79.476 9.605 1.00 15.51 180 GLY A N 1
ATOM 2946 C CA . GLY A 1 188 ? 3.644 80.494 8.561 1.00 15.99 180 GLY A CA 1
ATOM 2947 C C . GLY A 1 188 ? 2.347 80.652 7.793 1.00 17.38 180 GLY A C 1
ATOM 2948 O O . GLY A 1 188 ? 2.076 81.725 7.255 1.00 17.97 180 GLY A O 1
ATOM 2952 N N . GLU A 1 189 ? 1.539 79.597 7.734 1.00 17.32 181 GLU A N 1
ATOM 2953 C CA . GLU A 1 189 ? 0.282 79.679 7.026 1.00 18.88 181 GLU A CA 1
ATOM 2954 C C . GLU A 1 189 ? -0.662 80.567 7.816 1.00 17.80 181 GLU A C 1
ATOM 2955 O O . GLU A 1 189 ? -1.325 81.397 7.279 1.00 18.43 181 GLU A O 1
ATOM 2967 N N . LYS A 1 190 ? -0.678 80.379 9.115 1.00 16.78 182 LYS A N 1
ATOM 2968 C CA . LYS A 1 190 ? -1.565 81.117 9.991 1.00 17.45 182 LYS A CA 1
ATOM 2969 C C . LYS A 1 190 ? -1.184 82.582 10.086 1.00 16.48 182 LYS A C 1
ATOM 2970 O O . LYS A 1 190 ? -2.010 83.447 9.940 1.00 17.18 182 LYS A O 1
ATOM 2989 N N . ALA A 1 191 ? 0.086 82.851 10.318 1.00 15.84 183 ALA A N 1
ATOM 2990 C CA . ALA A 1 191 ? 0.540 84.226 10.479 1.00 15.79 183 ALA A CA 1
ATOM 2991 C C . ALA A 1 191 ? 0.448 85.055 9.197 1.00 15.37 183 ALA A C 1
ATOM 2992 O O . ALA A 1 191 ? 0.004 86.157 9.209 1.00 16.09 183 ALA A O 1
ATOM 2999 N N . PHE A 1 192 ? 0.953 84.515 8.114 1.00 15.91 184 PHE A N 1
ATOM 3000 C CA . PHE A 1 192 ? 0.801 85.089 6.790 1.00 15.01 184 PHE A CA 1
ATOM 3001 C C . PHE A 1 192 ? -0.648 85.356 6.421 1.00 15.71 184 PHE A C 1
ATOM 3002 O O . PHE A 1 192 ? -0.951 86.398 5.917 1.00 15.67 184 PHE A O 1
ATOM 3019 N N . THR A 1 193 ? -1.528 84.411 6.689 1.00 15.74 185 THR A N 1
ATOM 3020 C CA . THR A 1 193 ? -2.928 84.597 6.357 1.00 16.49 185 THR A CA 1
ATOM 3021 C C . THR A 1 193 ? -3.456 85.820 7.102 1.00 16.56 185 THR A C 1
ATOM 3022 O O . THR A 1 193 ? -4.135 86.649 6.544 1.00 16.43 185 THR A O 1
ATOM 3033 N N . ALA A 1 194 ? -3.111 85.923 8.372 1.00 16.49 186 ALA A N 1
ATOM 3034 C CA . ALA A 1 194 ? -3.571 87.021 9.192 1.00 16.08 186 ALA A CA 1
ATOM 3035 C C . ALA A 1 194 ? -2.938 88.332 8.782 1.00 16.21 186 ALA A C 1
ATOM 3036 O O . ALA A 1 194 ? -3.612 89.315 8.626 1.00 17.78 186 ALA A O 1
ATOM 3043 N N . TYR A 1 195 ? -1.625 88.334 8.616 1.00 15.06 187 TYR A N 1
ATOM 3044 C CA . TYR A 1 195 ? -0.896 89.573 8.406 1.00 14.68 187 TYR A CA 1
ATOM 3045 C C . TYR A 1 195 ? -0.881 90.046 6.956 1.00 15.38 187 TYR A C 1
ATOM 3046 O O . TYR A 1 195 ? -0.841 91.252 6.713 1.00 16.04 187 TYR A O 1
ATOM 3064 N N . LEU A 1 196 ? -0.916 89.102 6.018 1.00 14.48 188 LEU A N 1
ATOM 3065 C CA . LEU A 1 196 ? -0.779 89.387 4.582 1.00 15.17 188 LEU A CA 1
ATOM 3066 C C . LEU A 1 196 ? -1.989 89.012 3.744 1.00 17.51 188 LEU A C 1
ATOM 3067 O O . LEU A 1 196 ? -2.056 89.393 2.576 1.00 19.42 188 LEU A O 1
ATOM 3083 N N . GLY A 1 197 ? -2.933 88.262 4.304 1.00 15.85 189 GLY A N 1
ATOM 3084 C CA . GLY A 1 197 ? -4.114 87.871 3.559 1.00 16.73 189 GLY A CA 1
ATOM 3085 C C . GLY A 1 197 ? -4.003 86.499 2.921 1.00 18.04 189 GLY A C 1
ATOM 3086 O O . GLY A 1 197 ? -2.987 85.815 3.027 1.00 17.07 189 GLY A O 1
ATOM 3090 N N . LYS A 1 198 ? -5.064 86.104 2.223 1.00 19.36 190 LYS A N 1
ATOM 3091 C CA . LYS A 1 198 ? -5.164 84.750 1.700 1.00 21.61 190 LYS A CA 1
ATOM 3092 C C . LYS A 1 198 ? -4.471 84.541 0.365 1.00 21.17 190 LYS A C 1
ATOM 3093 O O . LYS A 1 198 ? -4.401 83.414 -0.114 1.00 21.23 190 LYS A O 1
ATOM 3112 N N . ASP A 1 199 ? -3.979 85.606 -0.244 1.00 20.17 191 ASP A N 1
ATOM 3113 C CA . ASP A 1 199 ? -3.247 85.471 -1.496 1.00 21.83 191 ASP A CA 1
ATOM 3114 C C . ASP A 1 199 ? -1.810 85.036 -1.227 1.00 19.68 191 ASP A C 1
ATOM 3115 O O . ASP A 1 199 ? -0.966 85.832 -0.872 1.00 18.13 191 ASP A O 1
ATOM 3124 N N . ARG A 1 200 ? -1.567 83.749 -1.388 1.00 19.58 192 ARG A N 1
ATOM 3125 C CA . ARG A 1 200 ? -0.289 83.159 -1.034 1.00 19.89 192 ARG A CA 1
ATOM 3126 C C . ARG A 1 200 ? 0.860 83.675 -1.884 1.00 19.63 192 ARG A C 1
ATOM 3127 O O . ARG A 1 200 ? 2.005 83.507 -1.544 1.00 18.78 192 ARG A O 1
ATOM 3148 N N . GLU A 1 201 ? 0.548 84.339 -2.980 1.00 20.90 193 GLU A N 1
ATOM 3149 C CA . GLU A 1 201 ? 1.607 84.905 -3.782 1.00 21.28 193 GLU A CA 1
ATOM 3150 C C . GLU A 1 201 ? 2.313 86.022 -3.025 1.00 19.59 193 GLU A C 1
ATOM 3151 O O . GLU A 1 201 ? 3.489 86.256 -3.209 1.00 19.93 193 GLU A O 1
ATOM 3163 N N . LYS A 1 202 ? 1.573 86.695 -2.161 1.00 19.20 194 LYS A N 1
ATOM 3164 C CA . LYS A 1 202 ? 2.128 87.778 -1.345 1.00 19.67 194 LYS A CA 1
ATOM 3165 C C . LYS A 1 202 ? 3.040 87.265 -0.245 1.00 18.34 194 LYS A C 1
ATOM 3166 O O . LYS A 1 202 ? 3.792 88.032 0.344 1.00 19.91 194 LYS A O 1
ATOM 3185 N N . TRP A 1 203 ? 2.969 85.986 0.055 1.00 16.34 195 TRP A N 1
ATOM 3186 C CA . TRP A 1 203 ? 3.822 85.386 1.061 1.00 15.70 195 TRP A CA 1
ATOM 3187 C C . TRP A 1 203 ? 5.218 85.094 0.589 1.00 15.83 195 TRP A C 1
ATOM 3188 O O . TRP A 1 203 ? 6.127 84.929 1.394 1.00 15.69 195 TRP A O 1
ATOM 3209 N N . GLN A 1 204 ? 5.411 85.014 -0.714 1.00 16.15 196 GLN A N 1
ATOM 3210 C CA . GLN A 1 204 ? 6.640 84.472 -1.263 1.00 16.89 196 GLN A CA 1
ATOM 3211 C C . GLN A 1 204 ? 7.838 85.338 -0.940 1.00 16.32 196 GLN A C 1
ATOM 3212 O O . GLN A 1 204 ? 8.945 84.828 -0.800 1.00 16.87 196 GLN A O 1
ATOM 3226 N N . GLN A 1 205 ? 7.630 86.635 -0.797 1.00 16.42 197 GLN A N 1
ATOM 3227 C CA . GLN A 1 205 ? 8.730 87.540 -0.496 1.00 16.61 197 GLN A CA 1
ATOM 3228 C C . GLN A 1 205 ? 9.209 87.442 0.953 1.00 15.26 197 GLN A C 1
ATOM 3229 O O . GLN A 1 205 ? 10.175 88.065 1.320 1.00 16.53 197 GLN A O 1
ATOM 3243 N N . TYR A 1 206 ? 8.515 86.652 1.754 1.00 14.86 198 TYR A N 1
ATOM 3244 C CA . TYR A 1 206 ? 8.906 86.446 3.171 1.00 14.02 198 TYR A CA 1
ATOM 3245 C C . TYR A 1 206 ? 9.136 84.971 3.470 1.00 14.98 198 TYR A C 1
ATOM 3246 O O . TYR A 1 206 ? 8.870 84.519 4.557 1.00 14.96 198 TYR A O 1
ATOM 3264 N N . ASP A 1 207 ? 9.648 84.233 2.496 1.00 14.63 199 ASP A N 1
ATOM 3265 C CA . ASP A 1 207 ? 9.759 82.789 2.638 1.00 13.68 199 ASP A CA 1
ATOM 3266 C C . ASP A 1 207 ? 11.117 82.387 2.065 1.00 12.79 199 ASP A C 1
ATOM 3267 O O . ASP A 1 207 ? 11.339 82.530 0.868 1.00 13.68 199 ASP A O 1
ATOM 3276 N N . ALA A 1 208 ? 12.053 81.961 2.912 1.00 13.09 200 ALA A N 1
ATOM 3277 C CA . ALA A 1 208 ? 13.421 81.738 2.448 1.00 13.32 200 ALA A CA 1
ATOM 3278 C C . ALA A 1 208 ? 13.472 80.691 1.348 1.00 13.30 200 ALA A C 1
ATOM 3279 O O . ALA A 1 208 ? 14.199 80.837 0.380 1.00 13.79 200 ALA A O 1
ATOM 3286 N N . ASN A 1 209 ? 12.722 79.613 1.520 1.00 13.03 201 ASN A N 1
ATOM 3287 C CA . ASN A 1 209 ? 12.643 78.564 0.524 1.00 14.27 201 ASN A CA 1
ATOM 3288 C C . ASN A 1 209 ? 12.189 79.146 -0.817 1.00 14.30 201 ASN A C 1
ATOM 3289 O O . ASN A 1 209 ? 12.807 78.923 -1.869 1.00 14.46 201 ASN A O 1
ATOM 3300 N N . SER A 1 210 ? 11.106 79.909 -0.788 1.00 14.06 202 SER A N 1
ATOM 3301 C CA . SER A 1 210 ? 10.594 80.501 -2.006 1.00 14.40 202 SER A CA 1
ATOM 3302 C C . SER A 1 210 ? 11.584 81.470 -2.640 1.00 13.93 202 SER A C 1
ATOM 3303 O O . SER A 1 210 ? 11.751 81.491 -3.845 1.00 14.66 202 SER A O 1
ATOM 3311 N N . LEU A 1 211 ? 12.223 82.280 -1.816 1.00 13.21 203 LEU A N 1
ATOM 3312 C CA . LEU A 1 211 ? 13.184 83.269 -2.339 1.00 13.49 203 LEU A CA 1
ATOM 3313 C C . LEU A 1 211 ? 14.321 82.591 -3.074 1.00 13.64 203 LEU A C 1
ATOM 3314 O O . LEU A 1 211 ? 14.748 83.066 -4.093 1.00 14.26 203 LEU A O 1
ATOM 3330 N N . ILE A 1 212 ? 14.787 81.470 -2.554 1.00 13.50 204 ILE A N 1
ATOM 3331 C CA . ILE A 1 212 ? 15.851 80.741 -3.232 1.00 14.49 204 ILE A CA 1
ATOM 3332 C C . ILE A 1 212 ? 15.332 80.153 -4.554 1.00 15.71 204 ILE A C 1
ATOM 3333 O O . ILE A 1 212 ? 16.012 80.198 -5.586 1.00 16.44 204 ILE A O 1
ATOM 3349 N N . GLN A 1 213 ? 14.105 79.652 -4.553 1.00 13.78 205 GLN A N 1
ATOM 3350 C CA . GLN A 1 213 ? 13.473 79.195 -5.793 1.00 15.19 205 GLN A CA 1
ATOM 3351 C C . GLN A 1 213 ? 13.375 80.313 -6.836 1.00 16.77 205 GLN A C 1
ATOM 3352 O O . GLN A 1 213 ? 13.470 80.063 -8.047 1.00 19.31 205 GLN A O 1
ATOM 3366 N N . GLN A 1 214 ? 13.150 81.534 -6.369 1.00 16.31 206 GLN A N 1
ATOM 3367 C CA . GLN A 1 214 ? 13.002 82.696 -7.245 1.00 17.52 206 GLN A CA 1
ATOM 3368 C C . GLN A 1 214 ? 14.330 83.177 -7.803 1.00 17.54 206 GLN A C 1
ATOM 3369 O O . GLN A 1 214 ? 14.347 83.975 -8.742 1.00 19.27 206 GLN A O 1
ATOM 3383 N N . GLY A 1 215 ? 15.433 82.717 -7.240 1.00 16.11 207 GLY A N 1
ATOM 3384 C CA . GLY A 1 215 ? 16.734 83.105 -7.739 1.00 15.99 207 GLY A CA 1
ATOM 3385 C C . GLY A 1 215 ? 17.580 83.942 -6.805 1.00 14.89 207 GLY A C 1
ATOM 3386 O O . GLY A 1 215 ? 18.701 84.243 -7.113 1.00 15.21 207 GLY A O 1
ATOM 3390 N N . TYR A 1 216 ? 17.038 84.308 -5.654 1.00 14.63 208 TYR A N 1
ATOM 3391 C CA . TYR A 1 216 ? 17.835 85.058 -4.662 1.00 14.49 208 TYR A CA 1
ATOM 3392 C C . TYR A 1 216 ? 18.911 84.142 -4.081 1.00 14.61 208 TYR A C 1
ATOM 3393 O O . TYR A 1 216 ? 18.655 82.987 -3.840 1.00 14.84 208 TYR A O 1
ATOM 3411 N N . LYS A 1 217 ? 20.099 84.683 -3.863 1.00 15.01 209 LYS A N 1
ATOM 3412 C CA . LYS A 1 217 ? 21.200 83.924 -3.300 1.00 16.66 209 LYS A CA 1
ATOM 3413 C C . LYS A 1 217 ? 21.980 84.722 -2.273 1.00 16.45 209 LYS A C 1
ATOM 3414 O O . LYS A 1 217 ? 21.992 85.938 -2.294 1.00 18.00 209 LYS A O 1
ATOM 3433 N N . VAL A 1 218 ? 22.630 84.000 -1.372 1.00 15.30 210 VAL A N 1
ATOM 3434 C CA . VAL A 1 218 ? 23.655 84.560 -0.501 1.00 15.17 210 VAL A CA 1
ATOM 3435 C C . VAL A 1 218 ? 24.955 83.814 -0.773 1.00 15.53 210 VAL A C 1
ATOM 3436 O O . VAL A 1 218 ? 24.941 82.710 -1.324 1.00 16.0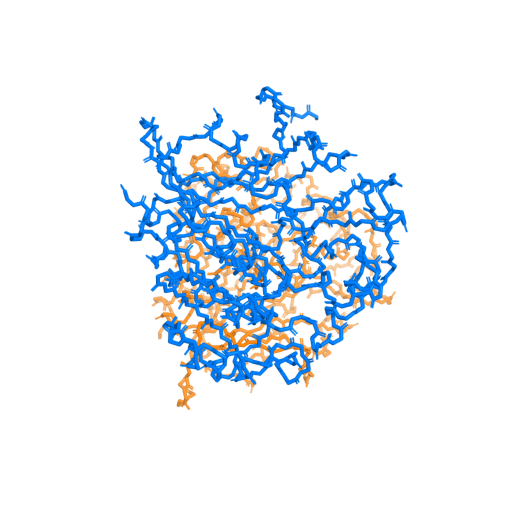9 210 VAL A O 1
ATOM 3449 N N . GLN A 1 219 ? 26.092 84.397 -0.407 1.00 15.53 211 GLN A N 1
ATOM 3450 C CA . GLN A 1 219 ? 27.370 83.772 -0.680 1.00 16.84 211 GLN A CA 1
ATOM 3451 C C . GLN A 1 219 ? 27.502 82.460 0.079 1.00 15.09 211 GLN A C 1
ATOM 3452 O O . GLN A 1 219 ? 28.223 81.553 -0.333 1.00 16.17 211 GLN A O 1
ATOM 3466 N N . GLY A 1 220 ? 26.821 82.382 1.222 1.00 14.84 212 GLY A N 1
ATOM 3467 C CA . GLY A 1 220 ? 26.830 81.190 2.037 1.00 14.94 212 GLY A CA 1
ATOM 3468 C C . GLY A 1 220 ? 25.894 81.356 3.215 1.00 13.90 212 GLY A C 1
ATOM 3469 O O . GLY A 1 220 ? 25.397 82.450 3.470 1.00 13.57 212 GLY A O 1
ATOM 3473 N N . MET A 1 221 ? 25.650 80.267 3.929 1.00 14.30 213 MET A N 1
ATOM 3474 C CA . MET A 1 221 ? 24.847 80.315 5.144 1.00 14.33 213 MET A CA 1
ATOM 3475 C C . MET A 1 221 ? 25.182 79.111 5.985 1.00 15.04 213 MET A C 1
ATOM 3476 O O . MET A 1 221 ? 25.563 78.062 5.467 1.00 16.14 213 MET A O 1
ATOM 3490 N N . ARG A 1 222 ? 25.050 79.271 7.295 1.00 13.34 214 ARG A N 1
ATOM 3491 C CA . ARG A 1 222 ? 25.201 78.163 8.205 1.00 13.48 214 ARG A CA 1
ATOM 3492 C C . ARG A 1 222 ? 23.913 77.989 8.986 1.00 13.23 214 ARG A C 1
ATOM 3493 O O . ARG A 1 222 ? 23.391 78.941 9.581 1.00 13.51 214 ARG A O 1
ATOM 3514 N N . ILE A 1 223 ? 23.416 76.765 8.992 1.00 12.51 215 ILE A N 1
ATOM 3515 C CA . ILE A 1 223 ? 22.220 76.398 9.731 1.00 12.39 215 ILE A CA 1
ATOM 3516 C C . ILE A 1 223 ? 22.529 75.255 10.693 1.00 12.67 215 ILE A C 1
ATOM 3517 O O . ILE A 1 223 ? 23.125 74.255 10.305 1.00 13.58 215 ILE A O 1
ATOM 3533 N N . ASP A 1 224 ? 22.112 75.393 11.954 1.00 12.40 216 ASP A N 1
ATOM 3534 C CA . ASP A 1 224 ? 22.234 74.309 12.930 1.00 12.63 216 ASP A CA 1
ATOM 3535 C C . ASP A 1 224 ? 20.853 73.913 13.398 1.00 12.72 216 ASP A C 1
ATOM 3536 O O . ASP A 1 224 ? 20.035 74.762 13.757 1.00 13.37 216 ASP A O 1
ATOM 3545 N N . GLN A 1 225 ? 20.612 72.611 13.410 1.00 12.71 217 GLN A N 1
ATOM 3546 C CA . GLN A 1 225 ? 19.304 72.073 13.705 1.00 12.87 217 GLN A CA 1
ATOM 3547 C C . GLN A 1 225 ? 19.432 70.887 14.648 1.00 13.84 217 GLN A C 1
ATOM 3548 O O . GLN A 1 225 ? 20.163 69.953 14.363 1.00 14.70 217 GLN A O 1
ATOM 3562 N N . GLY A 1 226 ? 18.730 70.919 15.779 1.00 13.58 218 GLY A N 1
ATOM 3563 C CA . GLY A 1 226 ? 18.734 69.794 16.707 1.00 14.39 218 GLY A CA 1
ATOM 3564 C C . GLY A 1 226 ? 17.790 68.693 16.247 1.00 14.88 218 GLY A C 1
ATOM 3565 O O . GLY A 1 226 ? 16.694 68.966 15.751 1.00 14.80 218 GLY A O 1
ATOM 3569 N N . LEU A 1 227 ? 18.198 67.443 16.415 1.00 14.32 219 LEU A N 1
ATOM 3570 C CA . LEU A 1 227 ? 17.375 66.327 15.966 1.00 15.83 219 LEU A CA 1
ATOM 3571 C C . LEU A 1 227 ? 16.295 65.890 16.954 1.00 17.41 219 LEU A C 1
ATOM 3572 O O . LEU A 1 227 ? 15.403 65.126 16.589 1.00 20.45 219 LEU A O 1
ATOM 3588 N N . GLU A 1 228 ? 16.347 66.381 18.189 1.00 15.80 220 GLU A N 1
ATOM 3589 C CA . GLU A 1 228 ? 15.280 66.131 19.157 1.00 17.73 220 GLU A CA 1
ATOM 3590 C C . GLU A 1 228 ? 14.372 67.349 19.296 1.00 17.84 220 GLU A C 1
ATOM 3591 O O . GLU A 1 228 ? 13.691 67.535 20.295 1.00 20.90 220 GLU A O 1
ATOM 3603 N N . ASP A 1 229 ? 14.386 68.191 18.279 1.00 16.24 221 ASP A N 1
ATOM 3604 C CA . ASP A 1 229 ? 13.545 69.363 18.212 1.00 15.86 221 ASP A CA 1
ATOM 3605 C C . ASP A 1 229 ? 12.134 68.944 17.805 1.00 16.80 221 ASP A C 1
ATOM 3606 O O . ASP A 1 229 ? 11.930 68.414 16.707 1.00 16.60 221 ASP A O 1
ATOM 3615 N N . GLU A 1 230 ? 11.160 69.172 18.686 1.00 18.09 222 GLU A N 1
ATOM 3616 C CA . GLU A 1 230 ? 9.801 68.695 18.447 1.00 20.22 222 GLU A CA 1
ATOM 3617 C C . GLU A 1 230 ? 9.157 69.337 17.222 1.00 20.19 222 GLU A C 1
ATOM 3618 O O . GLU A 1 230 ? 8.203 68.790 16.656 1.00 22.13 222 GLU A O 1
ATOM 3630 N N . PHE A 1 231 ? 9.682 70.480 16.790 1.00 16.57 223 PHE A N 1
ATOM 3631 C CA . PHE A 1 231 ? 9.101 71.194 15.646 1.00 15.65 223 PHE A CA 1
ATOM 3632 C C . PHE A 1 231 ? 9.748 70.843 14.316 1.00 16.09 223 PHE A C 1
ATOM 3633 O O . PHE A 1 231 ? 9.306 71.300 13.268 1.00 16.05 223 PHE A O 1
ATOM 3650 N N . LEU A 1 232 ? 10.791 70.029 14.335 1.00 16.41 224 LEU A N 1
ATOM 3651 C CA . LEU A 1 232 ? 11.477 69.690 13.100 1.00 17.48 224 LEU A CA 1
ATOM 3652 C C . LEU A 1 232 ? 10.527 69.104 12.046 1.00 18.11 224 LEU A C 1
ATOM 3653 O O . LEU A 1 232 ? 10.468 69.616 10.923 1.00 18.38 224 LEU A O 1
ATOM 3669 N N . PRO A 1 233 ? 9.775 68.053 12.392 1.00 18.31 225 PRO A N 1
ATOM 3670 C CA . PRO A 1 233 ? 8.928 67.472 11.341 1.00 20.41 225 PRO A CA 1
ATOM 3671 C C . PRO A 1 233 ? 7.708 68.319 10.954 1.00 20.85 225 PRO A C 1
ATOM 3672 O O . PRO A 1 233 ? 7.171 68.145 9.866 1.00 23.00 225 PRO A O 1
ATOM 3683 N N . THR A 1 234 ? 7.287 69.221 11.827 1.00 19.44 226 THR A N 1
ATOM 3684 C CA . THR A 1 234 ? 6.033 69.942 11.639 1.00 19.72 226 THR A CA 1
ATOM 3685 C C . THR A 1 234 ? 6.185 71.374 11.110 1.00 18.96 226 THR A C 1
ATOM 3686 O O . THR A 1 234 ? 5.331 71.849 10.358 1.00 21.16 226 THR A O 1
ATOM 3697 N N . GLN A 1 235 ? 7.231 72.077 11.535 1.00 16.24 227 GLN A N 1
ATOM 3698 C CA . GLN A 1 235 ? 7.386 73.491 11.207 1.00 15.51 227 GLN A CA 1
ATOM 3699 C C . GLN A 1 235 ? 8.671 73.859 10.485 1.00 15.33 227 GLN A C 1
ATOM 3700 O O . GLN A 1 235 ? 8.727 74.891 9.855 1.00 16.51 227 GLN A O 1
ATOM 3714 N N . LEU A 1 236 ? 9.707 73.046 10.623 1.00 15.15 228 LEU A N 1
ATOM 3715 C CA . LEU A 1 236 ? 11.042 73.454 10.193 1.00 15.79 228 LEU A CA 1
ATOM 3716 C C . LEU A 1 236 ? 11.444 72.765 8.893 1.00 19.04 228 LEU A C 1
ATOM 3717 O O . LEU A 1 236 ? 11.841 73.449 7.948 1.00 20.45 228 LEU A O 1
ATOM 3733 N N . ARG A 1 237 ? 11.365 71.435 8.864 1.00 19.41 229 ARG A N 1
ATOM 3734 C CA . ARG A 1 237 ? 11.505 70.661 7.619 1.00 19.32 229 ARG A CA 1
ATOM 3735 C C . ARG A 1 237 ? 12.741 71.089 6.825 1.00 18.77 229 ARG A C 1
ATOM 3736 O O . ARG A 1 237 ? 12.704 71.452 5.655 1.00 23.27 229 ARG A O 1
ATOM 3757 N N . THR A 1 238 ? 13.860 70.997 7.509 1.00 19.44 230 THR A N 1
ATOM 3758 C CA . THR A 1 238 ? 15.130 71.445 6.985 1.00 15.76 230 THR A CA 1
ATOM 3759 C C . THR A 1 238 ? 15.511 70.704 5.711 1.00 16.27 230 THR A C 1
ATOM 3760 O O . THR A 1 238 ? 16.122 71.280 4.808 1.00 15.85 230 THR A O 1
ATOM 3771 N N . GLU A 1 239 ? 15.147 69.430 5.624 1.00 16.50 231 GLU A N 1
ATOM 3772 C CA . GLU A 1 239 ? 15.531 68.610 4.473 1.00 17.73 231 GLU A CA 1
ATOM 3773 C C . GLU A 1 239 ? 14.939 69.159 3.178 1.00 17.25 231 GLU A C 1
ATOM 3774 O O . GLU A 1 239 ? 15.588 69.154 2.134 1.00 17.92 231 GLU A O 1
ATOM 3786 N N . ASP A 1 240 ? 13.709 69.651 3.242 1.00 16.80 232 ASP A N 1
ATOM 3787 C CA . ASP A 1 240 ? 13.056 70.217 2.069 1.00 17.61 232 ASP A CA 1
ATOM 3788 C C . ASP A 1 240 ? 13.820 71.445 1.588 1.00 16.49 232 ASP A C 1
ATOM 3789 O O . ASP A 1 240 ? 14.011 71.638 0.394 1.00 16.84 232 ASP A O 1
ATOM 3798 N N . PHE A 1 241 ? 14.284 72.268 2.529 1.00 15.98 233 PHE A N 1
ATOM 3799 C CA . PHE A 1 241 ? 15.065 73.457 2.188 1.00 14.56 233 PHE A CA 1
ATOM 3800 C C . PHE A 1 241 ? 16.401 73.100 1.557 1.00 14.20 233 PHE A C 1
ATOM 3801 O O . PHE A 1 241 ? 16.858 73.763 0.617 1.00 14.27 233 PHE A O 1
ATOM 3818 N N . ILE A 1 242 ? 17.041 72.062 2.071 1.00 14.19 234 ILE A N 1
ATOM 3819 C CA . ILE A 1 242 ? 18.279 71.611 1.472 1.00 14.89 234 ILE A CA 1
ATOM 3820 C C . ILE A 1 242 ? 18.043 71.266 -0.002 1.00 15.81 234 ILE A C 1
ATOM 3821 O O . ILE A 1 242 ? 18.828 71.643 -0.875 1.00 16.08 234 ILE A O 1
ATOM 3837 N N . GLU A 1 243 ? 16.948 70.573 -0.306 1.00 15.73 235 GLU A N 1
ATOM 3838 C CA . GLU A 1 243 ? 16.701 70.203 -1.692 1.00 16.36 235 GLU A CA 1
ATOM 3839 C C . GLU A 1 243 ? 16.531 71.441 -2.572 1.00 15.31 235 GLU A C 1
ATOM 3840 O O . GLU A 1 243 ? 17.025 71.488 -3.697 1.00 15.14 235 GLU A O 1
ATOM 3852 N N . THR A 1 244 ? 15.854 72.453 -2.057 1.00 15.08 236 THR A N 1
ATOM 3853 C CA . THR A 1 244 ? 15.692 73.702 -2.785 1.00 15.33 236 THR A CA 1
ATOM 3854 C C . THR A 1 244 ? 17.039 74.370 -3.056 1.00 14.56 236 THR A C 1
ATOM 3855 O O . THR A 1 244 ? 17.323 74.843 -4.172 1.00 15.89 236 THR A O 1
ATOM 3866 N N . CYS A 1 245 ? 17.890 74.407 -2.035 1.00 14.43 237 CYS A N 1
ATOM 3867 C CA . CYS A 1 245 ? 19.207 74.995 -2.221 1.00 14.16 237 CYS A CA 1
ATOM 3868 C C . CYS A 1 245 ? 20.008 74.239 -3.265 1.00 14.49 237 CYS A C 1
ATOM 3869 O O . CYS A 1 245 ? 20.704 74.843 -4.075 1.00 15.12 237 CYS A O 1
ATOM 3877 N N . ARG A 1 246 ? 19.956 72.920 -3.218 1.00 13.52 238 ARG A N 1
ATOM 3878 C CA . ARG A 1 246 ? 20.729 72.131 -4.156 1.00 14.87 238 ARG A CA 1
ATOM 3879 C C . ARG A 1 246 ? 20.272 72.393 -5.577 1.00 15.23 238 ARG A C 1
ATOM 3880 O O . ARG A 1 246 ? 21.081 72.560 -6.458 1.00 15.70 238 ARG A O 1
ATOM 3901 N N . ALA A 1 247 ? 18.966 72.447 -5.775 1.00 15.05 239 ALA A N 1
ATOM 3902 C CA . ALA A 1 247 ? 18.419 72.686 -7.098 1.00 16.21 239 ALA A CA 1
ATOM 3903 C C . ALA A 1 247 ? 18.792 74.058 -7.634 1.00 16.70 239 ALA A C 1
ATOM 3904 O O . ALA A 1 247 ? 18.949 74.234 -8.826 1.00 18.34 239 ALA A O 1
ATOM 3911 N N . ALA A 1 248 ? 18.947 75.015 -6.731 1.00 15.85 240 ALA A N 1
ATOM 3912 C CA . ALA A 1 248 ? 19.268 76.397 -7.076 1.00 16.23 240 ALA A CA 1
ATOM 3913 C C . ALA A 1 248 ? 20.770 76.664 -7.125 1.00 16.29 240 ALA A C 1
ATOM 3914 O O . ALA A 1 248 ? 21.190 77.768 -7.468 1.00 16.98 240 ALA A O 1
ATOM 3921 N N . ASN A 1 249 ? 21.574 75.680 -6.737 1.00 15.58 241 ASN A N 1
ATOM 3922 C CA . ASN A 1 249 ? 23.013 75.872 -6.605 1.00 16.41 241 ASN A CA 1
ATOM 3923 C C . ASN A 1 249 ? 23.339 76.973 -5.598 1.00 15.82 241 ASN A C 1
ATOM 3924 O O . ASN A 1 249 ? 24.314 77.707 -5.752 1.00 16.37 241 ASN A O 1
ATOM 3935 N N . GLN A 1 250 ? 22.527 77.051 -4.546 1.00 15.47 242 GLN A N 1
ATOM 3936 C CA . GLN A 1 250 ? 22.815 77.897 -3.393 1.00 15.02 242 GLN A CA 1
ATOM 3937 C C . GLN A 1 250 ? 23.611 77.075 -2.370 1.00 14.74 242 GLN A C 1
ATOM 3938 O O . GLN A 1 250 ? 23.088 76.109 -1.811 1.00 15.05 242 GLN A O 1
ATOM 3952 N N . PRO A 1 251 ? 24.878 77.439 -2.107 1.00 14.44 243 PRO A N 1
ATOM 3953 C CA . PRO A 1 251 ? 25.661 76.672 -1.132 1.00 14.77 243 PRO A CA 1
ATOM 3954 C C . PRO A 1 251 ? 25.043 76.750 0.243 1.00 14.49 243 PRO A C 1
ATOM 3955 O O . PRO A 1 251 ? 24.511 77.796 0.626 1.00 14.72 243 PRO A O 1
ATOM 3966 N N . VAL A 1 252 ? 25.100 75.656 0.988 1.00 13.69 244 VAL A N 1
ATOM 3967 C CA . VAL A 1 252 ? 24.550 75.645 2.330 1.00 14.35 244 VAL A CA 1
ATOM 3968 C C . VAL A 1 252 ? 25.341 74.693 3.215 1.00 14.06 244 VAL A C 1
ATOM 3969 O O . VAL A 1 252 ? 25.620 73.555 2.831 1.00 14.08 244 VAL A O 1
ATOM 3982 N N . ASP A 1 253 ? 25.696 75.205 4.396 1.00 15.01 245 ASP A N 1
ATOM 3983 C CA . ASP A 1 253 ? 26.316 74.466 5.476 1.00 14.81 245 ASP A CA 1
ATOM 3984 C C . ASP A 1 253 ? 25.209 74.189 6.482 1.00 14.77 245 ASP A C 1
ATOM 3985 O O . ASP A 1 253 ? 24.636 75.123 7.033 1.00 15.64 245 ASP A O 1
ATOM 3994 N N . VAL A 1 254 ? 24.858 72.925 6.656 1.00 14.12 246 VAL A N 1
ATOM 3995 C CA . VAL A 1 254 ? 23.757 72.565 7.525 1.00 14.99 246 VAL A CA 1
ATOM 3996 C C . VAL A 1 254 ? 24.218 71.444 8.427 1.00 14.97 246 VAL A C 1
ATOM 3997 O O . VAL A 1 254 ? 24.771 70.449 7.977 1.00 14.80 246 VAL A O 1
ATOM 4010 N N . ARG A 1 255 ? 24.017 71.631 9.723 1.00 15.02 247 ARG A N 1
ATOM 4011 C CA . ARG A 1 255 ? 24.503 70.710 10.727 1.00 15.72 247 ARG A CA 1
ATOM 4012 C C . ARG A 1 255 ? 23.345 70.217 11.551 1.00 15.53 247 ARG A C 1
ATOM 4013 O O . ARG A 1 255 ? 22.599 71.027 12.119 1.00 15.68 247 ARG A O 1
ATOM 4034 N N . PHE A 1 256 ? 23.207 68.894 11.615 1.00 15.00 248 PHE A N 1
ATOM 4035 C CA . PHE A 1 256 ? 22.166 68.242 12.390 1.00 15.53 248 PHE A CA 1
ATOM 4036 C C . PHE A 1 256 ? 22.81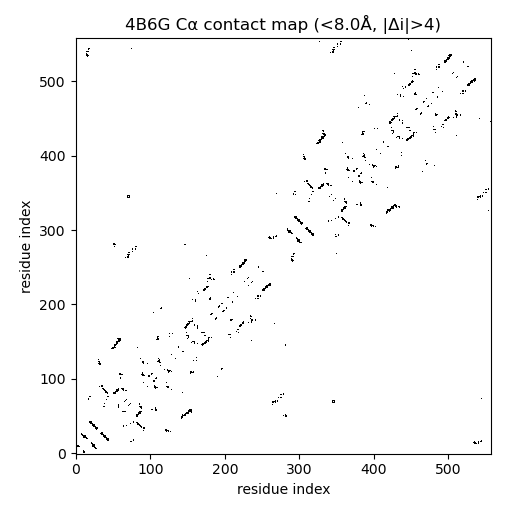5 67.673 13.631 1.00 16.37 248 PHE A C 1
ATOM 4037 O O . PHE A 1 256 ? 23.810 66.959 13.537 1.00 17.95 248 PHE A O 1
ATOM 4054 N N . HIS A 1 257 ? 22.255 67.989 14.790 1.00 14.74 249 HIS A N 1
ATOM 4055 C CA . HIS A 1 257 ? 22.875 67.639 16.057 1.00 15.02 249 HIS A CA 1
ATOM 4056 C C . HIS A 1 257 ? 22.035 66.643 16.836 1.00 15.20 249 HIS A C 1
ATOM 4057 O O . HIS A 1 257 ? 20.975 66.978 17.349 1.00 14.96 249 HIS A O 1
ATOM 4072 N N . LYS A 1 258 ? 22.530 65.415 16.932 1.00 16.40 250 LYS A N 1
ATOM 4073 C CA . LYS A 1 258 ? 21.861 64.381 17.693 1.00 19.35 250 LYS A CA 1
ATOM 4074 C C . LYS A 1 258 ? 21.660 64.829 19.134 1.00 17.16 250 LYS A C 1
ATOM 4075 O O . LYS A 1 258 ? 22.563 65.398 19.745 1.00 16.98 250 LYS A O 1
ATOM 4094 N N . GLY A 1 259 ? 20.468 64.590 19.658 1.00 16.91 251 GLY A N 1
ATOM 4095 C CA . GLY A 1 259 ? 20.205 64.771 21.073 1.00 16.36 251 GLY A CA 1
ATOM 4096 C C . GLY A 1 259 ? 19.821 66.173 21.484 1.00 16.42 251 GLY A C 1
ATOM 4097 O O . GLY A 1 259 ? 19.367 66.372 22.603 1.00 17.82 251 GLY A O 1
ATOM 4101 N N . TYR A 1 260 ? 19.998 67.147 20.594 1.00 15.90 252 TYR A N 1
ATOM 4102 C CA . TYR A 1 260 ? 19.709 68.547 20.915 1.00 14.68 252 TYR A CA 1
ATOM 4103 C C . TYR A 1 260 ? 18.313 68.951 20.490 1.00 14.47 252 TYR A C 1
ATOM 4104 O O . TYR A 1 260 ? 17.813 68.475 19.460 1.00 15.01 252 TYR A O 1
ATOM 4122 N N . ASP A 1 261 ? 17.687 69.818 21.274 1.00 14.60 253 ASP A N 1
ATOM 4123 C CA . ASP A 1 261 ? 16.296 70.205 21.042 1.00 14.60 253 ASP A CA 1
ATOM 4124 C C . ASP A 1 261 ? 16.188 71.621 20.455 1.00 14.28 253 ASP A C 1
ATOM 4125 O O . ASP A 1 261 ? 17.115 72.081 19.797 1.00 15.22 253 ASP A O 1
ATOM 4134 N N . HIS A 1 262 ? 15.041 72.268 20.653 1.00 14.08 25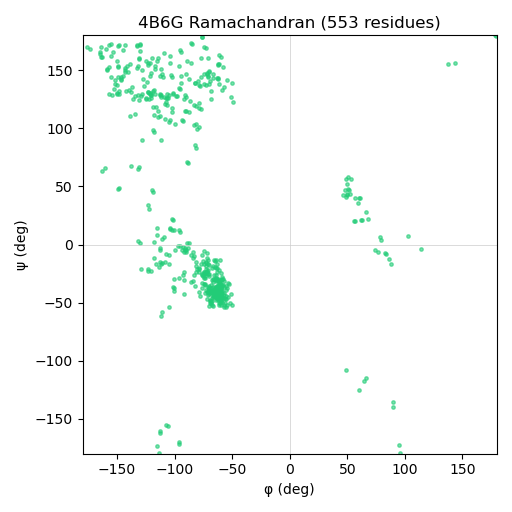4 HIS A N 1
ATOM 4135 C CA . HIS A 1 262 ? 14.740 73.594 20.119 1.00 14.02 254 HIS A CA 1
ATOM 4136 C C . HIS A 1 262 ? 15.129 74.724 21.058 1.00 14.52 254 HIS A C 1
ATOM 4137 O O . HIS A 1 262 ? 15.012 75.894 20.704 1.00 15.21 254 HIS A O 1
ATOM 4152 N N . SER A 1 263 ? 15.593 74.375 22.258 1.00 13.73 255 SER A N 1
ATOM 4153 C CA . SER A 1 263 ? 15.714 75.344 23.351 1.00 13.32 255 SER A CA 1
ATOM 4154 C C . SER A 1 263 ? 17.008 76.143 23.330 1.00 12.59 255 SER A C 1
ATOM 4155 O O . SER A 1 263 ? 17.925 75.879 22.556 1.00 12.89 255 SER A O 1
ATOM 4163 N N . TYR A 1 264 ? 17.075 77.130 24.221 1.00 12.82 256 TYR A N 1
ATOM 4164 C CA . TYR A 1 264 ? 18.307 77.869 24.419 1.00 12.32 256 TYR A CA 1
ATOM 4165 C C . TYR A 1 264 ? 19.468 77.013 24.963 1.00 12.43 256 TYR A C 1
ATOM 4166 O O . TYR A 1 264 ? 20.633 77.413 24.896 1.00 13.05 256 TYR A O 1
ATOM 4184 N N . TYR A 1 265 ? 19.179 75.821 25.439 1.00 12.49 257 TYR A N 1
ATOM 4185 C CA . TYR A 1 265 ? 20.241 74.910 25.820 1.00 13.01 257 TYR A CA 1
ATOM 4186 C C . TYR A 1 265 ? 21.000 74.447 24.578 1.00 13.30 257 TYR A C 1
ATOM 4187 O O . TYR A 1 265 ? 22.200 74.309 24.599 1.00 12.82 257 TYR A O 1
ATOM 4205 N N . PHE A 1 266 ? 20.270 74.244 23.494 1.00 12.97 258 PHE A N 1
ATOM 4206 C CA . PHE A 1 266 ? 20.894 73.962 22.200 1.00 13.07 258 PHE A CA 1
ATOM 4207 C C . PHE A 1 266 ? 21.621 75.191 21.665 1.00 12.68 258 PHE A C 1
ATOM 4208 O O . PHE A 1 266 ? 22.774 75.123 21.280 1.00 12.98 258 PHE A O 1
ATOM 4225 N N . ILE A 1 267 ? 20.944 76.330 21.639 1.00 11.89 259 ILE A N 1
ATOM 4226 C CA . ILE A 1 267 ? 21.564 77.539 21.114 1.00 11.45 259 ILE A CA 1
ATOM 4227 C C . ILE A 1 267 ? 22.875 77.844 21.850 1.00 11.76 259 ILE A C 1
ATOM 4228 O O . ILE A 1 267 ? 23.880 78.157 21.213 1.00 12.48 259 ILE A O 1
ATOM 4244 N N . ALA A 1 268 ? 22.858 77.773 23.178 1.00 12.02 260 ALA A N 1
ATOM 4245 C CA . ALA A 1 268 ? 24.045 78.075 23.965 1.00 12.20 260 ALA A CA 1
ATOM 4246 C C . ALA A 1 268 ? 25.211 77.188 23.570 1.00 12.34 260 ALA A C 1
ATOM 4247 O O . ALA A 1 268 ? 26.367 77.582 23.648 1.00 12.45 260 ALA A O 1
ATOM 4254 N N . SER A 1 269 ? 24.898 75.976 23.156 1.00 12.50 261 SER A N 1
ATOM 4255 C CA . SER A 1 269 ? 25.921 74.989 22.862 1.00 13.28 261 SER A CA 1
ATOM 4256 C C . SER A 1 269 ? 26.714 75.294 21.599 1.00 13.84 261 SER A C 1
ATOM 4257 O O . SER A 1 269 ? 27.808 74.821 21.452 1.00 15.06 261 SER A O 1
ATOM 4265 N N . PHE A 1 270 ? 26.158 76.092 20.699 1.00 12.61 262 PHE A N 1
ATOM 4266 C CA . PHE A 1 270 ? 26.853 76.402 19.455 1.00 12.40 262 PHE A CA 1
ATOM 4267 C C . PHE A 1 270 ? 26.898 77.878 19.088 1.00 11.98 262 PHE A C 1
ATOM 4268 O O . PHE A 1 270 ? 27.426 78.227 18.059 1.00 12.36 262 PHE A O 1
ATOM 4285 N N . ILE A 1 271 ? 26.372 78.740 19.944 1.00 12.60 263 ILE A N 1
ATOM 4286 C CA . ILE A 1 271 ? 26.342 80.169 19.623 1.00 12.43 263 ILE A CA 1
ATOM 4287 C C . ILE A 1 271 ? 27.752 80.735 19.422 1.00 12.40 263 ILE A C 1
ATOM 4288 O O . ILE A 1 271 ? 27.949 81.614 18.616 1.00 12.81 263 ILE A O 1
ATOM 4304 N N . GLY A 1 272 ? 28.722 80.208 20.153 1.00 12.55 264 GLY A N 1
ATOM 4305 C CA . GLY A 1 272 ? 30.089 80.655 19.998 1.00 12.62 264 GLY A CA 1
ATOM 4306 C C . GLY A 1 272 ? 30.630 80.418 18.603 1.00 13.36 264 GLY A C 1
ATOM 4307 O O . GLY A 1 272 ? 31.373 81.225 18.085 1.00 13.64 264 GLY A O 1
ATOM 4311 N N . GLU A 1 273 ? 30.249 79.297 18.015 1.00 12.83 265 GLU A N 1
ATOM 4312 C CA . GLU A 1 273 ? 30.661 78.977 16.664 1.00 13.21 265 GLU A CA 1
ATOM 4313 C C . GLU A 1 273 ? 30.038 79.950 15.674 1.00 12.84 265 GLU A C 1
ATOM 4314 O O . GLU A 1 273 ? 30.669 80.338 14.715 1.00 13.94 265 GLU A O 1
ATOM 4326 N N . HIS A 1 274 ? 28.804 80.354 15.929 1.00 12.35 266 HIS A N 1
ATOM 4327 C CA . HIS A 1 274 ? 28.169 81.359 15.069 1.00 12.39 266 HIS A CA 1
ATOM 4328 C C . HIS A 1 274 ? 28.803 82.740 15.222 1.00 12.65 266 HIS A C 1
ATOM 4329 O O . HIS A 1 274 ? 28.997 83.452 14.229 1.00 13.35 266 HIS A O 1
ATOM 4344 N N . ILE A 1 275 ? 29.115 83.133 16.444 1.00 12.08 267 ILE A N 1
ATOM 4345 C CA . ILE A 1 275 ? 29.775 84.408 16.642 1.00 12.59 267 ILE A CA 1
ATOM 4346 C C . ILE A 1 275 ? 31.114 84.425 15.899 1.00 13.50 267 ILE A C 1
ATOM 4347 O O . ILE A 1 275 ? 31.438 85.377 15.240 1.00 13.69 267 ILE A O 1
ATOM 4363 N N . ALA A 1 276 ? 31.863 83.339 15.990 1.00 13.23 268 ALA A N 1
ATOM 4364 C CA . ALA A 1 276 ? 33.133 83.246 15.290 1.00 13.60 268 ALA A CA 1
ATOM 4365 C C . ALA A 1 276 ? 32.947 83.289 13.776 1.00 14.29 268 ALA A C 1
ATOM 4366 O O . ALA A 1 276 ? 33.707 83.916 13.077 1.00 15.02 268 ALA A O 1
ATOM 4373 N N . TYR A 1 277 ? 31.922 82.614 13.293 1.00 13.25 269 TYR A N 1
ATOM 4374 C CA . TYR A 1 277 ? 31.596 82.582 11.869 1.00 12.96 269 TYR A CA 1
ATOM 4375 C C . TYR A 1 277 ? 31.392 83.989 11.343 1.00 13.05 269 TYR A C 1
ATOM 4376 O O . TYR A 1 277 ? 32.003 84.392 10.343 1.00 14.03 269 TYR A O 1
ATOM 4394 N N . HIS A 1 278 ? 30.518 84.753 11.989 1.00 13.01 270 HIS A N 1
ATOM 4395 C CA . HIS A 1 278 ? 30.251 86.095 11.518 1.00 13.09 270 HIS A CA 1
ATOM 4396 C C . HIS A 1 278 ? 31.403 87.047 11.717 1.00 13.07 270 HIS A C 1
ATOM 4397 O O . HIS A 1 278 ? 31.623 87.937 10.900 1.00 12.86 270 HIS A O 1
ATOM 4412 N N . ALA A 1 279 ? 32.124 86.893 12.814 1.00 13.40 271 ALA A N 1
ATOM 4413 C CA . ALA A 1 279 ? 33.201 87.814 13.120 1.00 13.72 271 ALA A CA 1
ATOM 4414 C C . ALA A 1 279 ? 34.202 87.894 11.978 1.00 14.79 271 ALA A C 1
ATOM 4415 O O . ALA A 1 279 ? 34.738 88.941 11.702 1.00 15.18 271 ALA A O 1
ATOM 4422 N N . ALA A 1 280 ? 34.434 86.778 11.314 1.00 14.34 272 ALA A N 1
ATOM 4423 C CA . ALA A 1 280 ? 35.427 86.737 10.244 1.00 15.61 272 ALA A CA 1
ATOM 4424 C C . ALA A 1 280 ? 35.020 87.606 9.071 1.00 15.86 272 ALA A C 1
ATOM 4425 O O . ALA A 1 280 ? 35.876 88.087 8.325 1.00 17.68 272 ALA A O 1
ATOM 4432 N N . PHE A 1 281 ? 33.721 87.814 8.907 1.00 15.26 273 PHE A N 1
ATOM 4433 C CA . PHE A 1 281 ? 33.194 88.625 7.819 1.00 15.11 273 PHE A CA 1
ATOM 4434 C C . PHE A 1 281 ? 33.037 90.081 8.206 1.00 16.12 273 PHE A C 1
ATOM 4435 O O . PHE A 1 281 ? 32.650 90.889 7.391 1.00 18.23 273 PHE A O 1
ATOM 4452 N N . LEU A 1 282 ? 33.322 90.411 9.454 1.00 15.85 274 LEU A N 1
ATOM 4453 C CA . LEU A 1 282 ? 33.029 91.740 9.966 1.00 16.37 274 LEU A CA 1
ATOM 4454 C C . LEU A 1 282 ? 34.244 92.562 10.358 1.00 19.76 274 LEU A C 1
ATOM 4455 O O . LEU A 1 282 ? 34.118 93.551 11.054 1.00 19.63 274 LEU A O 1
ATOM 4471 N N . LYS A 1 283 ? 35.420 92.136 9.937 1.00 21.85 275 LYS A N 1
ATOM 4472 C CA . LYS A 1 283 ? 36.618 92.863 10.319 1.00 20.65 275 LYS A CA 1
ATOM 4473 C C . LYS A 1 283 ? 36.809 94.151 9.511 1.00 24.32 275 LYS A C 1
ATOM 4474 O O . LYS A 1 283 ? 37.659 94.956 9.993 1.00 26.05 275 LYS A O 1
ATOM 4494 N N . MET B 1 9 ? 11.903 59.460 42.307 1.00 32.73 1 MET B N 1
ATOM 4495 C CA . MET B 1 9 ? 12.266 60.624 41.509 1.00 31.38 1 MET B CA 1
ATOM 4496 C C . MET B 1 9 ? 11.539 60.616 40.185 1.00 28.02 1 MET B C 1
ATOM 4497 O O . MET B 1 9 ? 11.406 59.585 39.561 1.00 31.09 1 MET B O 1
ATOM 4513 N N . GLU B 1 10 ? 11.081 61.777 39.754 1.00 24.06 2 GLU B N 1
ATOM 4514 C CA . GLU B 1 10 ? 10.364 61.947 38.513 1.00 24.86 2 GLU B CA 1
ATOM 4515 C C . GLU B 1 10 ? 11.122 62.950 37.653 1.00 21.95 2 GLU B C 1
ATOM 4516 O O . GLU B 1 10 ? 11.443 64.011 38.099 1.00 20.18 2 GLU B O 1
ATOM 4528 N N . LEU B 1 11 ? 11.399 62.616 36.412 1.00 22.29 3 LEU B N 1
ATOM 4529 C CA . LEU B 1 11 ? 12.093 63.531 35.532 1.00 22.33 3 LEU B CA 1
ATOM 4530 C C . LEU B 1 11 ? 11.122 64.543 34.955 1.00 24.41 3 LEU B C 1
ATOM 4531 O O . LEU B 1 11 ? 10.176 64.195 34.299 1.00 27.70 3 LEU B O 1
ATOM 4547 N N . ILE B 1 12 ? 11.363 65.805 35.243 1.00 22.45 4 ILE B N 1
ATOM 4548 C CA . ILE B 1 12 ? 10.571 66.911 34.758 1.00 22.98 4 ILE B CA 1
ATOM 4549 C C . ILE B 1 12 ? 11.069 67.519 33.452 1.00 21.54 4 ILE B C 1
ATOM 4550 O O . ILE B 1 12 ? 10.276 67.845 32.600 1.00 23.05 4 ILE B O 1
ATOM 4566 N N . GLU B 1 13 ? 12.372 67.706 33.310 1.00 19.54 5 GLU B N 1
ATOM 4567 C CA . GLU B 1 13 ? 12.924 68.164 32.035 1.00 18.68 5 GLU B CA 1
ATOM 4568 C C . GLU B 1 13 ? 14.330 67.641 31.819 1.00 18.57 5 GLU B C 1
ATOM 4569 O O . GLU B 1 13 ? 14.999 67.268 32.734 1.00 18.40 5 GLU B O 1
ATOM 4581 N N . GLN B 1 14 ? 14.739 67.596 30.563 1.00 18.58 6 GLN B N 1
ATOM 4582 C CA . GLN B 1 14 ? 16.049 67.144 30.169 1.00 19.21 6 GLN B CA 1
ATOM 4583 C C . GLN B 1 14 ? 16.405 67.832 28.853 1.00 18.42 6 GLN B C 1
ATOM 4584 O O . GLN B 1 14 ? 15.607 67.868 27.948 1.00 19.10 6 GLN B O 1
ATOM 4598 N N . HIS B 1 15 ? 17.619 68.358 28.773 1.00 16.95 7 HIS B N 1
ATOM 4599 C CA . HIS B 1 15 ? 18.090 69.119 27.641 1.00 15.56 7 HIS B CA 1
ATOM 4600 C C . HIS B 1 15 ? 19.556 68.915 27.526 1.00 16.47 7 HIS B C 1
ATOM 4601 O O . HIS B 1 15 ? 20.254 69.122 28.464 1.00 16.80 7 HIS B O 1
ATOM 4616 N N . GLN B 1 16 ? 20.054 68.568 26.364 1.00 15.96 8 GLN B N 1
ATOM 4617 C CA . GLN B 1 16 ? 21.481 68.497 26.105 1.00 16.39 8 GLN B CA 1
ATOM 4618 C C . GLN B 1 16 ? 22.069 69.903 26.021 1.00 15.14 8 GLN B C 1
ATOM 4619 O O . GLN B 1 16 ? 21.489 70.804 25.396 1.00 14.96 8 GLN B O 1
ATOM 4633 N N . ILE B 1 17 ? 23.225 70.088 26.638 1.00 14.20 9 ILE B N 1
ATOM 4634 C CA . ILE B 1 17 ? 23.932 71.348 26.557 1.00 13.75 9 ILE B CA 1
ATOM 4635 C C . ILE B 1 17 ? 25.405 71.073 26.791 1.00 13.89 9 ILE B C 1
ATOM 4636 O O . ILE B 1 17 ? 25.799 70.396 27.763 1.00 14.00 9 ILE B O 1
ATOM 4652 N N . PHE B 1 18 ? 26.219 71.577 25.873 1.00 13.63 10 PHE B N 1
ATOM 4653 C CA . PHE B 1 18 ? 27.658 71.356 25.885 1.00 13.48 10 PHE B CA 1
ATOM 4654 C C . PHE B 1 18 ? 28.021 69.885 26.073 1.00 15.22 10 PHE B C 1
ATOM 4655 O O . PHE B 1 18 ? 28.974 69.536 26.786 1.00 15.72 10 PHE B O 1
ATOM 4672 N N . GLY B 1 19 ? 27.266 69.020 25.409 1.00 14.49 11 GLY B N 1
ATOM 4673 C CA . GLY B 1 19 ? 27.581 67.607 25.365 1.00 14.69 11 GLY B CA 1
ATOM 4674 C C . GLY B 1 19 ? 27.108 66.808 26.565 1.00 15.35 11 GLY B C 1
ATOM 4675 O O . GLY B 1 19 ? 27.206 65.584 26.570 1.00 16.68 11 GLY B O 1
ATOM 4679 N N . GLY B 1 20 ? 26.600 67.501 27.578 1.00 14.44 12 GLY B N 1
ATOM 4680 C CA . GLY B 1 20 ? 26.104 66.871 28.781 1.00 14.31 12 GLY B CA 1
ATOM 4681 C C . GLY B 1 20 ? 24.608 67.061 28.883 1.00 15.12 12 GLY B C 1
ATOM 4682 O O . GLY B 1 20 ? 23.994 67.680 28.021 1.00 15.97 12 GLY B O 1
ATOM 4686 N N . SER B 1 21 ? 24.033 66.545 29.956 1.00 14.42 13 SER B N 1
ATOM 4687 C CA . SER B 1 21 ? 22.595 66.539 30.146 1.00 15.00 13 SER B CA 1
ATOM 4688 C C . SER B 1 21 ? 22.217 67.409 31.318 1.00 15.01 13 SER B C 1
ATOM 4689 O O . SER B 1 21 ? 22.639 67.159 32.447 1.00 15.16 13 SER B O 1
ATOM 4697 N N . GLN B 1 22 ? 21.502 68.480 31.071 1.00 14.99 14 GLN B N 1
ATOM 4698 C CA . GLN B 1 22 ? 20.853 69.258 32.110 1.00 14.03 14 GLN B CA 1
ATOM 4699 C C . GLN B 1 22 ? 19.470 68.714 32.438 1.00 15.68 14 GLN B C 1
ATOM 4700 O O . GLN B 1 22 ? 18.581 68.786 31.641 1.00 16.57 14 GLN B O 1
ATOM 4714 N N . GLN B 1 23 ? 19.311 68.202 33.646 1.00 14.61 15 GLN B N 1
ATOM 4715 C CA . GLN B 1 23 ? 18.052 67.656 34.083 1.00 14.49 15 GLN B CA 1
ATOM 4716 C C . GLN B 1 23 ? 17.459 68.453 35.240 1.00 14.85 15 GLN B C 1
ATOM 4717 O O . GLN B 1 23 ? 18.140 69.143 35.963 1.00 14.73 15 GLN B O 1
ATOM 4731 N N . VAL B 1 24 ? 16.157 68.319 35.382 1.00 15.97 16 VAL B N 1
ATOM 4732 C CA . VAL B 1 24 ? 15.437 68.772 36.543 1.00 16.69 16 VAL B CA 1
ATOM 4733 C C . VAL B 1 24 ? 14.578 67.604 36.972 1.00 17.08 16 VAL B C 1
ATOM 4734 O O . VAL B 1 24 ? 13.932 67.029 36.160 1.00 17.99 16 VAL B O 1
ATOM 4747 N N . TRP B 1 25 ? 14.697 67.171 38.219 1.00 16.69 17 TRP B N 1
ATOM 4748 C CA . TRP B 1 25 ? 13.875 66.159 38.853 1.00 17.52 17 TRP B CA 1
ATOM 4749 C C . TRP B 1 25 ? 13.021 66.648 39.988 1.00 17.86 17 TRP B C 1
ATOM 4750 O O . TRP B 1 25 ? 13.325 67.621 40.618 1.00 17.81 17 TRP B O 1
ATOM 4771 N N . ALA B 1 26 ? 11.990 65.904 40.328 1.00 17.53 18 ALA B N 1
ATOM 4772 C CA . ALA B 1 26 ? 11.099 66.209 41.422 1.00 19.19 18 ALA B CA 1
ATOM 4773 C C . ALA B 1 26 ? 11.160 65.027 42.369 1.00 20.30 18 ALA B C 1
ATOM 4774 O O . ALA B 1 26 ? 11.294 63.907 41.953 1.00 20.35 18 ALA B O 1
ATOM 4781 N N . HIS B 1 27 ? 11.064 65.293 43.651 1.00 20.13 19 HIS B N 1
ATOM 4782 C CA . HIS B 1 27 ? 11.044 64.232 44.624 1.00 20.00 19 HIS B CA 1
ATOM 4783 C C . HIS B 1 27 ? 10.320 64.655 45.855 1.00 20.37 19 HIS B C 1
ATOM 4784 O O . HIS B 1 27 ? 10.055 65.845 46.049 1.00 19.06 19 HIS B O 1
ATOM 4799 N N . HIS B 1 28 ? 9.980 63.696 46.707 1.00 21.43 20 HIS B N 1
ATOM 4800 C CA . HIS B 1 28 ? 9.424 64.053 47.999 1.00 22.26 20 HIS B CA 1
ATOM 4801 C C . HIS B 1 28 ? 10.536 64.293 48.992 1.00 20.24 20 HIS B C 1
ATOM 4802 O O . HIS B 1 28 ? 11.355 63.409 49.238 1.00 20.71 20 HIS B O 1
ATOM 4817 N N . ALA B 1 29 ? 10.544 65.480 49.591 1.00 18.83 21 ALA B N 1
ATOM 4818 C CA . ALA B 1 29 ? 11.546 65.844 50.580 1.00 16.20 21 ALA B CA 1
ATOM 4819 C C . ALA B 1 29 ? 11.040 65.545 51.983 1.00 16.93 21 ALA B C 1
ATOM 4820 O O . ALA B 1 29 ? 10.160 66.236 52.494 1.00 19.65 21 ALA B O 1
ATOM 4827 N N . GLN B 1 30 ? 11.591 64.502 52.594 1.00 21.84 22 GLN B N 1
ATOM 4828 C CA . GLN B 1 30 ? 11.210 64.091 53.946 1.00 22.69 22 GLN B CA 1
ATOM 4829 C C . GLN B 1 30 ? 11.471 65.201 54.955 1.00 20.71 22 GLN B C 1
ATOM 4830 O O . GLN B 1 30 ? 10.692 65.392 55.886 1.00 20.88 22 GLN B O 1
ATOM 4844 N N . THR B 1 31 ? 12.570 65.924 54.773 1.00 19.73 23 THR B N 1
ATOM 4845 C CA . THR B 1 31 ? 12.979 66.929 55.754 1.00 19.25 23 THR B CA 1
ATOM 4846 C C . THR B 1 31 ? 12.113 68.178 55.690 1.00 19.86 23 THR B C 1
ATOM 4847 O O . THR B 1 31 ? 12.006 68.911 56.676 1.00 20.52 23 THR B O 1
ATOM 4858 N N . LEU B 1 32 ? 11.494 68.412 54.537 1.00 18.85 24 LEU B N 1
ATOM 4859 C CA . LEU B 1 32 ? 10.704 69.613 54.298 1.00 18.66 24 LEU B CA 1
ATOM 4860 C C . LEU B 1 32 ? 9.215 69.331 54.276 1.00 19.71 24 LEU B C 1
ATOM 4861 O O . LEU B 1 32 ? 8.420 70.257 54.211 1.00 19.67 24 LEU B O 1
ATOM 4877 N N . GLN B 1 33 ? 8.850 68.052 54.295 1.00 19.31 25 GLN B N 1
ATOM 4878 C CA . GLN B 1 33 ? 7.462 67.621 54.189 1.00 21.60 25 GLN B CA 1
ATOM 4879 C C . GLN B 1 33 ? 6.770 68.296 53.003 1.00 20.16 25 GLN B C 1
ATOM 4880 O O . GLN B 1 33 ? 5.693 68.880 53.126 1.00 20.80 25 GLN B O 1
ATOM 4894 N N . CYS B 1 34 ? 7.401 68.190 51.842 1.00 19.45 26 CYS B N 1
ATOM 4895 C CA . CYS B 1 34 ? 6.852 68.753 50.620 1.00 20.05 26 CYS B CA 1
ATOM 4896 C C . CYS B 1 34 ? 7.556 68.166 49.412 1.00 20.93 26 CYS B C 1
ATOM 4897 O O . CYS B 1 34 ? 8.536 67.449 49.548 1.00 21.86 26 CYS B O 1
ATOM 4905 N N . GLU B 1 35 ? 7.018 68.441 48.235 1.00 20.23 27 GLU B N 1
ATOM 4906 C CA . GLU B 1 35 ? 7.660 68.016 46.997 1.00 20.96 27 GLU B CA 1
ATOM 4907 C C . GLU B 1 35 ? 8.652 69.085 46.585 1.00 19.15 27 GLU B C 1
ATOM 4908 O O . GLU B 1 35 ? 8.393 70.275 46.754 1.00 18.53 27 GLU B O 1
ATOM 4920 N N . MET B 1 36 ? 9.791 68.662 46.043 1.00 19.54 28 MET B N 1
ATOM 4921 C CA . MET B 1 36 ? 10.822 69.593 45.615 1.00 18.27 28 MET B CA 1
ATOM 4922 C C . MET B 1 36 ? 11.305 69.260 44.220 1.00 18.02 28 MET B C 1
ATOM 4923 O O . MET B 1 36 ? 11.243 68.119 43.780 1.00 19.78 28 MET B O 1
ATOM 4937 N N . LYS B 1 37 ? 11.788 70.288 43.546 1.00 15.67 29 LYS B N 1
ATOM 4938 C CA . LYS B 1 37 ? 12.526 70.140 42.307 1.00 16.23 29 LYS B CA 1
ATOM 4939 C C . LYS B 1 37 ? 13.964 70.545 42.515 1.00 14.77 29 LYS B C 1
ATOM 4940 O O . LYS B 1 37 ? 14.249 71.468 43.271 1.00 14.70 29 LYS B O 1
ATOM 4959 N N . PHE B 1 38 ? 14.896 69.882 41.857 1.00 15.06 30 PHE B N 1
ATOM 4960 C CA . PHE B 1 38 ? 16.285 70.278 41.824 1.00 14.63 30 PHE B CA 1
ATOM 4961 C C . PHE B 1 38 ? 16.811 70.029 40.423 1.00 13.71 30 PHE B C 1
ATOM 4962 O O . PHE B 1 38 ? 16.318 69.230 39.728 1.00 14.62 30 PHE B O 1
ATOM 4979 N N . ALA B 1 39 ? 17.817 70.759 40.029 1.00 12.76 31 ALA B N 1
ATOM 4980 C CA . ALA B 1 39 ? 18.479 70.571 38.760 1.00 13.01 31 ALA B CA 1
ATOM 4981 C C . ALA B 1 39 ? 19.809 69.855 38.967 1.00 13.33 31 ALA B C 1
ATOM 4982 O O . ALA B 1 39 ? 20.493 70.057 39.972 1.00 14.37 31 ALA B O 1
ATOM 4989 N N . VAL B 1 40 ? 20.169 69.020 37.999 1.00 13.45 32 VAL B N 1
ATOM 4990 C CA . VAL B 1 40 ? 21.478 68.370 37.989 1.00 14.22 32 VAL B CA 1
ATOM 4991 C C . VAL B 1 40 ? 22.006 68.347 36.569 1.00 14.42 32 VAL B C 1
ATOM 4992 O O . VAL B 1 40 ? 21.286 67.988 35.639 1.00 14.56 32 VAL B O 1
ATOM 5005 N N . TYR B 1 41 ? 23.269 68.736 36.428 1.00 13.52 33 TYR B N 1
ATOM 5006 C CA . TYR B 1 41 ? 23.969 68.673 35.150 1.00 13.01 33 TYR B CA 1
ATOM 5007 C C . TYR B 1 41 ? 24.982 67.547 35.194 1.00 14.11 33 TYR B C 1
ATOM 5008 O O . TYR B 1 41 ? 25.836 67.514 36.080 1.00 14.10 33 TYR B O 1
ATOM 5026 N N . LEU B 1 42 ? 24.846 66.617 34.252 1.00 14.27 34 LEU B N 1
ATOM 5027 C CA . LEU B 1 42 ? 25.736 65.479 34.118 1.00 14.81 34 LEU B CA 1
ATOM 5028 C C . LEU B 1 42 ? 26.609 65.660 32.886 1.00 14.40 34 LEU B C 1
ATOM 5029 O O . LEU B 1 42 ? 26.123 65.538 31.756 1.00 15.09 34 LEU B O 1
ATOM 5045 N N . PRO B 1 43 ? 27.904 65.936 33.083 1.00 14.18 35 PRO B N 1
ATOM 5046 C CA . PRO B 1 43 ? 28.773 66.050 31.904 1.00 15.36 35 PRO B CA 1
ATOM 5047 C C . PRO B 1 43 ? 28.821 64.746 31.117 1.00 15.69 35 PRO B C 1
ATOM 5048 O O . PRO B 1 43 ? 28.583 63.684 31.686 1.00 16.11 35 PRO B O 1
ATOM 5059 N N . ASN B 1 44 ? 29.121 64.822 29.829 1.00 15.23 36 ASN B N 1
ATOM 5060 C CA . ASN B 1 44 ? 29.358 63.632 29.041 1.00 16.08 36 ASN B CA 1
ATOM 5061 C C . ASN B 1 44 ? 30.343 62.714 29.753 1.00 16.81 36 ASN B C 1
ATOM 5062 O O . ASN B 1 44 ? 31.476 63.105 30.013 1.00 17.51 36 ASN B O 1
ATOM 5073 N N . ASN B 1 45 ? 29.924 61.482 30.004 1.00 17.45 37 ASN B N 1
ATOM 5074 C CA . ASN B 1 45 ? 30.661 60.566 30.859 1.00 18.58 37 ASN B CA 1
ATOM 5075 C C . ASN B 1 45 ? 30.191 59.156 30.544 1.00 20.40 37 ASN B C 1
ATOM 5076 O O . ASN B 1 45 ? 29.577 58.499 31.374 1.00 20.48 37 ASN B O 1
ATOM 5087 N N . PRO B 1 46 ? 30.467 58.690 29.322 1.00 20.96 38 PRO B N 1
ATOM 5088 C CA . PRO B 1 46 ? 29.897 57.425 28.835 1.00 25.36 38 PRO B CA 1
ATOM 5089 C C . PRO B 1 46 ? 30.244 56.229 29.708 1.00 28.30 38 PRO B C 1
ATOM 5090 O O . PRO B 1 46 ? 29.459 55.290 29.805 1.00 30.98 38 PRO B O 1
ATOM 5101 N N . GLU B 1 47 ? 31.387 56.287 30.357 1.00 23.88 39 GLU B N 1
ATOM 5102 C CA . GLU B 1 47 ? 31.807 55.220 31.248 1.00 25.40 39 GLU B CA 1
ATOM 5103 C C . GLU B 1 47 ? 31.320 55.359 32.677 1.00 25.31 39 GLU B C 1
ATOM 5104 O O . GLU B 1 47 ? 31.633 54.547 33.522 1.00 26.91 39 GLU B O 1
ATOM 5116 N N . ASN B 1 48 ? 30.561 56.400 32.936 1.00 24.21 40 ASN B N 1
ATOM 5117 C CA . ASN B 1 48 ? 30.042 56.668 34.275 1.00 24.78 40 ASN B CA 1
ATOM 5118 C C . ASN B 1 48 ? 31.136 56.627 35.330 1.00 21.97 40 ASN B C 1
ATOM 5119 O O . ASN B 1 48 ? 30.985 56.019 36.385 1.00 23.40 40 ASN B O 1
ATOM 5130 N N . ARG B 1 49 ? 32.238 57.301 35.054 1.00 19.30 41 ARG B N 1
ATOM 5131 C CA . ARG B 1 49 ? 33.264 57.512 36.043 1.00 20.51 41 ARG B CA 1
ATOM 5132 C C . ARG B 1 49 ? 32.666 58.324 37.184 1.00 19.35 41 ARG B C 1
ATOM 5133 O O . ARG B 1 49 ? 31.871 59.208 36.948 1.00 18.64 41 ARG B O 1
ATOM 5154 N N . PRO B 1 50 ? 33.061 58.022 38.407 1.00 18.80 42 PRO B N 1
ATOM 5155 C CA . PRO B 1 50 ? 32.590 58.786 39.558 1.00 19.25 42 PRO B CA 1
ATOM 5156 C C . PRO B 1 50 ? 33.160 60.191 39.551 1.00 18.72 42 PRO B C 1
ATOM 5157 O O . PRO B 1 50 ? 34.348 60.356 39.523 1.00 19.91 42 PRO B O 1
ATOM 5168 N N . LEU B 1 51 ? 32.285 61.181 39.605 1.00 17.44 43 LEU B N 1
ATOM 5169 C CA . LEU B 1 51 ? 32.659 62.571 39.543 1.00 16.62 43 LEU B CA 1
ATOM 5170 C C . LEU B 1 51 ? 32.280 63.269 40.828 1.00 16.04 43 LEU B C 1
ATOM 5171 O O . LEU B 1 51 ? 31.321 62.916 41.471 1.00 16.27 43 LEU B O 1
ATOM 5187 N N . GLY B 1 52 ? 33.031 64.297 41.165 1.00 16.27 44 GLY B N 1
ATOM 5188 C CA . GLY B 1 52 ? 32.675 65.135 42.300 1.00 15.71 44 GLY B CA 1
ATOM 5189 C C . GLY B 1 52 ? 31.451 65.971 41.986 1.00 15.89 44 GLY B C 1
ATOM 5190 O O . GLY B 1 52 ? 31.095 66.166 40.854 1.00 15.88 44 GLY B O 1
ATOM 5194 N N . VAL B 1 53 ? 30.809 66.443 43.035 1.00 15.46 45 VAL B N 1
ATOM 5195 C CA . VAL B 1 53 ? 29.610 67.240 42.920 1.00 15.09 45 VAL B CA 1
ATOM 5196 C C . VAL B 1 53 ? 29.817 68.630 43.512 1.00 15.48 45 VAL B C 1
ATOM 5197 O O . VAL B 1 53 ? 30.320 68.780 44.599 1.00 16.14 45 VAL B O 1
ATOM 5210 N N . ILE B 1 54 ? 29.426 69.649 42.765 1.00 15.58 46 ILE B N 1
ATOM 5211 C CA . ILE B 1 54 ? 29.310 71.001 43.313 1.00 14.97 46 ILE B CA 1
ATOM 5212 C C . ILE B 1 54 ? 27.838 71.324 43.491 1.00 14.52 46 ILE B C 1
ATOM 5213 O O . ILE B 1 54 ? 27.047 71.182 42.547 1.00 14.05 46 ILE B O 1
ATOM 5229 N N . TYR B 1 55 ? 27.465 71.731 44.704 1.00 13.83 47 TYR B N 1
ATOM 5230 C CA . TYR B 1 55 ? 26.127 72.245 44.989 1.00 13.39 47 TYR B CA 1
ATOM 5231 C C . TYR B 1 55 ? 26.164 73.746 44.824 1.00 13.23 47 TYR B C 1
ATOM 5232 O O . TYR B 1 55 ? 27.007 74.415 45.413 1.00 14.54 47 TYR B O 1
ATOM 5250 N N . TRP B 1 56 ? 25.271 74.264 43.992 1.00 12.76 48 TRP B N 1
ATOM 5251 C CA . TRP B 1 56 ? 25.076 75.705 43.821 1.00 12.41 48 TRP B CA 1
ATOM 5252 C C . TRP B 1 56 ? 23.777 76.116 44.493 1.00 12.03 48 TRP B C 1
ATOM 5253 O O . TRP B 1 56 ? 22.705 75.636 44.124 1.00 12.73 48 TRP B O 1
ATOM 5274 N N . LEU B 1 57 ? 23.870 77.017 45.468 1.00 12.34 49 LEU B N 1
ATOM 5275 C CA . LEU B 1 57 ? 22.700 77.521 46.188 1.00 12.06 49 LEU B CA 1
ATOM 5276 C C . LEU B 1 57 ? 22.319 78.896 45.653 1.00 12.51 49 LEU B C 1
ATOM 5277 O O . LEU B 1 57 ? 23.151 79.799 45.574 1.00 12.64 49 LEU B O 1
ATOM 5293 N N . SER B 1 58 ? 21.053 79.062 45.314 1.00 12.78 50 SER B N 1
ATOM 5294 C CA . SER B 1 58 ? 20.587 80.301 44.716 1.00 12.70 50 SER B CA 1
ATOM 5295 C C . SER B 1 58 ? 20.008 81.236 45.775 1.00 13.10 50 SER B C 1
ATOM 5296 O O . SER B 1 58 ? 19.766 80.842 46.927 1.00 12.99 50 SER B O 1
ATOM 5304 N N . GLY B 1 59 ? 19.803 82.483 45.371 1.00 12.77 51 GLY B N 1
ATOM 5305 C CA . GLY B 1 59 ? 19.358 83.536 46.259 1.00 12.89 51 GLY B CA 1
ATOM 5306 C C . GLY B 1 59 ? 17.871 83.797 46.250 1.00 13.64 51 GLY B C 1
ATOM 5307 O O . GLY B 1 59 ? 17.075 83.049 45.666 1.00 13.59 51 GLY B O 1
ATOM 5311 N N . LEU B 1 60 ? 17.506 84.878 46.934 1.00 13.88 52 LEU B N 1
ATOM 5312 C CA . LEU B 1 60 ? 16.122 85.300 47.052 1.00 14.01 52 LEU B CA 1
ATOM 5313 C C . LEU B 1 60 ? 15.446 85.365 45.703 1.00 14.03 52 LEU B C 1
ATOM 5314 O O . LEU B 1 60 ? 16.029 85.849 44.733 1.00 14.76 52 LEU B O 1
ATOM 5330 N N . THR B 1 61 ? 14.203 84.898 45.666 1.00 14.47 53 THR B N 1
ATOM 5331 C CA . THR B 1 61 ? 13.302 84.932 44.498 1.00 15.59 53 THR B CA 1
ATOM 5332 C C . THR B 1 61 ? 13.614 83.888 43.444 1.00 16.17 53 THR B C 1
ATOM 5333 O O . THR B 1 61 ? 12.852 83.723 42.492 1.00 18.11 53 THR B O 1
ATOM 5344 N N . CYS B 1 62 ? 14.703 83.156 43.605 1.00 14.51 54 CYS B N 1
ATOM 5345 C CA . CYS B 1 62 ? 15.084 82.176 42.602 1.00 13.52 54 CYS B CA 1
ATOM 5346 C C . CYS B 1 62 ? 14.403 80.842 42.807 1.00 14.64 54 CYS B C 1
ATOM 5347 O O . CYS B 1 62 ? 14.003 80.490 43.926 1.00 14.53 54 CYS B O 1
ATOM 5355 N N . THR B 1 63 ? 14.304 80.093 41.714 1.00 14.27 55 THR B N 1
ATOM 5356 C CA . THR B 1 63 ? 14.040 78.665 41.775 1.00 14.17 55 THR B CA 1
ATOM 5357 C C . THR B 1 63 ? 15.291 77.940 41.284 1.00 14.85 55 THR B C 1
ATOM 5358 O O . THR B 1 63 ? 16.374 78.513 41.282 1.00 15.81 55 THR B O 1
ATOM 5369 N N . GLU B 1 64 ? 15.154 76.680 40.885 1.00 16.43 56 GLU B N 1
ATOM 5370 C CA . GLU B 1 64 ? 16.280 75.970 40.313 1.00 17.95 56 GLU B CA 1
ATOM 5371 C C . GLU B 1 64 ? 16.603 76.480 38.893 1.00 18.73 56 GLU B C 1
ATOM 5372 O O . GLU B 1 64 ? 17.697 76.246 38.362 1.00 21.27 56 GLU B O 1
ATOM 5384 N N . GLN B 1 65 ? 15.684 77.217 38.292 1.00 15.08 57 GLN B N 1
ATOM 5385 C CA . GLN B 1 65 ? 15.846 77.654 36.912 1.00 13.72 57 GLN B CA 1
ATOM 5386 C C . GLN B 1 65 ? 16.860 78.774 36.657 1.00 13.51 57 GLN B C 1
ATOM 5387 O O . GLN B 1 65 ? 17.487 78.804 35.615 1.00 13.42 57 GLN B O 1
ATOM 5401 N N . ASN B 1 66 ? 17.001 79.699 37.589 1.00 13.70 58 ASN B N 1
ATOM 5402 C CA . ASN B 1 66 ? 17.772 80.906 37.320 1.00 13.29 58 ASN B CA 1
ATOM 5403 C C . ASN B 1 66 ? 19.213 80.559 36.964 1.00 12.57 58 ASN B C 1
ATOM 5404 O O . ASN B 1 66 ? 19.727 80.988 35.946 1.00 12.95 58 ASN B O 1
ATOM 5415 N N . PHE B 1 67 ? 19.867 79.771 37.800 1.00 11.73 59 PHE B N 1
ATOM 5416 C CA . PHE B 1 67 ? 21.258 79.412 37.589 1.00 11.76 59 PHE B CA 1
ATOM 5417 C C . PHE B 1 67 ? 21.454 78.545 36.339 1.00 11.60 59 PHE B C 1
ATOM 5418 O O . PHE B 1 67 ? 22.386 78.765 35.558 1.00 12.84 59 PHE B O 1
ATOM 5435 N N . ILE B 1 68 ? 20.607 77.542 36.138 1.00 12.26 60 ILE B N 1
ATOM 5436 C CA . ILE B 1 68 ? 20.843 76.634 35.029 1.00 12.13 60 ILE B CA 1
ATOM 5437 C C . ILE B 1 68 ? 20.590 77.311 33.688 1.00 12.36 60 ILE B C 1
ATOM 5438 O O . ILE B 1 68 ? 21.214 76.947 32.696 1.00 12.95 60 ILE B O 1
ATOM 5454 N N . THR B 1 69 ? 19.725 78.328 33.651 1.00 12.36 61 THR B N 1
ATOM 5455 C CA . THR B 1 69 ? 19.455 79.014 32.388 1.00 12.18 61 THR B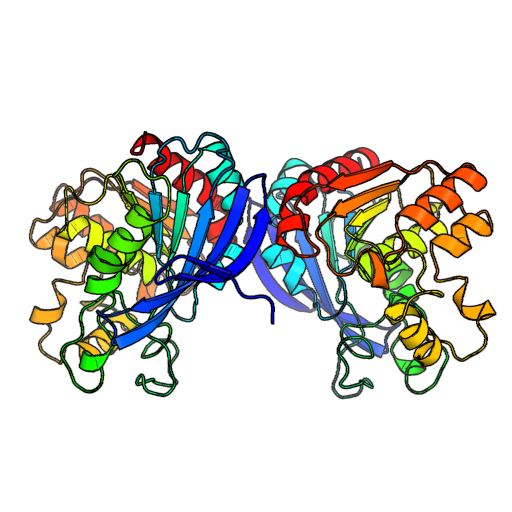 CA 1
ATOM 5456 C C . THR B 1 69 ? 20.358 80.225 32.158 1.00 12.50 61 THR B C 1
ATOM 5457 O O . THR B 1 69 ? 20.662 80.548 31.001 1.00 13.41 61 THR B O 1
ATOM 5468 N N . LYS B 1 70 ? 20.787 80.898 33.221 1.00 12.47 62 LYS B N 1
ATOM 5469 C CA . LYS B 1 70 ? 21.442 82.196 33.066 1.00 12.56 62 LYS B CA 1
ATOM 5470 C C . LYS B 1 70 ? 22.937 82.231 33.390 1.00 13.00 62 LYS B C 1
ATOM 5471 O O . LYS B 1 70 ? 23.617 83.192 33.016 1.00 15.25 62 LYS B O 1
ATOM 5490 N N . SER B 1 71 ? 23.476 81.231 34.073 1.00 11.99 63 SER B N 1
ATOM 5491 C CA . SER B 1 71 ? 24.865 81.343 34.510 1.00 11.93 63 SER B CA 1
ATOM 5492 C C . SER B 1 71 ? 25.864 80.994 33.439 1.00 12.03 63 SER B C 1
ATOM 5493 O O . SER B 1 71 ? 27.019 81.393 33.546 1.00 12.73 63 SER B O 1
ATOM 5501 N N . GLY B 1 72 ? 25.463 80.200 32.450 1.00 12.30 64 GLY B N 1
ATOM 5502 C CA . GLY B 1 72 ? 26.410 79.698 31.467 1.00 12.13 64 GLY B CA 1
ATOM 5503 C C . GLY B 1 72 ? 27.431 78.738 32.063 1.00 12.43 64 GLY B C 1
ATOM 5504 O O . GLY B 1 72 ? 28.552 78.631 31.556 1.00 13.33 64 GLY B O 1
ATOM 5508 N N . PHE B 1 73 ? 27.078 78.036 33.135 1.00 12.33 65 PHE B N 1
ATOM 5509 C CA . PHE B 1 73 ? 28.066 77.217 33.829 1.00 12.32 65 PHE B CA 1
ATOM 5510 C C . PHE B 1 73 ? 28.397 75.919 33.120 1.00 12.68 65 PHE B C 1
ATOM 5511 O O . PHE B 1 73 ? 29.459 75.345 33.342 1.00 13.05 65 PHE B O 1
ATOM 5528 N N . GLN B 1 74 ? 27.468 75.420 32.312 1.00 12.30 66 GLN B N 1
ATOM 5529 C CA . GLN B 1 74 ? 27.580 74.059 31.797 1.00 12.74 66 GLN B CA 1
ATOM 5530 C C . GLN B 1 74 ? 28.825 73.879 30.954 1.00 13.17 66 GLN B C 1
ATOM 5531 O O . GLN B 1 74 ? 29.474 72.824 31.002 1.00 13.84 66 GLN B O 1
ATOM 5545 N N . ARG B 1 75 ? 29.163 74.878 30.155 1.00 13.07 67 ARG B N 1
ATOM 5546 C CA . ARG B 1 75 ? 30.373 74.766 29.347 1.00 13.82 67 ARG B CA 1
ATOM 5547 C C . ARG B 1 75 ? 31.596 74.457 30.205 1.00 13.48 67 ARG B C 1
ATOM 5548 O O . ARG B 1 75 ? 32.470 73.687 29.802 1.00 14.43 67 ARG B O 1
ATOM 5569 N N . TYR B 1 76 ? 31.656 75.041 31.394 1.00 13.18 68 TYR B N 1
ATOM 5570 C CA . TYR B 1 76 ? 32.789 74.824 32.284 1.00 13.21 68 TYR B CA 1
ATOM 5571 C C . TYR B 1 76 ? 32.692 73.485 33.011 1.00 13.36 68 TYR B C 1
ATOM 5572 O O . TYR B 1 76 ? 33.682 72.799 33.187 1.00 14.67 68 TYR B O 1
ATOM 5590 N N . ALA B 1 77 ? 31.503 73.114 33.456 1.00 12.81 69 ALA B N 1
ATOM 5591 C CA . ALA B 1 77 ? 31.336 71.806 34.082 1.00 13.76 69 ALA B CA 1
ATOM 5592 C C . ALA B 1 77 ? 31.694 70.687 33.104 1.00 14.20 69 ALA B C 1
ATOM 5593 O O . ALA B 1 77 ? 32.240 69.650 33.513 1.00 15.04 69 ALA B O 1
ATOM 5600 N N . ALA B 1 78 ? 31.402 70.886 31.819 1.00 13.15 70 ALA B N 1
ATOM 5601 C CA . ALA B 1 78 ? 31.782 69.924 30.788 1.00 13.92 70 ALA B CA 1
ATOM 5602 C C . ALA B 1 78 ? 33.293 69.800 30.673 1.00 16.09 70 ALA B C 1
ATOM 5603 O O . ALA B 1 78 ? 33.819 68.700 30.521 1.00 18.26 70 ALA B O 1
ATOM 5610 N N . GLU B 1 79 ? 33.995 70.917 30.751 1.00 14.88 71 GLU B N 1
ATOM 5611 C CA . GLU B 1 79 ? 35.454 70.912 30.649 1.00 15.88 71 GLU B CA 1
ATOM 5612 C C . GLU B 1 79 ? 36.107 70.257 31.853 1.00 16.27 71 GLU B C 1
ATOM 5613 O O . GLU B 1 79 ? 37.148 69.630 31.730 1.00 17.74 71 GLU B O 1
ATOM 5625 N N . HIS B 1 80 ? 35.499 70.431 33.024 1.00 16.08 72 HIS B N 1
ATOM 5626 C CA . HIS B 1 80 ? 36.090 69.986 34.282 1.00 16.18 72 HIS B CA 1
ATOM 5627 C C . HIS B 1 80 ? 35.534 68.665 34.799 1.00 16.98 72 HIS B C 1
ATOM 5628 O O . HIS B 1 80 ? 36.028 68.141 35.802 1.00 18.07 72 HIS B O 1
ATOM 5643 N N . GLN B 1 81 ? 34.521 68.123 34.118 1.00 16.28 73 GLN B N 1
ATOM 5644 C CA . GLN B 1 81 ? 33.937 66.844 34.516 1.00 17.14 73 GLN B CA 1
ATOM 5645 C C . GLN B 1 81 ? 33.527 66.847 35.975 1.00 17.12 73 GLN B C 1
ATOM 5646 O O . GLN B 1 81 ? 33.957 66.007 36.782 1.00 18.06 73 GLN B O 1
ATOM 5660 N N . VAL B 1 82 ? 32.679 67.815 36.305 1.00 16.11 74 VAL B N 1
ATOM 5661 C CA . VAL B 1 82 ? 32.041 67.859 37.615 1.00 16.03 74 VAL B CA 1
ATOM 5662 C C . VAL B 1 82 ? 30.527 67.888 37.431 1.00 15.08 74 VAL B C 1
ATOM 5663 O O . VAL B 1 82 ? 29.992 68.528 36.528 1.00 15.04 74 VAL B O 1
ATOM 5676 N N . ILE B 1 83 ? 29.837 67.159 38.284 1.00 15.07 75 ILE B N 1
ATOM 5677 C CA . ILE B 1 83 ? 28.401 67.234 38.394 1.00 14.88 75 ILE B CA 1
ATOM 5678 C C . ILE B 1 83 ? 28.028 68.484 39.182 1.00 14.59 75 ILE B C 1
ATOM 5679 O O . ILE B 1 83 ? 28.658 68.811 40.164 1.00 14.78 75 ILE B O 1
ATOM 5695 N N . VAL B 1 84 ? 27.015 69.195 38.711 1.00 14.08 76 VAL B N 1
ATOM 5696 C CA . VAL B 1 84 ? 26.570 70.390 39.419 1.00 13.53 76 VAL B CA 1
ATOM 5697 C C . VAL B 1 84 ? 25.089 70.261 39.721 1.00 13.61 76 VAL B C 1
ATOM 5698 O O . VAL B 1 84 ? 24.276 70.020 38.825 1.00 13.95 76 VAL B O 1
ATOM 5711 N N . VAL B 1 85 ? 24.750 70.426 40.993 1.00 12.83 77 VAL B N 1
ATOM 5712 C CA . VAL B 1 85 ? 23.372 70.314 41.465 1.00 13.04 77 VAL B CA 1
ATOM 5713 C C . VAL B 1 85 ? 22.930 71.695 41.925 1.00 13.15 77 VAL B C 1
ATOM 5714 O O . VAL B 1 85 ? 23.607 72.328 42.714 1.00 14.14 77 VAL B O 1
ATOM 5727 N N . ALA B 1 86 ? 21.784 72.131 41.426 1.00 12.73 78 ALA B N 1
ATOM 5728 C CA . ALA B 1 86 ? 21.195 73.413 41.791 1.00 13.04 78 ALA B CA 1
ATOM 5729 C C . ALA B 1 86 ? 19.847 73.135 42.424 1.00 13.99 78 ALA B C 1
ATOM 5730 O O . ALA B 1 86 ? 18.862 72.919 41.728 1.00 14.39 78 ALA B O 1
ATOM 5737 N N . PRO B 1 87 ? 19.799 73.123 43.752 1.00 13.68 79 PRO B N 1
ATOM 5738 C CA . PRO B 1 87 ? 18.523 72.930 44.440 1.00 13.90 79 PRO B CA 1
ATOM 5739 C C . PRO B 1 87 ? 17.637 74.166 44.381 1.00 13.51 79 PRO B C 1
ATOM 5740 O O . PRO B 1 87 ? 18.057 75.271 44.003 1.00 13.38 79 PRO B O 1
ATOM 5751 N N . ASP B 1 88 ? 16.392 73.984 44.798 1.00 13.97 80 ASP B N 1
ATOM 5752 C CA . ASP B 1 88 ? 15.489 75.113 44.975 1.00 14.37 80 ASP B CA 1
ATOM 5753 C C . ASP B 1 88 ? 15.857 75.839 46.269 1.00 14.12 80 ASP B C 1
ATOM 5754 O O . ASP B 1 88 ? 16.781 75.428 46.979 1.00 14.52 80 ASP B O 1
ATOM 5763 N N . THR B 1 89 ? 15.141 76.917 46.567 1.00 13.99 81 THR B N 1
ATOM 5764 C CA . THR B 1 89 ? 15.544 77.868 47.604 1.00 14.01 81 THR B CA 1
ATOM 5765 C C . THR B 1 89 ? 14.611 77.879 48.823 1.00 14.66 81 THR B C 1
ATOM 5766 O O . THR B 1 89 ? 14.851 78.607 49.793 1.00 14.05 81 THR B O 1
ATOM 5777 N N . SER B 1 90 ? 13.544 77.093 48.761 1.00 14.43 82 SER B N 1
ATOM 5778 C CA . SER B 1 90 ? 12.587 76.995 49.862 1.00 14.52 82 SER B CA 1
ATOM 5779 C C . SER B 1 90 ? 11.730 75.762 49.635 1.00 14.84 82 SER B C 1
ATOM 5780 O O . SER B 1 90 ? 11.714 75.226 48.534 1.00 15.08 82 SER B O 1
ATOM 5788 N N . PRO B 1 91 ? 11.016 75.309 50.672 1.00 14.91 83 PRO B N 1
ATOM 5789 C CA . PRO B 1 91 ? 9.916 74.373 50.440 1.00 15.50 83 PRO B CA 1
ATOM 5790 C C . PRO B 1 91 ? 8.878 75.008 49.520 1.00 16.69 83 PRO B C 1
ATOM 5791 O O . PRO B 1 91 ? 8.845 76.243 49.369 1.00 17.03 83 PRO B O 1
ATOM 5802 N N . ARG B 1 92 ? 8.041 74.165 48.921 1.00 17.64 84 ARG B N 1
ATOM 5803 C CA . ARG B 1 92 ? 7.067 74.609 47.933 1.00 19.43 84 ARG B CA 1
ATOM 5804 C C . ARG B 1 92 ? 5.800 73.808 48.111 1.00 22.36 84 ARG B C 1
ATOM 5805 O O . ARG B 1 92 ? 5.855 72.647 48.488 1.00 23.38 84 ARG B O 1
ATOM 5826 N N . GLY B 1 93 ? 4.674 74.439 47.813 1.00 23.54 85 GLY B N 1
ATOM 5827 C CA . GLY B 1 93 ? 3.394 73.757 47.819 1.00 27.90 85 GLY B CA 1
ATOM 5828 C C . GLY B 1 93 ? 2.296 74.665 48.326 1.00 30.40 85 GLY B C 1
ATOM 5829 O O . GLY B 1 93 ? 2.552 75.624 49.051 1.00 27.10 85 GLY B O 1
ATOM 5833 N N . GLU B 1 94 ? 1.061 74.366 47.942 1.00 35.87 86 GLU B N 1
ATOM 5834 C CA . GLU B 1 94 ? -0.064 75.171 48.389 1.00 39.01 86 GLU B CA 1
ATOM 5835 C C . GLU B 1 94 ? -0.195 75.057 49.904 1.00 35.09 86 GLU B C 1
ATOM 5836 O O . GLU B 1 94 ? -0.686 75.972 50.561 1.00 37.20 86 GLU B O 1
ATOM 5848 N N . GLN B 1 95 ? 0.274 73.942 50.456 1.00 29.21 87 GLN B N 1
ATOM 5849 C CA . GLN B 1 95 ? 0.165 73.694 51.893 1.00 33.11 87 GLN B CA 1
ATOM 5850 C C . GLN B 1 95 ? 1.283 74.362 52.697 1.00 28.47 87 GLN B C 1
ATOM 5851 O O . GLN B 1 95 ? 1.249 74.390 53.924 1.00 28.51 87 GLN B O 1
ATOM 5865 N N . VAL B 1 96 ? 2.280 74.889 52.004 1.00 25.31 88 VAL B N 1
ATOM 5866 C CA . VAL B 1 96 ? 3.453 75.450 52.660 1.00 21.89 88 VAL B CA 1
ATOM 5867 C C . VAL B 1 96 ? 3.224 76.933 52.907 1.00 20.48 88 VAL B C 1
ATOM 5868 O O . VAL B 1 96 ? 2.857 77.669 51.992 1.00 21.06 88 VAL B O 1
ATOM 5881 N N . PRO B 1 97 ? 3.432 77.405 54.126 1.00 20.08 89 PRO B N 1
ATOM 5882 C CA . PRO B 1 97 ? 3.164 78.814 54.411 1.00 20.18 89 PRO B CA 1
ATOM 5883 C C . PRO B 1 97 ? 4.056 79.727 53.585 1.00 19.18 89 PRO B C 1
ATOM 5884 O O . PRO B 1 97 ? 5.113 79.325 53.145 1.00 19.06 89 PRO B O 1
ATOM 5895 N N . ASN B 1 98 ? 3.591 80.946 53.372 1.00 20.80 90 ASN B N 1
ATOM 5896 C CA . ASN B 1 98 ? 4.267 81.909 52.529 1.00 21.08 90 ASN B CA 1
ATOM 5897 C C . ASN B 1 98 ? 4.076 83.292 53.124 1.00 21.81 90 ASN B C 1
ATOM 5898 O O . ASN B 1 98 ? 3.261 83.498 54.028 1.00 22.93 90 ASN B O 1
ATOM 5909 N N . ASP B 1 99 ? 4.845 84.237 52.612 1.00 20.98 91 ASP B N 1
ATOM 5910 C CA . ASP B 1 99 ? 4.643 85.642 52.924 1.00 21.55 91 ASP B CA 1
ATOM 5911 C C . ASP B 1 99 ? 4.803 86.371 51.600 1.00 21.36 91 ASP B C 1
ATOM 5912 O O . ASP B 1 99 ? 5.707 86.064 50.829 1.00 20.28 91 ASP B O 1
ATOM 5921 N N . ASP B 1 100 ? 3.913 87.314 51.318 1.00 23.18 92 ASP B N 1
ATOM 5922 C CA . ASP B 1 100 ? 3.916 87.990 50.026 1.00 24.14 92 ASP B CA 1
ATOM 5923 C C . ASP B 1 100 ? 5.214 88.723 49.711 1.00 22.19 92 ASP B C 1
ATOM 5924 O O . ASP B 1 100 ? 5.537 88.943 48.550 1.00 23.59 92 ASP B O 1
ATOM 5933 N N . ALA B 1 101 ? 5.957 89.111 50.740 1.00 20.82 93 ALA B N 1
ATOM 5934 C CA . ALA B 1 101 ? 7.200 89.825 50.519 1.00 20.30 93 ALA B CA 1
ATOM 5935 C C . ALA B 1 101 ? 8.235 88.931 49.839 1.00 18.49 93 ALA B C 1
ATOM 5936 O O . ALA B 1 101 ? 8.313 87.732 50.113 1.00 19.07 93 ALA B O 1
ATOM 5943 N N . TYR B 1 102 ? 9.074 89.525 48.998 1.00 18.30 94 TYR B N 1
ATOM 5944 C CA . TYR B 1 102 ? 10.084 88.763 48.268 1.00 17.50 94 TYR B CA 1
ATOM 5945 C C . TYR B 1 102 ? 11.170 88.185 49.164 1.00 17.40 94 TYR B C 1
ATOM 5946 O O . TYR B 1 102 ? 11.858 87.236 48.770 1.00 17.95 94 TYR B O 1
ATOM 5964 N N . 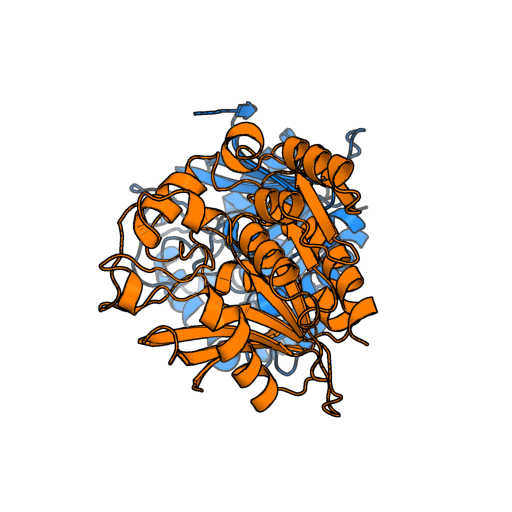ASP B 1 103 ? 11.329 88.753 50.360 1.00 16.71 95 ASP B N 1
ATOM 5965 C CA . ASP B 1 103 ? 12.437 88.405 51.229 1.00 16.41 95 ASP B CA 1
ATOM 5966 C C . ASP B 1 103 ? 12.022 87.502 52.396 1.00 15.94 95 ASP B C 1
ATOM 5967 O O . ASP B 1 103 ? 12.781 87.323 53.343 1.00 16.60 95 ASP B O 1
ATOM 5976 N N . LEU B 1 104 ? 10.830 86.921 52.320 1.00 15.34 96 LEU B N 1
ATOM 5977 C CA . LEU B 1 104 ? 10.372 86.006 53.358 1.00 15.99 96 LEU B CA 1
ATOM 5978 C C . LEU B 1 104 ? 9.406 84.989 52.764 1.00 16.14 96 LEU B C 1
ATOM 5979 O O . LEU B 1 104 ? 8.615 85.319 51.879 1.00 17.39 96 LEU B O 1
ATOM 5995 N N . GLY B 1 105 ? 9.496 83.750 53.226 1.00 15.14 97 GLY B N 1
ATOM 5996 C CA . GLY B 1 105 ? 8.612 82.700 52.761 1.00 15.42 97 GLY B CA 1
ATOM 5997 C C . GLY B 1 105 ? 9.180 81.988 51.551 1.00 15.25 97 GLY B C 1
ATOM 5998 O O . GLY B 1 105 ? 10.355 81.620 51.516 1.00 15.04 97 GLY B O 1
ATOM 6002 N N . GLN B 1 106 ? 8.338 81.755 50.559 1.00 15.96 98 GLN B N 1
ATOM 6003 C CA . GLN B 1 106 ? 8.797 80.950 49.446 1.00 15.89 98 GLN B CA 1
ATOM 6004 C C . GLN B 1 106 ? 9.814 81.715 48.618 1.00 14.93 98 GLN B C 1
ATOM 6005 O O . GLN B 1 106 ? 9.795 82.950 48.529 1.00 15.13 98 GLN B O 1
ATOM 6019 N N . SER B 1 107 ? 10.767 80.952 48.102 1.00 15.45 99 SER B N 1
ATOM 6020 C CA . SER B 1 107 ? 11.990 81.458 47.491 1.00 15.23 99 SER B CA 1
ATOM 6021 C C . SER B 1 107 ? 12.869 82.238 48.443 1.00 14.75 99 SER B C 1
ATOM 6022 O O . SER B 1 107 ? 13.735 82.986 48.003 1.00 15.07 99 SER B O 1
ATOM 6030 N N . ALA B 1 108 ? 12.694 82.019 49.747 1.00 14.12 100 ALA B N 1
ATOM 6031 C CA . ALA B 1 108 ? 13.440 82.777 50.752 1.00 14.07 100 ALA B CA 1
ATOM 6032 C C . ALA B 1 108 ? 13.681 81.948 52.010 1.00 14.29 100 ALA B C 1
ATOM 6033 O O . ALA B 1 108 ? 13.469 82.406 53.143 1.00 14.83 100 ALA B O 1
ATOM 6040 N N . GLY B 1 109 ? 14.140 80.720 51.830 1.00 13.40 101 GLY B N 1
ATOM 6041 C CA . GLY B 1 109 ? 14.311 79.806 52.954 1.00 13.68 101 GLY B CA 1
ATOM 6042 C C . GLY B 1 109 ? 15.498 80.063 53.876 1.00 14.29 101 GLY B C 1
ATOM 6043 O O . GLY B 1 109 ? 15.547 79.536 54.983 1.00 14.60 101 GLY B O 1
ATOM 6047 N N . PHE B 1 110 ? 16.441 80.850 53.400 1.00 13.09 102 PHE B N 1
ATOM 6048 C CA . PHE B 1 110 ? 17.667 81.226 54.154 1.00 12.89 102 PHE B CA 1
ATOM 6049 C C . PHE B 1 110 ? 18.511 80.061 54.671 1.00 13.40 102 PHE B C 1
ATOM 6050 O O . PHE B 1 110 ? 19.322 80.249 55.524 1.00 14.22 102 PHE B O 1
ATOM 6067 N N . TYR B 1 111 ? 18.341 78.885 54.091 1.00 13.49 103 TYR B N 1
ATOM 6068 C CA . TYR B 1 111 ? 19.232 77.755 54.353 1.00 14.06 103 TYR B CA 1
ATOM 6069 C C . TYR B 1 111 ? 19.428 77.524 55.842 1.00 14.37 103 TYR B C 1
ATOM 6070 O O . TYR B 1 111 ? 20.532 77.257 56.299 1.00 15.88 103 TYR B O 1
ATOM 6088 N N . LEU B 1 112 ? 18.329 77.593 56.582 1.00 13.55 104 LEU B N 1
ATOM 6089 C CA . LEU B 1 112 ? 18.344 77.370 58.019 1.00 13.90 104 LEU B CA 1
ATOM 6090 C C . LEU B 1 112 ? 17.261 76.356 58.400 1.00 14.69 104 LEU B C 1
ATOM 6091 O O . LEU B 1 112 ? 16.491 75.914 57.542 1.00 14.55 104 LEU B O 1
ATOM 6107 N N . ASN B 1 113 ? 17.245 75.929 59.659 1.00 14.74 105 ASN B N 1
ATOM 6108 C CA . ASN B 1 113 ? 16.178 75.100 60.182 1.00 16.22 105 ASN B CA 1
ATOM 6109 C C . ASN B 1 113 ? 15.269 75.955 61.052 1.00 16.61 105 ASN B C 1
ATOM 6110 O O . ASN B 1 113 ? 15.632 76.357 62.154 1.00 16.70 105 ASN B O 1
ATOM 6121 N N . ALA B 1 114 ? 14.081 76.252 60.556 1.00 15.78 106 ALA B N 1
ATOM 6122 C CA . ALA B 1 114 ? 13.179 77.118 61.287 1.00 15.95 106 ALA B CA 1
ATOM 6123 C C . ALA B 1 114 ? 12.632 76.411 62.522 1.00 17.02 106 ALA B C 1
ATOM 6124 O O . ALA B 1 114 ? 12.359 75.205 62.513 1.00 18.28 106 ALA B O 1
ATOM 6131 N N . THR B 1 115 ? 12.449 77.184 63.586 1.00 16.27 107 THR B N 1
ATOM 6132 C CA . THR B 1 115 ? 11.871 76.664 64.819 1.00 17.59 107 THR B CA 1
ATOM 6133 C C . THR B 1 115 ? 10.500 77.256 65.139 1.00 18.03 107 THR B C 1
ATOM 6134 O O . THR B 1 115 ? 9.750 76.689 65.932 1.00 18.68 107 THR B O 1
ATOM 6145 N N . GLU B 1 116 ? 10.183 78.396 64.547 1.00 16.13 108 GLU B N 1
ATOM 6146 C CA . GLU B 1 116 ? 8.952 79.105 64.886 1.00 17.13 108 GLU B CA 1
ATOM 6147 C C . GLU B 1 116 ? 7.801 78.812 63.939 1.00 17.66 108 GLU B C 1
ATOM 6148 O O . GLU B 1 116 ? 8.006 78.469 62.800 1.00 17.44 108 GLU B O 1
ATOM 6160 N N . GLN B 1 117 ? 6.580 78.943 64.440 1.00 17.97 109 GLN B N 1
ATOM 6161 C CA . GLN B 1 117 ? 5.380 78.717 63.651 1.00 18.93 109 GLN B CA 1
ATOM 6162 C C . GLN B 1 117 ? 5.083 79.893 62.737 1.00 19.16 109 GLN B C 1
ATOM 6163 O O . GLN B 1 117 ? 5.331 81.017 63.101 1.00 19.51 109 GLN B O 1
ATOM 6177 N N . PRO B 1 118 ? 4.571 79.643 61.543 1.00 19.08 110 PRO B N 1
ATOM 6178 C CA . PRO B 1 118 ? 4.196 78.321 61.047 1.00 19.34 110 PRO B CA 1
ATOM 6179 C C . PRO B 1 118 ? 5.298 77.701 60.210 1.00 18.26 110 PRO B C 1
ATOM 6180 O O . PRO B 1 118 ? 5.074 76.721 59.545 1.00 18.89 110 PRO B O 1
ATOM 6191 N N . TRP B 1 119 ? 6.476 78.295 60.268 1.00 17.38 111 TRP B N 1
ATOM 6192 C CA . TRP B 1 119 ? 7.585 77.930 59.416 1.00 16.31 111 TRP B CA 1
ATOM 6193 C C . TRP B 1 119 ? 8.237 76.622 59.752 1.00 16.92 111 TRP B C 1
ATOM 6194 O O . TRP B 1 119 ? 8.876 76.004 58.904 1.00 16.79 111 TRP B O 1
ATOM 6215 N N . ALA B 1 120 ? 8.119 76.193 60.991 1.00 16.79 112 ALA B N 1
ATOM 6216 C CA . ALA B 1 120 ? 8.832 75.013 61.437 1.00 18.38 112 ALA B CA 1
ATOM 6217 C C . ALA B 1 120 ? 8.500 73.741 60.661 1.00 19.75 112 ALA B C 1
ATOM 6218 O O . ALA B 1 120 ? 9.361 72.916 60.454 1.00 20.75 112 ALA B O 1
ATOM 6225 N N . ALA B 1 121 ? 7.251 73.586 60.254 1.00 19.57 113 ALA B N 1
ATOM 6226 C CA . ALA B 1 121 ? 6.832 72.366 59.583 1.00 21.85 113 ALA B CA 1
ATOM 6227 C C . ALA B 1 121 ? 7.643 72.062 58.333 1.00 21.00 113 ALA B C 1
ATOM 6228 O O . ALA B 1 121 ? 7.977 70.933 58.078 1.00 21.68 113 ALA B O 1
ATOM 6235 N N . ASN B 1 122 ? 7.922 73.083 57.540 1.00 19.05 114 ASN B N 1
ATOM 6236 C CA . ASN B 1 122 ? 8.496 72.873 56.213 1.00 17.88 114 ASN B CA 1
ATOM 6237 C C . ASN B 1 122 ? 9.839 73.531 55.959 1.00 16.27 114 ASN B C 1
ATOM 6238 O O . ASN B 1 122 ? 10.554 73.112 55.047 1.00 16.04 114 ASN B O 1
ATOM 6249 N N . TYR B 1 123 ? 10.171 74.577 56.713 1.00 15.64 115 TYR B N 1
ATOM 6250 C CA . TYR B 1 123 ? 11.363 75.377 56.418 1.00 15.83 115 TYR B CA 1
ATOM 6251 C C . TYR B 1 123 ? 12.620 74.816 57.098 1.00 15.68 115 TYR B C 1
ATOM 6252 O O . TYR B 1 123 ? 13.171 75.403 58.029 1.00 15.42 115 TYR B O 1
ATOM 6270 N N . GLN B 1 124 ? 13.058 73.658 56.599 1.00 15.35 116 GLN B N 1
A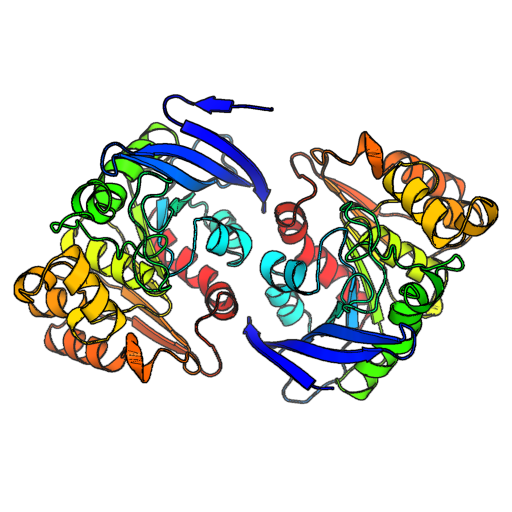TOM 6271 C CA . GLN B 1 124 ? 14.227 72.956 57.112 1.00 15.51 116 GLN B CA 1
ATOM 6272 C C . GLN B 1 124 ? 15.274 72.846 55.998 1.00 15.32 116 GLN B C 1
ATOM 6273 O O . GLN B 1 124 ? 15.870 71.793 55.773 1.00 15.69 116 GLN B O 1
ATOM 6287 N N . MET B 1 125 ? 15.494 73.952 55.291 1.00 15.09 117 MET B N 1
ATOM 6288 C CA . MET B 1 125 ? 16.405 73.948 54.150 1.00 14.76 117 MET B CA 1
ATOM 6289 C C . MET B 1 125 ? 17.835 73.571 54.526 1.00 14.68 117 MET B C 1
ATOM 6290 O O . MET B 1 125 ? 18.552 72.989 53.717 1.00 14.99 117 MET B O 1
ATOM 6304 N N . TYR B 1 126 ? 18.272 73.886 55.734 1.00 15.23 118 TYR B N 1
ATOM 6305 C CA . TYR B 1 126 ? 19.608 73.504 56.182 1.00 15.47 118 TYR B CA 1
ATOM 6306 C C . TYR B 1 126 ? 19.755 71.990 56.188 1.00 16.32 118 TYR B C 1
ATOM 6307 O O . TYR B 1 126 ? 20.671 71.479 55.617 1.00 16.13 118 TYR B O 1
ATOM 6325 N N . ASP B 1 127 ? 18.841 71.281 56.825 1.00 15.88 119 ASP B N 1
ATOM 6326 C CA . ASP B 1 127 ? 18.895 69.826 56.853 1.00 16.93 119 ASP B CA 1
ATOM 6327 C C . ASP B 1 127 ? 18.701 69.232 55.441 1.00 16.07 119 ASP B C 1
ATOM 6328 O O . ASP B 1 127 ? 19.326 68.237 55.070 1.00 16.67 119 ASP B O 1
ATOM 6337 N N . TYR B 1 128 ? 17.848 69.840 54.635 1.00 15.80 120 TYR B N 1
ATOM 6338 C CA . TYR B 1 128 ? 17.611 69.344 53.293 1.00 15.47 120 TYR B CA 1
ATOM 6339 C C . TYR B 1 128 ? 18.886 69.400 52.465 1.00 15.22 120 TYR B C 1
ATOM 6340 O O . TYR B 1 128 ? 19.258 68.425 51.795 1.00 16.11 120 TYR B O 1
ATOM 6358 N N . ILE B 1 129 ? 19.563 70.535 52.504 1.00 15.60 121 ILE B N 1
ATOM 6359 C CA . ILE B 1 129 ? 20.756 70.700 51.686 1.00 15.72 121 ILE B CA 1
ATOM 6360 C C . ILE B 1 129 ? 21.948 69.913 52.254 1.00 16.50 121 ILE B C 1
ATOM 6361 O O . ILE B 1 129 ? 22.754 69.357 51.495 1.00 16.92 121 ILE B O 1
ATOM 6377 N N . LEU B 1 130 ? 22.051 69.805 53.559 1.00 15.81 122 LEU B N 1
ATOM 6378 C CA . LEU B 1 130 ? 23.203 69.190 54.179 1.00 16.38 122 LEU B CA 1
ATOM 6379 C C . LEU B 1 130 ? 23.104 67.682 54.084 1.00 17.75 122 LEU B C 1
ATOM 6380 O O . LEU B 1 130 ? 24.069 67.018 53.773 1.00 18.70 122 LEU B O 1
ATOM 6396 N N . ASN B 1 131 ? 21.923 67.163 54.363 1.00 17.12 123 ASN B N 1
ATOM 6397 C CA . ASN B 1 131 ? 21.735 65.726 54.503 1.00 18.42 123 ASN B CA 1
ATOM 6398 C C . ASN B 1 131 ? 20.916 65.055 53.433 1.00 18.15 123 ASN B C 1
ATOM 6399 O O . ASN B 1 131 ? 21.413 64.186 52.760 1.00 19.33 123 ASN B O 1
ATOM 6410 N N . GLU B 1 132 ? 19.658 65.436 53.291 1.00 17.68 124 GLU B N 1
ATOM 6411 C CA . GLU B 1 132 ? 18.745 64.687 52.459 1.00 18.42 124 GLU B CA 1
ATOM 6412 C C . GLU B 1 132 ? 19.102 64.726 50.986 1.00 17.05 124 GLU B C 1
ATOM 6413 O O . GLU B 1 132 ? 19.188 63.704 50.350 1.00 17.33 124 GLU B O 1
ATOM 6425 N N . LEU B 1 133 ? 19.282 65.917 50.439 1.00 17.19 125 LEU B N 1
ATOM 6426 C CA . LEU B 1 133 ? 19.530 66.009 48.983 1.00 17.63 125 LEU B CA 1
ATOM 6427 C C . LEU B 1 133 ? 20.821 65.308 48.563 1.00 16.78 125 LEU B C 1
ATOM 6428 O O . LEU B 1 133 ? 20.804 64.577 47.606 1.00 16.92 125 LEU B O 1
ATOM 6444 N N . PRO B 1 134 ? 21.914 65.500 49.278 1.00 17.10 126 PRO B N 1
ATOM 6445 C CA . PRO B 1 134 ? 23.145 64.834 48.860 1.00 18.06 126 PRO B CA 1
ATOM 6446 C C . PRO B 1 134 ? 23.013 63.323 48.894 1.00 19.17 126 PRO B C 1
ATOM 6447 O O . PRO B 1 134 ? 23.565 62.657 48.049 1.00 18.99 126 PRO B O 1
ATOM 6458 N N . ARG B 1 135 ? 22.272 62.799 49.854 1.00 17.78 127 ARG B N 1
ATOM 6459 C CA . ARG B 1 135 ? 22.064 61.369 49.909 1.00 19.64 127 ARG B CA 1
ATOM 6460 C C . ARG B 1 135 ? 21.385 60.908 48.635 1.00 19.62 127 ARG B C 1
ATOM 6461 O O . ARG B 1 135 ? 21.783 59.922 48.041 1.00 20.78 127 ARG B O 1
ATOM 6482 N N . LEU B 1 136 ? 20.367 61.631 48.206 1.00 18.98 128 LEU B N 1
ATOM 6483 C CA . LEU B 1 136 ? 19.630 61.306 47.000 1.00 18.87 128 LEU B CA 1
ATOM 6484 C C . LEU B 1 136 ? 20.512 61.401 45.762 1.00 18.43 128 LEU B C 1
ATOM 6485 O O . LEU B 1 136 ? 20.499 60.541 44.917 1.00 18.75 128 LEU B O 1
ATOM 6501 N N . ILE B 1 137 ? 21.284 62.461 45.680 1.00 17.66 129 ILE B N 1
ATOM 6502 C CA . ILE B 1 137 ? 22.152 62.659 44.545 1.00 17.12 129 ILE B CA 1
ATOM 6503 C C . ILE B 1 137 ? 23.120 61.489 44.416 1.00 18.05 129 ILE B C 1
ATOM 6504 O O . ILE B 1 137 ? 23.326 60.969 43.343 1.00 18.54 129 ILE B O 1
ATOM 6520 N N . GLU B 1 138 ? 23.701 61.079 45.525 1.00 17.74 130 GLU B N 1
ATOM 6521 C CA . GLU B 1 138 ? 24.719 60.046 45.497 1.00 18.44 130 GLU B CA 1
ATOM 6522 C C . GLU B 1 138 ? 24.128 58.689 45.165 1.00 20.29 130 GLU B C 1
ATOM 6523 O O . GLU B 1 138 ? 24.804 57.846 44.625 1.00 21.70 130 GLU B O 1
ATOM 6535 N N . LYS B 1 139 ? 22.856 58.500 45.452 1.00 19.14 131 LYS B N 1
ATOM 6536 C CA . LYS B 1 139 ? 22.208 57.251 45.110 1.00 22.55 131 LYS B CA 1
ATOM 6537 C C . LYS B 1 139 ? 21.936 57.104 43.633 1.00 23.30 131 LYS B C 1
ATOM 6538 O O . LYS B 1 139 ? 22.003 56.021 43.104 1.00 26.23 131 LYS B O 1
ATOM 6557 N N . HIS B 1 140 ? 21.615 58.198 42.970 1.00 21.96 132 HIS B N 1
ATOM 6558 C CA . HIS B 1 140 ? 21.111 58.131 41.626 1.00 22.70 132 HIS B CA 1
ATOM 6559 C C . HIS B 1 140 ? 22.067 58.532 40.545 1.00 22.19 132 HIS B C 1
ATOM 6560 O O . HIS B 1 140 ? 21.834 58.215 39.387 1.00 24.41 132 HIS B O 1
ATOM 6575 N N . PHE B 1 141 ? 23.139 59.218 40.895 1.00 20.95 133 PHE B N 1
ATOM 6576 C CA . PHE B 1 141 ? 24.060 59.753 39.907 1.00 19.97 133 PHE B CA 1
ATOM 6577 C C . PHE B 1 141 ? 25.472 59.275 40.195 1.00 20.46 133 PHE B C 1
ATOM 6578 O O . PHE B 1 141 ? 25.769 58.888 41.297 1.00 21.15 133 PHE B O 1
ATOM 6595 N N . PRO B 1 142 ? 26.335 59.273 39.189 1.00 19.96 134 PRO B N 1
ATOM 6596 C CA . PRO B 1 142 ? 27.650 58.671 39.359 1.00 20.03 134 PRO B CA 1
ATOM 6597 C C . PRO B 1 142 ? 28.627 59.602 40.027 1.00 18.99 134 PRO B C 1
ATOM 6598 O O . PRO B 1 142 ? 29.355 60.274 39.347 1.00 19.28 134 PRO B O 1
ATOM 6609 N N . THR B 1 143 ? 28.630 59.634 41.349 1.00 19.25 135 THR B N 1
ATOM 6610 C CA . THR B 1 143 ? 29.523 60.516 42.079 1.00 19.54 135 THR B CA 1
ATOM 6611 C C . THR B 1 143 ? 30.620 59.756 42.782 1.00 20.27 135 THR B C 1
ATOM 6612 O O . THR B 1 143 ? 30.542 58.556 42.935 1.00 20.87 135 THR B O 1
ATOM 6623 N N . ASN B 1 144 ? 31.640 60.486 43.194 1.00 19.08 136 ASN B N 1
ATOM 6624 C CA . ASN B 1 144 ? 32.767 59.926 43.893 1.00 20.51 136 ASN B CA 1
ATOM 6625 C C . ASN B 1 144 ? 32.686 60.160 45.395 1.00 21.39 136 ASN B C 1
ATOM 6626 O O . ASN B 1 144 ? 33.644 59.960 46.097 1.00 23.15 136 ASN B O 1
ATOM 6637 N N . GLY B 1 145 ? 31.523 60.584 45.862 1.00 21.02 137 GLY B N 1
ATOM 6638 C CA . GLY B 1 145 ? 31.307 60.772 47.296 1.00 21.79 137 GLY B CA 1
ATOM 6639 C C . GLY B 1 145 ? 31.908 62.044 47.853 1.00 22.79 137 GLY B C 1
ATOM 6640 O O . GLY B 1 145 ? 31.881 62.264 49.039 1.00 24.79 137 GLY B O 1
ATOM 6644 N N . LYS B 1 146 ? 32.435 62.882 46.982 1.00 20.90 138 LYS B N 1
ATOM 6645 C CA . LYS B 1 146 ? 33.056 64.132 47.365 1.00 19.48 138 LYS B CA 1
ATOM 6646 C C . LYS B 1 146 ? 32.177 65.267 46.871 1.00 16.98 138 LYS B C 1
ATOM 6647 O O . LYS B 1 146 ? 31.536 65.152 45.859 1.00 16.63 138 LYS B O 1
ATOM 6666 N N . ARG B 1 147 ? 32.148 66.352 47.623 1.00 16.67 139 ARG B N 1
ATOM 6667 C CA . ARG B 1 147 ? 31.311 67.478 47.263 1.00 16.47 139 ARG B CA 1
ATOM 6668 C C . ARG B 1 147 ? 31.909 68.795 47.707 1.00 15.54 139 ARG B C 1
ATOM 6669 O O . ARG B 1 147 ? 32.658 68.868 48.678 1.00 16.30 139 ARG B O 1
ATOM 6690 N N . SER B 1 148 ? 31.545 69.843 46.980 1.00 15.00 140 SER B N 1
ATOM 6691 C CA . SER B 1 148 ? 31.870 71.222 47.322 1.00 14.51 140 SER B CA 1
ATOM 6692 C C . SER B 1 148 ? 30.611 72.052 47.196 1.00 14.14 140 SER B C 1
ATOM 6693 O O . SER B 1 148 ? 29.589 71.554 46.728 1.00 15.05 140 SER B O 1
ATOM 6701 N N . ILE B 1 149 ? 30.661 73.296 47.653 1.00 14.07 141 ILE B N 1
ATOM 6702 C CA . ILE B 1 149 ? 29.447 74.096 47.701 1.00 14.08 141 ILE B CA 1
ATOM 6703 C C . ILE B 1 149 ? 29.747 75.567 47.451 1.00 13.33 141 ILE B C 1
ATOM 6704 O O . ILE B 1 149 ? 30.806 76.081 47.797 1.00 14.09 141 ILE B O 1
ATOM 6720 N N . MET B 1 150 ? 28.815 76.218 46.772 1.00 13.43 142 MET B N 1
ATOM 6721 C CA . MET B 1 150 ? 28.923 77.626 46.460 1.00 13.88 142 MET B CA 1
ATOM 6722 C C . MET B 1 150 ? 27.534 78.184 46.246 1.00 12.78 142 MET B C 1
ATOM 6723 O O . MET B 1 150 ? 26.558 77.447 46.207 1.00 12.69 142 MET B O 1
ATOM 6737 N N . GLY B 1 151 ? 27.430 79.490 46.103 1.00 13.02 143 GLY B N 1
ATOM 6738 C CA . GLY B 1 151 ? 26.126 80.063 45.869 1.00 13.00 143 GLY B CA 1
ATOM 6739 C C . GLY B 1 151 ? 26.197 81.556 45.755 1.00 13.09 143 GLY B C 1
ATOM 6740 O O . GLY B 1 151 ? 27.274 82.150 45.862 1.00 13.57 143 GLY B O 1
ATOM 6744 N N . HIS B 1 152 ? 25.036 82.157 45.535 1.00 12.32 144 HIS B N 1
ATOM 6745 C CA . HIS B 1 152 ? 24.888 83.586 45.356 1.00 12.82 144 HIS B CA 1
ATOM 6746 C C . HIS B 1 152 ? 23.971 84.229 46.386 1.00 14.28 144 HIS B C 1
ATOM 6747 O O . HIS B 1 152 ? 22.859 83.782 46.562 1.00 13.15 144 HIS B O 1
ATOM 6762 N N . SER B 1 153 ? 24.445 85.258 47.086 1.00 16.68 145 SER B N 1
ATOM 6763 C CA . SER B 1 153 ? 23.609 86.125 47.971 1.00 15.12 145 SER B CA 1
ATOM 6764 C C 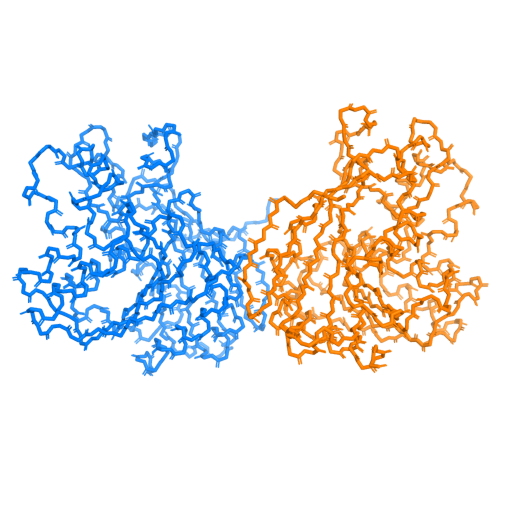. SER B 1 153 ? 23.072 85.358 49.184 1.00 13.49 145 SER B C 1
ATOM 6765 O O . SER B 1 153 ? 23.846 84.940 50.003 1.00 15.62 145 SER B O 1
ATOM 6773 N N . MET B 1 154 ? 21.764 85.173 49.293 1.00 15.16 146 MET B N 1
ATOM 6774 C CA . MET B 1 154 ? 21.242 84.230 50.292 1.00 13.01 146 MET B CA 1
ATOM 6775 C C . MET B 1 154 ? 21.888 82.849 50.134 1.00 12.69 146 MET B C 1
ATOM 6776 O O . MET B 1 154 ? 22.110 82.122 51.111 1.00 12.82 146 MET B O 1
ATOM 6790 N N . GLY B 1 155 ? 22.199 82.496 48.894 1.00 12.72 147 GLY B N 1
ATOM 6791 C CA . GLY B 1 155 ? 22.864 81.229 48.618 1.00 12.94 147 GLY B CA 1
ATOM 6792 C C . GLY B 1 155 ? 24.337 81.206 48.967 1.00 12.92 147 GLY B C 1
ATOM 6793 O O . GLY B 1 155 ? 24.907 80.143 49.282 1.00 13.76 147 GLY B O 1
ATOM 6797 N N . GLY B 1 156 ? 24.964 82.376 48.936 1.00 13.23 148 GLY B N 1
ATOM 6798 C CA . GLY B 1 156 ? 26.352 82.498 49.349 1.00 13.51 148 GLY B CA 1
ATOM 6799 C C . GLY B 1 156 ? 26.474 82.392 50.853 1.00 13.14 148 GLY B C 1
ATOM 6800 O O . GLY B 1 156 ? 27.376 81.742 51.386 1.00 14.14 148 GLY B O 1
ATOM 6804 N N . HIS B 1 157 ? 25.544 83.050 51.530 1.00 12.14 149 HIS B N 1
ATOM 6805 C CA . HIS B 1 157 ? 25.327 82.873 52.975 1.00 12.68 149 HIS B CA 1
ATOM 6806 C C . HIS B 1 157 ? 25.169 81.381 53.266 1.00 12.93 149 HIS B C 1
ATOM 6807 O O . HIS B 1 157 ? 25.842 80.829 54.138 1.00 13.77 149 HIS B O 1
ATOM 6822 N N . GLY B 1 158 ? 24.288 80.721 52.517 1.00 12.41 150 GLY B N 1
ATOM 6823 C CA . GLY B 1 158 ? 24.035 79.316 52.756 1.00 12.65 150 GLY B CA 1
ATOM 6824 C C . GLY B 1 158 ? 25.261 78.452 52.593 1.00 13.12 150 GLY B C 1
ATOM 6825 O O . GLY B 1 158 ? 25.547 77.588 53.431 1.00 13.71 150 GLY B O 1
ATOM 6829 N N . ALA B 1 159 ? 25.986 78.660 51.501 1.00 13.10 151 ALA B N 1
ATOM 6830 C CA . ALA B 1 159 ? 27.171 77.846 51.216 1.00 13.60 151 ALA B CA 1
ATOM 6831 C C . ALA B 1 159 ? 28.206 77.987 52.320 1.00 13.59 151 ALA B C 1
ATOM 6832 O O . ALA B 1 159 ? 28.770 77.005 52.808 1.00 13.91 151 ALA B O 1
ATOM 6839 N N . LEU B 1 160 ? 28.467 79.218 52.731 1.00 13.47 152 LEU B N 1
ATOM 6840 C CA . LEU B 1 160 ? 29.494 79.458 53.731 1.00 13.60 152 LEU B CA 1
ATOM 6841 C C . LEU B 1 160 ? 29.083 78.926 55.090 1.00 14.71 152 LEU B C 1
ATOM 6842 O O . LEU B 1 160 ? 29.895 78.336 55.798 1.00 15.32 152 LEU B O 1
ATOM 6858 N N . VAL B 1 161 ? 27.826 79.088 55.451 1.00 14.03 153 VAL B N 1
ATOM 6859 C CA . VAL B 1 161 ? 27.352 78.570 56.718 1.00 14.67 153 VAL B CA 1
ATOM 6860 C C . VAL B 1 161 ? 27.447 77.054 56.740 1.00 15.44 153 VAL B C 1
ATOM 6861 O O . VAL B 1 161 ? 27.916 76.487 57.681 1.00 15.97 153 VAL B O 1
ATOM 6874 N N . LEU B 1 162 ? 27.003 76.404 55.686 1.00 14.95 154 LEU B N 1
ATOM 6875 C CA . LEU B 1 162 ? 27.096 74.960 55.610 1.00 15.82 154 LEU B CA 1
ATOM 6876 C C . LEU B 1 162 ? 28.543 74.475 55.640 1.00 16.53 154 LEU B C 1
ATOM 6877 O O . LEU B 1 162 ? 28.853 73.512 56.293 1.00 16.85 154 LEU B O 1
ATOM 6893 N N . ALA B 1 163 ? 29.430 75.140 54.933 1.00 15.68 155 ALA B N 1
ATOM 6894 C CA . ALA B 1 163 ? 30.814 74.714 54.923 1.00 15.97 155 ALA B CA 1
ATOM 6895 C C . ALA B 1 163 ? 31.488 74.909 56.277 1.00 16.74 155 ALA B C 1
ATOM 6896 O O . ALA B 1 163 ? 32.239 74.067 56.705 1.00 18.27 155 ALA B O 1
ATOM 6903 N N . LEU B 1 164 ? 31.213 76.021 56.942 1.00 16.40 156 LEU B N 1
ATOM 6904 C CA . LEU B 1 164 ? 31.829 76.328 58.227 1.00 17.90 156 LEU B CA 1
ATOM 6905 C C . LEU B 1 164 ? 31.328 75.411 59.341 1.00 18.62 156 LEU B C 1
ATOM 6906 O O . LEU B 1 164 ? 32.086 75.005 60.186 1.00 19.28 156 LEU B O 1
ATOM 6922 N N . ARG B 1 165 ? 30.057 75.071 59.307 1.00 17.36 157 ARG B N 1
ATOM 6923 C CA . ARG B 1 165 ? 29.435 74.299 60.364 1.00 18.52 157 ARG B CA 1
ATOM 6924 C C . ARG B 1 165 ? 29.754 72.818 60.153 1.00 19.86 157 ARG B C 1
ATOM 6925 O O . ARG B 1 165 ? 29.621 72.031 61.053 1.00 21.34 157 ARG B O 1
ATOM 6946 N N . ASN B 1 166 ? 30.158 72.444 58.948 1.00 19.24 158 ASN B N 1
ATOM 6947 C CA . ASN B 1 166 ? 30.376 71.045 58.607 1.00 19.79 158 ASN B CA 1
ATOM 6948 C C . ASN B 1 166 ? 31.634 70.889 57.781 1.00 20.83 158 ASN B C 1
ATOM 6949 O O . ASN B 1 166 ? 31.596 70.546 56.629 1.00 19.80 158 ASN B O 1
ATOM 6960 N N . GLN B 1 167 ? 32.755 71.152 58.408 1.00 23.66 159 GLN B N 1
ATOM 6961 C CA . GLN B 1 167 ? 34.003 71.312 57.706 1.00 25.46 159 GLN B CA 1
ATOM 6962 C C . GLN B 1 167 ? 34.369 70.113 56.851 1.00 24.06 159 GLN B C 1
ATOM 6963 O O . GLN B 1 167 ? 34.727 70.271 55.705 1.00 24.09 159 GLN B O 1
ATOM 6977 N N . GLU B 1 168 ? 34.250 68.922 57.408 1.00 22.84 160 GLU B N 1
ATOM 6978 C CA . GLU B 1 168 ? 34.643 67.704 56.717 1.00 25.16 160 GLU B CA 1
ATOM 6979 C C . GLU B 1 168 ? 33.736 67.292 55.548 1.00 22.75 160 GLU B C 1
ATOM 6980 O O . GLU B 1 168 ? 34.119 66.484 54.722 1.00 23.92 160 GLU B O 1
ATOM 6992 N N . ARG B 1 169 ? 32.539 67.850 55.481 1.00 20.26 161 ARG B N 1
ATOM 6993 C CA . ARG B 1 169 ? 31.593 67.483 54.448 1.00 20.04 161 ARG B CA 1
ATOM 6994 C C . ARG B 1 169 ? 31.908 68.089 53.085 1.00 17.73 161 ARG B C 1
ATOM 6995 O O . ARG B 1 169 ? 31.507 67.537 52.088 1.00 18.40 161 ARG B O 1
ATOM 7016 N N . TYR B 1 170 ? 32.595 69.216 53.065 1.00 17.45 162 TYR B N 1
ATOM 7017 C CA . TYR B 1 170 ? 32.826 69.943 51.826 1.00 16.90 162 TYR B CA 1
ATOM 7018 C C . TYR B 1 170 ? 34.304 70.137 51.544 1.00 17.33 162 TYR B C 1
ATOM 7019 O O . TYR B 1 170 ? 35.042 70.581 52.390 1.00 17.77 162 TYR B O 1
ATOM 7037 N N . GLN B 1 171 ? 34.718 69.805 50.328 1.00 15.88 163 GLN B N 1
ATOM 7038 C CA . GLN B 1 171 ? 36.127 69.905 49.983 1.00 16.20 163 GLN B CA 1
ATOM 7039 C C . GLN B 1 171 ? 36.570 71.347 49.796 1.00 16.38 163 GLN B C 1
ATOM 7040 O O . GLN B 1 171 ? 37.745 71.672 49.971 1.00 18.00 163 GLN B O 1
ATOM 7054 N N . SER B 1 172 ? 35.621 72.198 49.414 1.00 15.94 164 SER B N 1
ATOM 7055 C CA . SER B 1 172 ? 35.901 73.598 49.126 1.00 15.45 164 SER B CA 1
ATOM 7056 C C . SER B 1 172 ? 34.589 74.368 49.107 1.00 14.81 164 SER B C 1
ATOM 7057 O O . SER B 1 172 ? 33.508 73.784 48.998 1.00 14.80 164 SER B O 1
ATOM 7065 N N . VAL B 1 173 ? 34.692 75.686 49.242 1.00 13.89 165 VAL B N 1
ATOM 7066 C CA . VAL B 1 173 ? 33.527 76.553 49.302 1.00 13.42 165 VAL B CA 1
ATOM 7067 C C . VAL B 1 173 ? 33.849 77.896 48.659 1.00 13.99 165 VAL B C 1
ATOM 7068 O O . VAL B 1 173 ? 34.958 78.417 48.787 1.00 14.59 165 VAL B O 1
ATOM 7081 N N . SER B 1 174 ? 32.868 78.452 47.955 1.00 14.66 166 SER B N 1
ATOM 7082 C CA . SER B 1 174 ? 33.028 79.770 47.368 1.00 13.98 166 SER B CA 1
ATOM 7083 C C . SER B 1 174 ? 31.685 80.458 47.311 1.00 13.14 166 SER B C 1
ATOM 7084 O O . SER B 1 174 ? 30.659 79.851 47.583 1.00 13.26 166 SER B O 1
ATOM 7092 N N . ALA B 1 175 ? 31.684 81.735 46.977 1.00 13.27 167 ALA B N 1
ATOM 7093 C CA . ALA B 1 175 ? 30.438 82.469 46.931 1.00 12.83 167 ALA B CA 1
ATOM 7094 C C . ALA B 1 175 ? 30.511 83.695 46.041 1.00 13.61 167 ALA B C 1
ATOM 7095 O O . ALA B 1 175 ? 31.555 84.259 45.863 1.00 13.80 167 ALA B O 1
ATOM 7102 N N . PHE B 1 176 ? 29.360 84.076 45.501 1.00 12.64 168 PHE B N 1
ATOM 7103 C CA . PHE B 1 176 ? 29.180 85.323 44.789 1.00 10.38 168 PHE B CA 1
ATOM 7104 C C . PHE B 1 176 ? 28.266 86.198 45.629 1.00 10.53 168 PHE B C 1
ATOM 7105 O O . PHE B 1 176 ? 27.237 85.766 45.998 1.00 12.31 168 PHE B O 1
ATOM 7122 N N . SER B 1 177 ? 28.664 87.418 45.929 1.00 14.83 169 SER B N 1
ATOM 7123 C CA . SER B 1 177 ? 27.782 88.404 46.579 1.00 13.36 169 SER B CA 1
ATOM 7124 C C . SER B 1 177 ? 27.122 87.888 47.829 1.00 12.53 169 SER B C 1
ATOM 7125 O O . SER B 1 177 ? 25.980 88.152 48.038 1.00 12.80 169 SER B O 1
ATOM 7133 N N . PRO B 1 178 ? 27.849 87.193 48.685 1.00 12.66 170 PRO B N 1
ATOM 7134 C CA . PRO B 1 178 ? 27.181 86.609 49.848 1.00 12.98 170 PRO B CA 1
ATOM 7135 C C . PRO B 1 178 ? 26.708 87.618 50.896 1.00 13.19 170 PRO B C 1
ATOM 7136 O O . PRO B 1 178 ? 27.316 88.634 51.089 1.00 13.32 170 PRO B O 1
ATOM 7147 N N . ILE B 1 179 ? 25.621 87.276 51.561 1.00 13.08 171 ILE B N 1
ATOM 7148 C CA . ILE B 1 179 ? 25.191 87.968 52.767 1.00 13.47 171 ILE B CA 1
ATOM 7149 C C . ILE B 1 179 ? 26.050 87.440 53.914 1.00 14.01 171 ILE B C 1
ATOM 7150 O O . ILE B 1 179 ? 25.822 86.362 54.402 1.00 15.26 171 ILE B O 1
ATOM 7166 N N . LEU B 1 180 ? 27.053 88.194 54.318 1.00 13.52 172 LEU B N 1
ATOM 7167 C CA . LEU B 1 180 ? 28.082 87.645 55.215 1.00 13.62 172 LEU B CA 1
ATOM 7168 C C . LEU B 1 180 ? 27.793 87.851 56.695 1.00 14.77 172 LEU B C 1
ATOM 7169 O O . LEU B 1 180 ? 28.282 87.091 57.530 1.00 16.25 172 LEU B O 1
ATOM 7185 N N . SER B 1 181 ? 26.986 88.859 57.007 1.00 13.63 173 SER B N 1
ATOM 7186 C CA . SER B 1 181 ? 26.631 89.196 58.375 1.00 14.95 173 SER B CA 1
ATOM 7187 C C . SER B 1 181 ? 25.112 89.361 58.473 1.00 13.97 173 SER B C 1
ATOM 7188 O O . SER B 1 181 ? 24.596 90.460 58.699 1.00 14.69 173 SER B O 1
ATOM 7196 N N . PRO B 1 182 ? 24.375 88.283 58.285 1.00 13.76 174 PRO B N 1
ATOM 7197 C CA . PRO B 1 182 ? 22.918 88.401 58.180 1.00 13.96 174 PRO B CA 1
ATOM 7198 C C . PRO B 1 182 ? 22.253 88.955 59.431 1.00 14.99 174 PRO B C 1
ATOM 7199 O O . PRO B 1 182 ? 21.237 89.599 59.309 1.00 15.44 174 PRO B O 1
ATOM 7210 N N . SER B 1 183 ? 22.835 88.722 60.594 1.00 14.20 175 SER B N 1
ATOM 7211 C CA . SER B 1 183 ? 22.266 89.218 61.835 1.00 14.78 175 SER B CA 1
ATOM 7212 C C . SER B 1 183 ? 22.221 90.731 61.904 1.00 14.74 175 SER B C 1
ATOM 7213 O O . SER B 1 183 ? 21.515 91.275 62.715 1.00 16.63 175 SER B O 1
ATOM 7221 N N . LEU B 1 184 ? 22.982 91.394 61.048 1.00 14.39 176 LEU B N 1
ATOM 7222 C CA . LEU B 1 184 ? 23.166 92.845 61.122 1.00 15.08 176 LEU B CA 1
ATOM 7223 C C . LEU B 1 184 ? 22.614 93.616 59.925 1.00 15.07 176 LEU B C 1
ATOM 7224 O O . LEU B 1 184 ? 22.824 94.824 59.824 1.00 16.37 176 LEU B O 1
ATOM 7240 N N . VAL B 1 185 ? 21.889 92.928 59.058 1.00 14.32 177 VAL B N 1
ATOM 7241 C CA . VAL B 1 185 ? 21.314 93.577 57.894 1.00 14.25 177 VAL B CA 1
ATOM 7242 C C . VAL B 1 185 ? 19.840 93.229 57.755 1.00 14.22 177 VAL B C 1
ATOM 7243 O O . VAL B 1 185 ? 19.416 92.261 58.308 1.00 14.61 177 VAL B O 1
ATOM 7256 N N . PRO B 1 186 ? 19.057 94.012 57.031 1.00 14.34 178 PRO B N 1
ATOM 7257 C CA . PRO B 1 186 ? 17.606 93.786 57.050 1.00 14.89 178 PRO B CA 1
ATOM 7258 C C . PRO B 1 186 ? 17.121 92.426 56.547 1.00 14.88 178 PRO B C 1
ATOM 7259 O O . PRO B 1 186 ? 16.175 91.912 57.056 1.00 15.16 178 PRO B O 1
ATOM 7270 N N . TRP B 1 187 ? 17.786 91.847 55.573 1.00 15.29 179 TRP B N 1
ATOM 7271 C CA . TRP B 1 187 ? 17.333 90.599 55.007 1.00 15.35 179 TRP B CA 1
ATOM 7272 C C . TRP B 1 187 ? 17.465 89.531 56.031 1.00 15.60 179 TRP B C 1
ATOM 7273 O O . TRP B 1 187 ? 16.589 88.685 56.182 1.00 16.34 179 TRP B O 1
ATOM 7294 N N . GLY B 1 188 ? 18.570 89.557 56.748 1.00 14.08 180 GLY B N 1
ATOM 7295 C CA . GLY B 1 188 ? 18.818 88.537 57.752 1.00 14.66 180 GLY B CA 1
ATOM 7296 C C . GLY B 1 188 ? 18.012 88.734 59.012 1.00 15.21 180 GLY B C 1
ATOM 7297 O O . GLY B 1 188 ? 17.575 87.798 59.566 1.00 15.73 180 GLY B O 1
ATOM 7301 N N . GLU B 1 189 ? 17.805 89.956 59.445 1.00 14.43 181 GLU B N 1
ATOM 7302 C CA . GLU B 1 189 ? 17.112 90.215 60.685 1.00 15.69 181 GLU B CA 1
ATOM 7303 C C . GLU B 1 189 ? 15.661 89.858 60.508 1.00 15.91 181 GLU B C 1
ATOM 7304 O O . GLU B 1 189 ? 15.071 89.316 61.388 1.00 16.33 181 GLU B O 1
ATOM 7316 N N . LYS B 1 190 ? 15.105 90.122 59.342 1.00 15.36 182 LYS B N 1
ATOM 7317 C CA . LYS B 1 190 ? 13.719 89.800 59.087 1.00 15.22 182 LYS B CA 1
ATOM 7318 C C . LYS B 1 190 ? 13.519 88.292 59.031 1.00 15.46 182 LYS B C 1
ATOM 7319 O O . LYS B 1 190 ? 12.635 87.775 59.655 1.00 16.15 182 LYS B O 1
ATOM 7338 N N . ALA B 1 191 ? 14.356 87.594 58.282 1.00 15.39 183 ALA B N 1
ATOM 7339 C CA . ALA B 1 191 ? 14.217 86.153 58.129 1.00 14.94 183 ALA B CA 1
ATOM 7340 C C . ALA B 1 191 ? 14.453 85.394 59.434 1.00 14.94 183 ALA B C 1
ATOM 7341 O O . ALA B 1 191 ? 13.738 84.519 59.767 1.00 14.92 183 ALA B O 1
ATOM 7348 N N . PHE B 1 192 ? 15.438 85.808 60.188 1.00 13.89 184 PHE B N 1
ATOM 7349 C CA . PHE B 1 192 ? 15.823 85.134 61.402 1.00 14.67 184 PHE B CA 1
ATOM 7350 C C . PHE B 1 192 ? 14.742 85.382 62.447 1.00 14.86 184 PHE B C 1
ATOM 7351 O O . PHE B 1 192 ? 14.388 84.503 63.168 1.00 15.20 184 PHE B O 1
ATOM 7368 N N . THR B 1 193 ? 14.218 86.590 62.496 1.00 15.12 185 THR B N 1
ATOM 7369 C CA . THR B 1 193 ? 13.173 86.916 63.442 1.00 15.32 185 THR B CA 1
ATOM 7370 C C . THR B 1 193 ? 11.961 86.033 63.156 1.00 16.24 185 THR B C 1
ATOM 7371 O O . THR B 1 193 ? 11.354 85.504 64.058 1.00 17.54 185 THR B O 1
ATOM 7382 N N . ALA B 1 194 ? 11.628 85.882 61.887 1.00 15.72 186 ALA B N 1
ATOM 7383 C CA . ALA B 1 194 ? 10.487 85.072 61.496 1.00 15.46 186 ALA B CA 1
ATOM 7384 C C . ALA B 1 194 ? 10.722 83.604 61.779 1.00 15.43 186 ALA B C 1
ATOM 7385 O O . ALA B 1 194 ? 9.898 82.946 62.401 1.00 15.70 186 ALA B O 1
ATOM 7392 N N . TYR B 1 195 ? 11.851 83.079 61.308 1.00 14.46 187 TYR B N 1
ATOM 7393 C CA . TYR B 1 195 ? 12.055 81.639 61.309 1.00 14.45 187 TYR B CA 1
ATOM 7394 C C . TYR B 1 195 ? 12.611 81.110 62.627 1.00 14.86 187 TYR B C 1
ATOM 7395 O O . TYR B 1 195 ? 12.352 79.962 63.000 1.00 14.74 187 TYR B O 1
ATOM 7413 N N . LEU B 1 196 ? 13.418 81.925 63.290 1.00 15.82 188 LEU B N 1
ATOM 7414 C CA . LEU B 1 196 ? 14.132 81.517 64.498 1.00 13.13 188 LEU B CA 1
ATOM 7415 C C . LEU B 1 196 ? 13.692 82.212 65.780 1.00 13.91 188 LEU B C 1
ATOM 7416 O O . LEU B 1 196 ? 14.070 81.778 66.871 1.00 16.30 188 LEU B O 1
ATOM 7432 N N . GLY B 1 197 ? 12.952 83.306 65.655 1.00 17.89 189 GLY B N 1
ATOM 7433 C CA . GLY B 1 197 ? 12.483 84.028 66.826 1.00 16.15 189 GLY B CA 1
ATOM 7434 C C . GLY B 1 197 ? 13.396 85.176 67.222 1.00 16.55 189 GLY B C 1
ATOM 7435 O O . GLY B 1 197 ? 14.369 85.491 66.540 1.00 16.48 189 GLY B O 1
ATOM 7439 N N . LYS B 1 198 ? 13.102 85.767 68.371 1.00 18.16 190 LYS B N 1
ATOM 7440 C CA . LYS B 1 198 ? 13.748 86.994 68.783 1.00 19.35 190 LYS B CA 1
ATOM 7441 C C . LYS B 1 198 ? 15.022 86.794 69.598 1.00 20.42 190 LYS B C 1
ATOM 7442 O O . LYS B 1 198 ? 15.708 87.766 69.911 1.00 22.41 190 LYS B O 1
ATOM 7461 N N . ASP B 1 199 ? 15.363 85.553 69.928 1.00 19.02 191 ASP B N 1
ATOM 7462 C CA . ASP B 1 199 ? 16.590 85.305 70.676 1.00 20.30 191 ASP B CA 1
ATOM 7463 C C . ASP B 1 199 ? 17.736 85.270 69.684 1.00 18.82 191 ASP B C 1
ATOM 7464 O O . ASP B 1 199 ? 17.926 84.284 68.970 1.00 17.52 191 ASP B O 1
ATOM 7473 N N . ARG B 1 200 ? 18.496 86.362 69.638 1.00 19.37 192 ARG B N 1
ATOM 7474 C CA . ARG B 1 200 ? 19.551 86.525 68.652 1.00 19.39 192 ARG B CA 1
ATOM 7475 C C . ARG B 1 200 ? 20.670 85.506 68.829 1.00 19.07 192 ARG B C 1
ATOM 7476 O O . ARG B 1 200 ? 21.439 85.260 67.896 1.00 18.38 192 ARG B O 1
ATOM 7497 N N . GLU B 1 201 ? 20.771 84.902 70.011 1.00 20.27 193 GLU B N 1
ATOM 7498 C CA . GLU B 1 201 ? 21.794 83.884 70.224 1.00 22.10 193 GLU B CA 1
ATOM 7499 C C . GLU B 1 201 ? 21.596 82.726 69.254 1.00 19.70 193 GLU B C 1
ATOM 7500 O O . GLU B 1 201 ? 22.563 82.140 68.772 1.00 20.20 193 GLU B O 1
ATOM 7512 N N . LYS B 1 202 ? 20.337 82.445 68.927 1.00 18.04 194 LYS B N 1
ATOM 7513 C CA . LYS B 1 202 ? 19.989 81.323 68.069 1.00 19.05 194 LYS B CA 1
ATOM 7514 C C . LYS B 1 202 ? 20.372 81.593 66.615 1.00 18.24 194 LYS B C 1
ATOM 7515 O O . LYS B 1 202 ? 20.476 80.670 65.812 1.00 18.15 194 LYS B O 1
ATOM 7534 N N . TRP B 1 203 ? 20.585 82.858 66.275 1.00 16.95 195 TRP B N 1
ATOM 7535 C CA . TRP B 1 203 ? 20.895 83.243 64.908 1.00 16.06 195 TRP B CA 1
ATOM 7536 C C . TRP B 1 203 ? 22.354 82.975 64.571 1.00 16.53 195 TRP B C 1
ATOM 7537 O O . TRP B 1 203 ? 22.723 82.860 63.406 1.00 16.80 195 TRP B O 1
ATOM 7558 N N . GLN B 1 204 ? 23.198 82.926 65.595 1.00 17.15 196 GLN B N 1
ATOM 7559 C CA . GLN B 1 204 ? 24.644 82.948 65.373 1.00 18.59 196 GLN B CA 1
ATOM 7560 C C . GLN B 1 204 ? 25.141 81.735 64.606 1.00 17.59 196 GLN B C 1
ATOM 7561 O O . GLN B 1 204 ? 26.098 81.853 63.847 1.00 17.79 196 GLN B O 1
ATOM 7575 N N . GLN B 1 205 ? 24.458 80.596 64.757 1.00 16.64 197 GLN B N 1
ATOM 7576 C CA . GLN B 1 205 ? 24.827 79.354 64.058 1.00 17.53 197 GLN B CA 1
ATOM 7577 C C . GLN B 1 205 ? 24.518 79.415 62.557 1.00 16.63 197 GLN B C 1
ATOM 7578 O O . GLN B 1 205 ? 24.905 78.517 61.802 1.00 16.96 197 GLN B O 1
ATOM 7592 N N . TYR B 1 206 ? 23.843 80.476 62.128 1.00 15.59 198 TYR B N 1
ATOM 7593 C CA . TYR B 1 206 ? 23.519 80.682 60.717 1.00 14.87 198 TYR B CA 1
ATOM 7594 C C . TYR B 1 206 ? 24.073 82.002 60.164 1.00 15.07 198 TYR B C 1
ATOM 7595 O O . TYR B 1 206 ? 23.523 82.597 59.233 1.00 14.88 198 TYR B O 1
ATOM 7613 N N . ASP B 1 207 ? 25.193 82.451 60.705 1.00 16.05 199 ASP B N 1
ATOM 7614 C CA . ASP B 1 207 ? 25.746 83.742 60.317 1.00 15.45 199 ASP B CA 1
ATOM 7615 C C . ASP B 1 207 ? 27.246 83.552 60.080 1.00 15.10 199 ASP B C 1
ATOM 7616 O O . ASP B 1 207 ? 27.992 83.243 61.003 1.00 16.10 199 ASP B O 1
ATOM 7625 N N . ALA B 1 208 ? 27.688 83.681 58.827 1.00 14.06 200 ALA B N 1
ATOM 7626 C CA . ALA B 1 208 ? 29.067 83.331 58.515 1.00 14.45 200 ALA B CA 1
ATOM 7627 C C . ALA B 1 208 ? 30.062 84.168 59.318 1.00 15.46 200 ALA B C 1
ATOM 7628 O O . ALA B 1 208 ? 31.056 83.657 59.829 1.00 15.98 200 ALA B O 1
ATOM 7635 N N . ASN B 1 209 ? 29.790 85.461 59.433 1.00 16.03 201 ASN B N 1
ATOM 7636 C CA . ASN B 1 209 ? 30.640 86.367 60.178 1.00 17.60 201 ASN B CA 1
ATOM 7637 C C . ASN B 1 209 ? 30.739 85.915 61.629 1.00 17.74 201 ASN B C 1
ATOM 7638 O O . ASN B 1 209 ? 31.832 85.846 62.203 1.00 17.65 201 ASN B O 1
ATOM 7649 N N . SER B 1 210 ? 29.594 85.633 62.236 1.00 17.12 202 SER B N 1
ATOM 7650 C CA . SER B 1 210 ? 29.588 85.160 63.613 1.00 17.76 202 SER B CA 1
ATOM 7651 C C . SER B 1 210 ? 30.343 83.837 63.757 1.00 17.74 202 SER B C 1
ATOM 7652 O O . SER B 1 210 ? 31.093 83.624 64.721 1.00 18.36 202 SER B O 1
ATOM 7660 N N . LEU B 1 211 ? 30.141 82.934 62.809 1.00 16.71 203 LEU B N 1
ATOM 7661 C CA . LEU B 1 211 ? 30.787 81.626 62.888 1.00 17.51 203 LEU B CA 1
ATOM 7662 C C . LEU B 1 211 ? 32.306 81.772 62.856 1.00 17.88 203 LEU B C 1
ATOM 7663 O O . LEU B 1 211 ? 33.001 81.090 63.607 1.00 18.77 203 LEU B O 1
ATOM 7679 N N . ILE B 1 212 ? 32.828 82.654 62.006 1.00 17.03 204 ILE B N 1
ATOM 7680 C CA . ILE B 1 212 ? 34.266 82.934 62.003 1.00 18.71 204 ILE B CA 1
ATOM 7681 C C . ILE B 1 212 ? 34.693 83.495 63.363 1.00 19.67 204 ILE B C 1
ATOM 7682 O O . ILE B 1 212 ? 35.696 83.059 63.941 1.00 20.67 204 ILE B O 1
ATOM 7698 N N . GLN B 1 213 ? 33.939 84.450 63.888 1.00 19.80 205 GLN B N 1
ATOM 7699 C CA . GLN B 1 213 ? 34.230 85.023 65.198 1.00 21.98 205 GLN B CA 1
ATOM 7700 C C . GLN B 1 213 ? 34.306 83.956 66.282 1.00 22.66 205 GLN B C 1
ATOM 7701 O O . GLN B 1 213 ? 35.125 84.030 67.188 1.00 24.54 205 GLN B O 1
ATOM 7715 N N . GLN B 1 214 ? 33.425 82.983 66.187 1.00 20.10 206 GLN B N 1
ATOM 7716 C CA . GLN B 1 214 ? 33.324 81.898 67.162 1.00 21.66 206 GLN B CA 1
ATOM 7717 C C . GLN B 1 214 ? 34.427 80.847 67.009 1.00 23.39 206 GLN B C 1
ATOM 7718 O O . GLN B 1 214 ? 34.542 79.945 67.842 1.00 25.66 206 GLN B O 1
ATOM 7732 N N . GLY B 1 215 ? 35.202 80.942 65.937 1.00 22.96 207 GLY B N 1
ATOM 7733 C CA . GLY B 1 215 ? 36.342 80.067 65.738 1.00 24.02 207 GLY B CA 1
ATOM 7734 C C . GLY B 1 215 ? 36.137 78.941 64.743 1.00 23.28 207 GLY B C 1
ATOM 7735 O O . GLY B 1 215 ? 37.018 78.082 64.618 1.00 23.61 207 GLY B O 1
ATOM 7739 N N . TYR B 1 216 ? 35.005 78.926 64.031 1.00 21.69 208 TYR B N 1
ATOM 7740 C CA . TYR B 1 216 ? 34.808 77.947 62.965 1.00 21.53 208 TYR B CA 1
ATOM 7741 C C . TYR B 1 216 ? 35.735 78.305 61.810 1.00 21.97 208 TYR B C 1
ATOM 7742 O O . TYR B 1 216 ? 35.883 79.484 61.466 1.00 21.05 208 TYR B O 1
ATOM 7760 N N . LYS B 1 217 ? 36.353 77.288 61.217 1.00 23.55 209 LYS B N 1
ATOM 7761 C CA . LYS B 1 217 ? 37.365 77.480 60.174 1.00 26.88 209 LYS B CA 1
ATOM 7762 C C . LYS B 1 217 ? 37.117 76.584 58.971 1.00 27.21 209 LYS B C 1
ATOM 7763 O O . LYS B 1 217 ? 36.536 75.505 59.090 1.00 27.08 209 LYS B O 1
ATOM 7782 N N . VAL B 1 218 ? 37.565 77.051 57.809 1.00 28.10 210 VAL B N 1
ATOM 7783 C CA . VAL B 1 218 ? 37.713 76.206 56.627 1.00 26.48 210 VAL B CA 1
ATOM 7784 C C . VAL B 1 218 ? 39.115 76.440 56.099 1.00 24.64 210 VAL B C 1
ATOM 7785 O O . VAL B 1 218 ? 39.774 77.394 56.499 1.00 23.88 210 VAL B O 1
ATOM 7798 N N . GLN B 1 219 ? 39.582 75.581 55.198 1.00 24.87 211 GLN B N 1
ATOM 7799 C CA . GLN B 1 219 ? 40.944 75.725 54.698 1.00 26.96 211 GLN B CA 1
ATOM 7800 C C . GLN B 1 219 ? 41.104 77.002 53.878 1.00 23.94 211 GLN B C 1
ATOM 7801 O O . GLN B 1 219 ? 42.161 77.624 53.878 1.00 24.48 211 GLN B O 1
ATOM 7815 N N . GLY B 1 220 ? 40.033 77.398 53.197 1.00 21.95 212 GLY B N 1
ATOM 7816 C CA . GLY B 1 220 ? 40.041 78.601 52.386 1.00 20.80 212 GLY B CA 1
ATOM 7817 C C . GLY B 1 220 ? 38.653 78.872 51.864 1.00 19.70 212 GLY B C 1
ATOM 7818 O O . GLY B 1 220 ? 37.761 78.045 51.997 1.00 19.23 212 GLY B O 1
ATOM 7822 N N . MET B 1 221 ? 38.454 80.057 51.309 1.00 20.13 213 MET B N 1
ATOM 7823 C CA . MET B 1 221 ? 37.212 80.341 50.627 1.00 17.30 213 MET B CA 1
ATOM 7824 C C . MET B 1 221 ? 37.455 81.431 49.611 1.00 15.98 213 MET B C 1
ATOM 7825 O O . MET B 1 221 ? 38.261 82.329 49.836 1.00 18.92 213 MET B O 1
ATOM 7839 N N . ARG B 1 222 ? 36.776 81.335 48.477 1.00 18.56 214 ARG B N 1
ATOM 7840 C CA . ARG B 1 222 ? 36.874 82.372 47.475 1.00 16.39 214 ARG B CA 1
ATOM 7841 C C . ARG B 1 222 ? 35.531 83.075 47.382 1.00 14.49 214 ARG B C 1
ATOM 7842 O O . ARG B 1 222 ? 34.500 82.425 47.244 1.00 14.31 214 ARG B O 1
ATOM 7863 N N . ILE B 1 223 ? 35.573 84.398 47.458 1.00 13.99 215 ILE B N 1
ATOM 7864 C CA . ILE B 1 223 ? 34.400 85.247 47.376 1.00 14.08 215 ILE B CA 1
ATOM 7865 C C . ILE B 1 223 ? 34.595 86.335 46.320 1.00 14.52 215 ILE B C 1
ATOM 7866 O O . ILE B 1 223 ? 35.579 87.017 46.313 1.00 15.65 215 ILE B O 1
ATOM 7882 N N . ASP B 1 224 ? 33.632 86.485 45.428 1.00 13.97 216 ASP B N 1
ATOM 7883 C CA . ASP B 1 224 ? 33.693 87.493 44.392 1.00 14.19 216 ASP B CA 1
ATOM 7884 C C . ASP B 1 224 ? 32.547 88.459 44.595 1.00 14.15 216 ASP B C 1
ATOM 7885 O O . ASP B 1 224 ? 31.444 88.050 44.742 1.00 14.89 216 ASP B O 1
ATOM 7894 N N . GLN B 1 225 ? 32.840 89.743 44.608 1.00 13.71 217 GLN B N 1
ATOM 7895 C CA . GLN B 1 225 ? 31.859 90.756 44.916 1.00 13.78 217 GLN B CA 1
ATOM 7896 C C . GLN B 1 225 ? 31.955 91.892 43.906 1.00 14.13 217 GLN B C 1
ATOM 7897 O O . GLN B 1 225 ? 33.002 92.440 43.710 1.00 15.18 217 GLN B O 1
ATOM 7911 N N . GLY B 1 226 ? 30.842 92.249 43.296 1.00 13.79 218 GLY B N 1
ATOM 7912 C CA . GLY B 1 226 ? 30.811 93.364 42.363 1.00 14.36 218 GLY B CA 1
ATOM 7913 C C . GLY B 1 226 ? 30.688 94.665 43.109 1.00 14.52 218 GLY B C 1
ATOM 7914 O O . GLY B 1 226 ? 29.955 94.777 44.060 1.00 15.28 218 GLY B O 1
ATOM 7918 N N . LEU B 1 227 ? 31.429 95.656 42.650 1.00 14.56 219 LEU B N 1
ATOM 7919 C CA . LEU B 1 227 ? 31.457 96.950 43.327 1.00 16.14 219 LEU B CA 1
ATOM 7920 C C . LEU B 1 227 ? 30.268 97.842 42.969 1.00 16.97 219 LEU B C 1
ATOM 7921 O O . LEU B 1 227 ? 30.006 98.830 43.661 1.00 18.37 219 LEU B O 1
ATOM 7937 N N . GLU B 1 228 ? 29.546 97.509 41.903 1.00 15.95 220 GLU B N 1
ATOM 7938 C CA . GLU B 1 228 ? 28.349 98.252 41.541 1.00 17.02 220 GLU B CA 1
ATOM 7939 C C . GLU B 1 228 ? 27.080 97.518 41.963 1.00 17.47 220 GLU B C 1
ATOM 7940 O O . GLU B 1 228 ? 25.987 97.779 41.475 1.00 20.86 220 GLU B O 1
ATOM 7952 N N . ASP B 1 229 ? 27.240 96.629 42.914 1.00 16.53 221 ASP B N 1
ATOM 7953 C CA . ASP B 1 229 ? 26.145 95.877 43.478 1.00 15.59 221 ASP B CA 1
ATOM 7954 C C . ASP B 1 229 ? 25.352 96.742 44.446 1.00 16.02 221 ASP B C 1
ATOM 7955 O O . ASP B 1 229 ? 25.887 97.176 45.437 1.00 16.67 221 ASP B O 1
ATOM 7964 N N . GLU B 1 230 ? 24.085 96.997 44.144 1.00 16.72 222 GLU B N 1
ATOM 7965 C CA . GLU B 1 230 ? 23.285 97.910 44.967 1.00 19.04 222 GLU B CA 1
ATOM 7966 C C . GLU B 1 230 ? 23.130 97.422 46.402 1.00 18.30 222 GLU B C 1
ATOM 7967 O O . GLU B 1 230 ? 22.854 98.217 47.294 1.00 20.20 222 GLU B O 1
ATOM 7979 N N . PHE B 1 231 ? 23.309 96.128 46.630 1.00 15.43 223 PHE B N 1
ATOM 7980 C CA . PHE B 1 231 ? 23.106 95.552 47.963 1.00 14.99 223 PHE B CA 1
ATOM 7981 C C . PHE B 1 231 ? 24.389 95.521 48.769 1.00 15.72 223 PHE B C 1
ATOM 7982 O O . PHE B 1 231 ? 24.377 95.184 49.946 1.00 15.66 223 PHE B O 1
ATOM 7999 N N . LEU B 1 232 ? 25.511 95.875 48.159 1.00 16.66 224 LEU B N 1
ATOM 8000 C CA . LEU B 1 232 ? 26.780 95.794 48.879 1.00 18.25 224 LEU B CA 1
ATOM 8001 C C . LEU B 1 232 ? 26.741 96.575 50.195 1.00 19.11 224 LEU B C 1
ATOM 8002 O O . LEU B 1 232 ? 27.068 96.016 51.250 1.00 19.78 224 LEU B O 1
ATOM 8018 N N . PRO B 1 233 ? 26.329 97.853 50.149 1.00 18.56 225 PRO B N 1
ATOM 8019 C CA . PRO B 1 233 ? 26.312 98.642 51.394 1.00 19.74 225 PRO B CA 1
ATOM 8020 C C . PRO B 1 233 ? 25.200 98.293 52.370 1.00 20.24 225 PRO B C 1
ATOM 8021 O O . PRO B 1 233 ? 25.368 98.519 53.566 1.00 22.61 225 PRO B O 1
ATOM 8032 N N . THR B 1 234 ? 24.110 97.728 51.878 1.00 18.05 226 THR B N 1
ATOM 8033 C CA . THR B 1 234 ? 22.917 97.556 52.686 1.00 17.73 226 THR B CA 1
ATOM 8034 C C . THR B 1 234 ? 22.762 96.144 53.229 1.00 15.98 226 THR B C 1
ATOM 8035 O O . THR B 1 234 ? 22.185 95.969 54.307 1.00 16.63 226 THR B O 1
ATOM 8046 N N . GLN B 1 235 ? 23.260 95.141 52.518 1.00 14.99 227 GLN B N 1
ATOM 8047 C CA . GLN B 1 235 ? 22.996 93.760 52.903 1.00 14.33 227 GLN B CA 1
ATOM 8048 C C . GLN B 1 235 ? 24.201 92.836 53.025 1.00 14.31 227 GLN B C 1
ATOM 8049 O O . GLN B 1 235 ? 24.092 91.795 53.629 1.00 14.92 227 GLN B O 1
ATOM 8063 N N . LEU B 1 236 ? 25.321 93.167 52.403 1.00 15.16 228 LEU B N 1
ATOM 8064 C CA . LEU B 1 236 ? 26.359 92.165 52.238 1.00 15.07 228 LEU B CA 1
ATOM 8065 C C . LEU B 1 236 ? 27.543 92.227 53.219 1.00 17.48 228 LEU B C 1
ATOM 8066 O O . LEU B 1 236 ? 28.031 91.212 53.638 1.00 17.40 228 LEU B O 1
ATOM 8082 N N . ARG B 1 237 ? 27.986 93.420 53.582 1.00 20.21 229 ARG B N 1
ATOM 8083 C CA . ARG B 1 237 ? 28.946 93.606 54.686 1.00 17.04 229 ARG B CA 1
ATOM 8084 C C . ARG B 1 237 ? 30.278 92.903 54.421 1.00 16.29 229 ARG B C 1
ATOM 8085 O O . ARG B 1 237 ? 30.878 92.318 55.329 1.00 18.93 229 ARG B O 1
ATOM 8106 N N . THR B 1 238 ? 30.744 92.973 53.173 1.00 20.08 230 THR B N 1
ATOM 8107 C CA . THR B 1 238 ? 31.947 92.258 52.756 1.00 17.10 230 THR B CA 1
ATOM 8108 C C . THR B 1 238 ? 33.204 92.742 53.472 1.00 17.68 230 THR B C 1
ATOM 8109 O O . THR B 1 238 ? 33.979 91.940 53.970 1.00 17.54 230 THR B O 1
ATOM 8120 N N . GLU B 1 239 ? 33.415 94.050 53.537 1.00 18.56 231 GLU B N 1
ATOM 8121 C CA . GLU B 1 239 ? 34.586 94.569 54.243 1.00 22.37 231 GLU B CA 1
ATOM 8122 C C . GLU B 1 239 ? 34.597 94.169 55.719 1.00 22.27 231 GLU B C 1
ATOM 8123 O O . GLU B 1 239 ? 35.653 93.876 56.271 1.00 23.73 231 GLU B O 1
ATOM 8135 N N . ASP B 1 240 ? 33.444 94.152 56.373 1.00 21.14 232 ASP B N 1
ATOM 8136 C CA . ASP B 1 240 ? 33.423 93.739 57.773 1.00 21.63 232 ASP B CA 1
ATOM 8137 C C . ASP B 1 240 ? 33.832 92.278 57.910 1.00 20.03 232 ASP B C 1
ATOM 8138 O O . ASP B 1 240 ? 34.532 91.902 58.850 1.00 20.05 232 ASP B O 1
ATOM 8147 N N . PHE B 1 241 ? 33.400 91.451 56.967 1.00 19.40 233 PHE B N 1
ATOM 8148 C CA . PHE B 1 241 ? 33.745 90.045 57.000 1.00 18.88 233 PHE B CA 1
ATOM 8149 C C . PHE B 1 241 ? 35.240 89.859 56.826 1.00 20.25 233 PHE B C 1
ATOM 8150 O O . PHE B 1 241 ? 35.841 89.012 57.480 1.00 20.72 233 PHE B O 1
ATOM 8167 N N . ILE B 1 242 ? 35.850 90.652 55.948 1.00 18.95 234 ILE B N 1
ATOM 8168 C CA . ILE B 1 242 ? 37.297 90.584 55.746 1.00 20.03 234 ILE B CA 1
ATOM 8169 C C . ILE B 1 242 ? 38.025 90.869 57.050 1.00 20.59 234 ILE B C 1
ATOM 8170 O O . ILE B 1 242 ? 38.992 90.180 57.399 1.00 20.32 234 ILE B O 1
ATOM 8186 N N . GLU B 1 243 ? 37.543 91.857 57.794 1.00 20.22 235 GLU B N 1
ATOM 8187 C CA . GLU B 1 243 ? 38.152 92.207 59.076 1.00 21.50 235 GLU B CA 1
ATOM 8188 C C . GLU B 1 243 ? 37.951 91.098 60.102 1.00 21.45 235 GLU B C 1
ATOM 8189 O O . GLU B 1 243 ? 38.862 90.774 60.859 1.00 21.89 235 GLU B O 1
ATOM 8201 N N . THR B 1 244 ? 36.768 90.506 60.105 1.00 20.15 236 THR B N 1
ATOM 8202 C CA . THR B 1 244 ? 36.488 89.397 60.994 1.00 20.45 236 THR B CA 1
ATOM 8203 C C . THR B 1 244 ? 37.435 88.236 60.728 1.00 20.99 236 THR B C 1
ATOM 8204 O O . THR B 1 244 ? 37.987 87.660 61.644 1.00 22.08 236 THR B O 1
ATOM 8215 N N . CYS B 1 245 ? 37.632 87.914 59.461 1.00 21.05 237 CYS B N 1
ATOM 8216 C CA . CYS B 1 245 ? 38.535 86.841 59.080 1.00 21.67 237 CYS B CA 1
ATOM 8217 C C . CYS B 1 245 ? 39.965 87.168 59.464 1.00 23.32 237 CYS B C 1
ATOM 8218 O O . CYS B 1 245 ? 40.702 86.293 59.925 1.00 23.33 237 CYS B O 1
ATOM 8226 N N . ARG B 1 246 ? 40.364 88.419 59.268 1.00 20.67 238 ARG B N 1
ATOM 8227 C CA . ARG B 1 246 ? 41.711 88.836 59.650 1.00 23.07 238 ARG B CA 1
ATOM 8228 C C . ARG B 1 246 ? 41.932 88.604 61.143 1.00 24.60 238 ARG B C 1
ATOM 8229 O O . ARG B 1 246 ? 42.931 88.006 61.552 1.00 25.84 238 ARG B O 1
ATOM 8250 N N . ALA B 1 247 ? 40.987 89.063 61.955 1.00 23.30 239 ALA B N 1
ATOM 8251 C CA . ALA B 1 247 ? 41.110 88.933 63.403 1.00 23.94 239 ALA B CA 1
ATOM 8252 C C . ALA B 1 247 ? 41.131 87.472 63.864 1.00 24.54 239 ALA B C 1
ATOM 8253 O O . ALA B 1 247 ? 41.758 87.143 64.877 1.00 25.95 239 ALA B O 1
ATOM 8260 N N . ALA B 1 248 ? 40.460 86.605 63.117 1.00 24.53 240 ALA B N 1
ATOM 8261 C CA . ALA B 1 248 ? 40.347 85.197 63.467 1.00 24.06 240 ALA B CA 1
ATOM 8262 C C . ALA B 1 248 ? 41.436 84.345 62.818 1.00 25.05 240 ALA B C 1
ATOM 8263 O O . ALA B 1 248 ? 41.496 83.135 63.034 1.00 25.90 240 ALA B O 1
ATOM 8270 N N . ASN B 1 249 ? 42.285 84.966 62.006 1.00 25.71 241 ASN B N 1
ATOM 8271 C CA . ASN B 1 249 ? 43.307 84.225 61.276 1.00 29.11 241 ASN B CA 1
ATOM 8272 C C . ASN B 1 249 ? 42.681 83.175 60.351 1.00 28.17 241 ASN B C 1
ATOM 8273 O O . ASN B 1 249 ? 43.184 82.056 60.219 1.00 29.20 241 ASN B O 1
ATOM 8284 N N . GLN B 1 250 ? 41.576 83.543 59.714 1.00 26.76 242 GLN B N 1
ATOM 8285 C CA . GLN B 1 250 ? 40.931 82.694 58.713 1.00 24.53 242 GLN B CA 1
ATOM 8286 C C . GLN B 1 250 ? 41.278 83.218 57.334 1.00 23.89 242 GLN B C 1
ATOM 8287 O O . GLN B 1 250 ? 40.937 84.352 57.001 1.00 23.10 242 GLN B O 1
ATOM 8301 N N . PRO B 1 251 ? 41.977 82.411 56.528 1.00 24.69 243 PRO B N 1
ATOM 8302 C CA . PRO B 1 251 ? 42.300 82.916 55.193 1.00 24.26 243 PRO B CA 1
ATOM 8303 C C . PRO B 1 251 ? 41.045 83.072 54.354 1.00 21.81 243 PRO B C 1
ATOM 8304 O O . PRO B 1 251 ? 40.106 82.272 54.446 1.00 21.64 243 PRO B O 1
ATOM 8315 N N . VAL B 1 252 ? 41.023 84.117 53.541 1.00 21.72 244 VAL B N 1
ATOM 8316 C CA . VAL B 1 252 ? 39.896 84.356 52.654 1.00 21.16 244 VAL B CA 1
ATOM 8317 C C . VAL B 1 252 ? 40.405 85.106 51.433 1.00 21.26 244 VAL B C 1
ATOM 8318 O O . VAL B 1 252 ? 41.251 86.003 51.544 1.00 22.95 244 VAL B O 1
ATOM 8331 N N . ASP B 1 253 ? 39.918 84.697 50.264 1.00 19.51 245 ASP B N 1
ATOM 8332 C CA . ASP B 1 253 ? 40.306 85.273 48.991 1.00 19.36 245 ASP B CA 1
ATOM 8333 C C . ASP B 1 253 ? 39.088 86.008 48.454 1.00 18.24 245 ASP B C 1
ATOM 8334 O O . ASP B 1 253 ? 38.239 85.408 47.782 1.00 17.85 245 ASP B O 1
ATOM 8343 N N . VAL B 1 254 ? 38.973 87.291 48.805 1.00 18.78 246 VAL B N 1
ATOM 8344 C CA . VAL B 1 254 ? 37.895 88.145 48.318 1.00 19.33 246 VAL B CA 1
ATOM 8345 C C . VAL B 1 254 ? 38.358 88.989 47.149 1.00 20.37 246 VAL B C 1
ATOM 8346 O O . VAL B 1 254 ? 39.394 89.667 47.217 1.00 22.74 246 VAL B O 1
ATOM 8359 N N . ARG B 1 255 ? 37.592 88.914 46.069 1.00 18.58 247 ARG B N 1
ATOM 8360 C CA . ARG B 1 255 ? 37.854 89.671 44.859 1.00 18.70 247 ARG B CA 1
ATOM 8361 C C . ARG B 1 255 ? 36.732 90.627 44.623 1.00 17.94 247 ARG B C 1
ATOM 8362 O O . ARG B 1 255 ? 35.589 90.211 44.465 1.00 17.19 247 ARG B O 1
ATOM 8383 N N . PHE B 1 256 ? 37.065 91.913 44.634 1.00 16.65 248 PHE B N 1
ATOM 8384 C CA . PHE B 1 256 ? 36.125 92.972 44.311 1.00 16.30 248 PHE B CA 1
ATOM 8385 C C . PHE B 1 256 ? 36.283 93.335 42.850 1.00 17.12 248 PHE B C 1
ATOM 8386 O O . PHE B 1 256 ? 37.401 93.511 42.367 1.00 19.61 248 PHE B O 1
ATOM 8403 N N . HIS B 1 257 ? 35.156 93.460 42.162 1.00 16.03 249 HIS B N 1
ATOM 8404 C CA . HIS B 1 257 ? 35.162 93.650 40.729 1.00 15.70 249 HIS B CA 1
ATOM 8405 C C . HIS B 1 257 ? 34.535 94.968 40.334 1.00 15.78 249 HIS B C 1
ATOM 8406 O O . HIS B 1 257 ? 33.320 95.151 40.435 1.00 15.24 249 HIS B O 1
ATOM 8421 N N . LYS B 1 258 ? 35.367 95.870 39.832 1.00 16.72 250 LYS B N 1
ATOM 8422 C CA . LYS B 1 258 ? 34.916 97.169 39.395 1.00 18.18 250 LYS B CA 1
ATOM 8423 C C . LYS B 1 258 ? 33.865 97.019 38.304 1.00 16.73 250 LYS B C 1
ATOM 8424 O O . LYS B 1 258 ? 34.027 96.225 37.375 1.00 16.57 250 LYS B O 1
ATOM 8443 N N . GLY B 1 259 ? 32.770 97.755 38.429 1.00 16.85 251 GLY B N 1
ATOM 8444 C CA . GLY B 1 259 ? 31.778 97.815 37.372 1.00 16.23 251 GLY B CA 1
ATOM 8445 C C . GLY B 1 259 ? 30.694 96.749 37.406 1.00 15.34 251 GLY B C 1
ATOM 8446 O O . GLY B 1 259 ? 29.677 96.905 36.740 1.00 16.00 251 GLY B O 1
ATOM 8450 N N . TYR B 1 260 ? 30.908 95.669 38.150 1.00 14.88 252 TYR B N 1
ATOM 8451 C CA . TYR B 1 260 ? 29.988 94.536 38.165 1.00 14.19 252 TYR B CA 1
ATOM 8452 C C . TYR B 1 260 ? 28.917 94.674 39.240 1.00 13.45 252 TYR B C 1
ATOM 8453 O O . TYR B 1 260 ? 29.174 95.226 40.311 1.00 14.05 252 TYR B O 1
ATOM 8471 N N . ASP B 1 261 ? 27.733 94.156 38.950 1.00 13.69 253 ASP B N 1
ATOM 8472 C CA . ASP B 1 261 ? 26.581 94.285 39.820 1.00 13.85 253 ASP B CA 1
ATOM 8473 C C . ASP B 1 261 ? 26.226 92.954 40.537 1.00 14.08 253 ASP B C 1
ATOM 8474 O O . ASP B 1 261 ? 27.092 92.148 40.744 1.00 14.54 253 ASP B O 1
ATOM 8483 N N . HIS B 1 262 ? 24.976 92.769 40.944 1.00 14.16 254 HIS B N 1
ATOM 8484 C CA . HIS B 1 262 ? 24.541 91.622 41.717 1.00 13.43 254 HIS B CA 1
ATOM 8485 C C . HIS B 1 262 ? 23.942 90.556 40.843 1.00 13.22 254 HIS B C 1
ATOM 8486 O O . HIS B 1 262 ? 23.555 89.515 41.325 1.00 14.56 254 HIS B O 1
ATOM 8501 N N . SER B 1 263 ? 23.866 90.793 39.547 1.00 12.45 255 SER B N 1
ATOM 8502 C CA . SER B 1 263 ? 23.037 89.985 38.658 1.00 10.55 255 SER B CA 1
ATOM 8503 C C . SER B 1 263 ? 23.731 88.742 38.150 1.00 10.32 255 SER B C 1
ATOM 8504 O O . SER B 1 263 ? 24.924 88.558 38.346 1.00 11.97 255 SER B O 1
ATOM 8512 N N . TYR B 1 264 ? 22.979 87.907 37.449 1.00 13.47 256 TYR B N 1
ATOM 8513 C CA . TYR B 1 264 ? 23.559 86.744 36.792 1.00 12.16 256 TYR B CA 1
ATOM 8514 C C . TYR B 1 264 ? 24.529 87.130 35.664 1.00 12.06 256 TYR B C 1
ATOM 8515 O O . TYR B 1 264 ? 25.323 86.303 35.227 1.00 12.64 256 TYR B O 1
ATOM 8533 N N . TYR B 1 265 ? 24.525 88.384 35.234 1.00 12.24 257 TYR B N 1
ATOM 8534 C CA . TYR B 1 265 ? 25.542 88.841 34.293 1.00 12.07 257 TYR B CA 1
ATOM 8535 C C . TYR B 1 265 ? 26.922 88.813 34.953 1.00 12.44 257 TYR B C 1
ATOM 8536 O O . TYR B 1 265 ? 27.922 88.488 34.313 1.00 13.43 257 TYR B O 1
ATOM 8554 N N . PHE B 1 266 ? 26.951 89.188 36.217 1.00 12.27 258 PHE B N 1
ATOM 8555 C CA . PHE B 1 266 ? 28.157 89.121 37.037 1.00 12.48 258 PHE B CA 1
ATOM 8556 C C . PHE B 1 266 ? 28.560 87.680 37.300 1.00 12.21 258 PHE B C 1
ATOM 8557 O O . PHE B 1 266 ? 29.682 87.304 37.073 1.00 12.62 258 PHE B O 1
ATOM 8574 N N . ILE B 1 267 ? 27.612 86.873 37.742 1.00 11.96 259 ILE B N 1
ATOM 8575 C CA . ILE B 1 267 ? 27.887 85.481 38.034 1.00 12.20 259 ILE B CA 1
ATOM 8576 C C . ILE B 1 267 ? 28.456 84.787 36.792 1.00 12.20 259 ILE B C 1
ATOM 8577 O O . ILE B 1 267 ? 29.443 84.062 36.866 1.00 12.42 259 ILE B O 1
ATOM 8593 N N . ALA B 1 268 ? 27.835 85.011 35.636 1.00 11.35 260 ALA B N 1
ATOM 8594 C CA . ALA B 1 268 ? 28.273 84.350 34.409 1.00 11.48 260 ALA B CA 1
ATOM 8595 C C . ALA B 1 268 ? 29.721 84.684 34.077 1.00 12.28 260 ALA B C 1
ATOM 8596 O O . ALA B 1 268 ? 30.422 83.880 33.461 1.00 12.51 260 ALA B O 1
ATOM 8603 N N . SER B 1 269 ? 30.157 85.875 34.465 1.00 12.08 261 SER B N 1
ATOM 8604 C CA . SER B 1 269 ? 31.479 86.380 34.113 1.00 12.48 261 SER B CA 1
ATOM 8605 C C . SER B 1 269 ? 32.603 85.677 34.856 1.00 13.19 261 SER B C 1
ATOM 8606 O O . SER B 1 269 ? 33.752 85.696 34.400 1.00 14.97 261 SER B O 1
ATOM 8614 N N . PHE B 1 270 ? 32.279 85.074 36.002 1.00 12.16 262 PHE B N 1
ATOM 8615 C CA . PHE B 1 270 ? 33.312 84.426 36.826 1.00 13.07 262 PHE B CA 1
ATOM 8616 C C . PHE B 1 270 ? 32.973 83.010 37.253 1.00 12.70 262 PHE B C 1
ATOM 8617 O O . PHE B 1 270 ? 33.778 82.371 37.912 1.00 13.48 262 PHE B O 1
ATOM 8634 N N . ILE B 1 271 ? 31.823 82.491 36.836 1.00 12.48 263 ILE B N 1
ATOM 8635 C CA . ILE B 1 271 ? 31.437 81.142 37.253 1.00 12.27 263 ILE B CA 1
ATOM 8636 C C . ILE B 1 271 ? 32.438 80.079 36.767 1.00 12.56 263 ILE B C 1
ATOM 8637 O O . ILE B 1 271 ? 32.678 79.085 37.470 1.00 13.14 263 ILE B O 1
ATOM 8653 N N . GLY B 1 272 ? 33.050 80.295 35.606 1.00 12.53 264 GLY B N 1
ATOM 8654 C CA . GLY B 1 272 ? 34.062 79.361 35.128 1.00 13.54 264 GLY B CA 1
ATOM 8655 C C . GLY B 1 272 ? 35.220 79.245 36.106 1.00 13.87 264 GLY B C 1
ATOM 8656 O O . GLY B 1 272 ? 35.749 78.152 36.330 1.00 15.06 264 GLY B O 1
ATOM 8660 N N . GLU B 1 273 ? 35.637 80.368 36.677 1.00 13.45 265 GLU B N 1
ATOM 8661 C CA . GLU B 1 273 ? 36.734 80.362 37.657 1.00 14.13 265 GLU B CA 1
ATOM 8662 C C . GLU B 1 273 ? 36.339 79.591 38.898 1.00 13.89 265 GLU B C 1
ATOM 8663 O O . GLU B 1 273 ? 37.148 78.878 39.481 1.00 14.91 265 GLU B O 1
ATOM 8675 N N . HIS B 1 274 ? 35.083 79.706 39.299 1.00 13.62 266 HIS B N 1
ATOM 8676 C CA . HIS B 1 274 ? 34.617 78.949 40.458 1.00 13.75 266 HIS B CA 1
ATOM 8677 C C . HIS B 1 274 ? 34.535 77.453 40.153 1.00 13.81 266 HIS B C 1
ATOM 8678 O O . HIS B 1 274 ? 34.909 76.637 40.987 1.00 14.27 266 HIS B O 1
ATOM 8693 N N . ILE B 1 275 ? 34.037 77.082 38.979 1.00 13.49 267 ILE B N 1
ATOM 8694 C CA . ILE B 1 275 ? 33.984 75.661 38.626 1.00 13.95 267 ILE B CA 1
ATOM 8695 C C . ILE B 1 275 ? 35.396 75.089 38.641 1.00 14.81 267 ILE B C 1
ATOM 8696 O O . ILE B 1 275 ? 35.639 74.003 39.174 1.00 15.10 267 ILE B O 1
ATOM 8712 N N . ALA B 1 276 ? 36.349 75.817 38.078 1.00 14.60 268 ALA B N 1
ATOM 8713 C CA . ALA B 1 276 ? 37.735 75.348 38.059 1.00 15.27 268 ALA B CA 1
ATOM 8714 C C . ALA B 1 276 ? 38.308 75.234 39.480 1.00 15.75 268 ALA B C 1
ATOM 8715 O O . ALA B 1 276 ? 39.043 74.288 39.804 1.00 17.25 268 ALA B O 1
ATOM 8722 N N . TYR B 1 277 ? 37.972 76.210 40.319 1.00 14.76 269 TYR B N 1
ATOM 8723 C CA . TYR B 1 277 ? 38.424 76.245 41.716 1.00 15.03 269 TYR B CA 1
ATOM 8724 C C . TYR B 1 277 ? 37.990 74.979 42.437 1.00 15.05 269 TYR B C 1
ATOM 8725 O O . TYR B 1 277 ? 38.815 74.276 43.035 1.00 15.62 269 TYR B O 1
ATOM 8743 N N . HIS B 1 278 ? 36.711 74.663 42.359 1.00 14.48 270 HIS B N 1
ATOM 8744 C CA . HIS B 1 278 ? 36.205 73.481 43.025 1.00 14.60 270 HIS B CA 1
ATOM 8745 C C . HIS B 1 278 ? 36.652 72.197 42.373 1.00 14.75 270 HIS B C 1
ATOM 8746 O O . HIS B 1 278 ? 36.905 71.220 43.073 1.00 15.19 270 HIS B O 1
ATOM 8761 N N . ALA B 1 279 ? 36.742 72.164 41.054 1.00 14.92 271 ALA B N 1
ATOM 8762 C CA . ALA B 1 279 ? 37.088 70.912 40.395 1.00 16.13 271 ALA B CA 1
ATOM 8763 C C . ALA B 1 279 ? 38.425 70.362 40.906 1.00 17.05 271 ALA B C 1
ATOM 8764 O O . ALA B 1 279 ? 38.588 69.143 41.061 1.00 17.21 271 ALA B O 1
ATOM 8771 N N . ALA B 1 280 ? 39.375 71.247 41.198 1.00 16.13 272 ALA B N 1
ATOM 8772 C CA . ALA B 1 280 ? 40.706 70.804 41.636 1.00 17.38 272 ALA B CA 1
ATOM 8773 C C . ALA B 1 280 ? 40.624 70.072 42.975 1.00 18.46 272 ALA B C 1
ATOM 8774 O O . ALA B 1 280 ? 41.422 69.184 43.242 1.00 20.21 272 ALA B O 1
ATOM 8781 N N . PHE B 1 281 ? 39.659 70.441 43.810 1.00 16.74 273 PHE B N 1
ATOM 8782 C CA . PHE B 1 281 ? 39.482 69.813 45.117 1.00 17.01 273 PHE B CA 1
ATOM 8783 C C . PHE B 1 281 ? 38.634 68.548 45.052 1.00 18.21 273 PHE B C 1
ATOM 8784 O O . PHE B 1 281 ? 38.518 67.822 46.052 1.00 20.25 273 PHE B O 1
ATOM 8801 N N . LEU B 1 282 ? 38.025 68.279 43.900 1.00 18.52 274 LEU B N 1
ATOM 8802 C CA . LEU B 1 282 ? 37.074 67.181 43.778 1.00 18.91 274 LEU B CA 1
ATOM 8803 C C . LEU B 1 282 ? 37.559 65.984 42.968 1.00 20.98 274 LEU B C 1
ATOM 8804 O O . LEU B 1 282 ? 36.775 65.081 42.689 1.00 20.99 274 LEU B O 1
ATOM 8820 N N . LYS B 1 283 ? 38.819 65.973 42.555 1.00 21.62 275 LYS B N 1
ATOM 8821 C CA . LYS B 1 283 ? 39.313 64.842 41.776 1.00 22.34 275 LYS B CA 1
ATOM 8822 C C . LYS B 1 283 ? 39.525 63.634 42.672 1.00 28.33 275 LYS B C 1
ATOM 8823 O O . LYS B 1 283 ? 39.639 63.768 43.893 1.00 30.72 275 LYS B O 1
#

Radius of gyration: 25.2 Å; Cα contacts (8 Å, |Δi|>4): 1367; chains: 2; bounding box: 49×56×78 Å

Solvent-accessible surface area: 21304 Å² total; per-residue (Å²): 190,154,96,117,121,81,64,70,2,45,29,81,45,103,32,50,5,47,30,2,18,1,13,1,12,3,8,101,0,122,35,0,91,2,106,1,92,0,0,0,0,34,6,100,29,112,149,103,120,76,5,3,4,0,3,0,0,0,1,22,82,8,46,6,57,35,0,3,30,64,0,13,1,3,71,26,0,28,120,42,65,2,0,2,0,1,0,6,0,0,0,57,31,187,116,7,32,90,58,159,35,113,20,13,0,32,14,0,0,0,1,0,39,5,83,65,136,73,24,21,59,7,0,31,0,13,44,0,2,12,46,23,0,6,155,19,0,70,159,44,16,34,26,45,51,62,34,0,0,0,0,11,3,0,0,0,0,0,0,0,0,0,3,0,64,34,80,155,88,16,70,9,2,0,0,0,0,0,0,0,2,0,10,122,2,75,10,0,68,83,0,0,50,27,0,6,13,177,69,120,140,106,1,54,74,10,3,0,11,8,1,1,122,97,47,84,77,22,155,22,3,12,0,0,0,0,79,111,4,131,43,18,89,63,16,0,91,0,87,80,0,30,108,18,0,177,97,24,125,4,74,40,54,41,94,74,29,178,33,21,26,29,30,16,19,0,0,10,13,29,0,13,82,0,0,38,54,0,2,77,65,3,162,82,111,77,76,48,100,35,54,7,54,29,2,20,2,14,1,44,18,18,98,0,118,32,0,94,2,105,2,88,0,0,0,0,35,4,94,20,118,140,95,150,86,14,3,2,0,2,0,0,0,2,21,82,8,46,5,56,36,0,3,31,66,0,16,0,2,13,26,0,26,122,53,63,2,0,2,0,0,1,4,0,0,0,55,32,189,113,6,32,88,54,160,36,116,17,12,0,34,14,0,0,0,1,0,30,5,86,68,141,70,22,26,66,8,0,30,0,9,48,0,1,16,62,19,0,0,133,32,0,64,152,97,17,35,24,44,40,80,20,0,0,0,0,11,4,0,0,0,0,0,0,1,0,0,2,4,69,29,96,169,87,17,80,9,2,0,0,0,0,0,0,0,4,0,6,111,1,82,10,0,62,82,0,0,49,24,0,9,12,172,63,100,136,108,7,55,65,10,3,0,14,9,1,0,122,95,42,86,74,15,165,22,4,13,0,0,0,0,82,114,4,129,48,33,96,69,15,0,73,1,136,80,0,60,86,14,1,161,74,23,127,5,79,40,60,29,96,75,27,183,30,20,24,31,30,19,18,0,0,6,14,27,0,10,81,0,0,39,57,0,1,77,93,3,154